Protein AF-0000000072975960 (afdb_homodimer)

Radius of gyration: 23.47 Å; Cα contacts (8 Å, |Δi|>4): 1215; chains: 2; bounding box: 53×72×57 Å

Solvent-accessible surface area (backbone atoms only — not comparable to full-atom values): 27388 Å² total; per-residue (Å²): 133,51,68,66,56,53,52,52,50,48,53,52,51,45,51,49,38,51,53,40,24,50,56,45,46,56,51,47,58,48,57,75,70,50,80,81,78,57,89,46,60,68,47,43,51,50,50,39,37,48,52,32,39,51,55,50,50,54,51,44,48,67,77,41,64,46,40,14,38,41,34,77,89,64,53,71,42,88,41,79,66,66,34,30,40,28,30,21,53,52,38,17,55,70,31,42,77,28,70,41,63,36,33,28,23,28,41,11,31,36,42,88,68,34,54,39,25,17,28,37,22,21,57,80,67,70,42,34,39,37,18,13,77,97,34,77,22,20,53,70,81,38,76,57,70,64,64,70,83,70,53,71,94,71,32,28,32,28,45,47,69,35,88,85,54,55,66,67,60,54,49,51,53,49,45,41,38,47,65,76,54,48,26,50,67,34,24,74,63,18,62,53,50,47,50,49,35,34,70,64,49,49,23,42,20,38,40,38,36,56,42,47,43,39,56,41,29,12,54,52,21,22,35,44,63,24,58,32,46,64,20,68,44,48,92,79,54,62,80,84,42,62,36,25,36,33,36,20,28,68,61,42,47,63,59,43,31,90,77,39,37,77,53,40,45,70,82,54,84,124,133,53,70,67,55,53,53,52,50,49,54,54,48,46,52,49,37,49,52,40,25,50,55,44,46,56,50,50,58,48,55,74,70,48,77,80,63,79,80,48,55,66,48,43,51,51,49,38,37,49,52,33,39,52,54,51,50,54,50,44,48,67,78,39,65,47,42,15,38,40,34,78,90,64,52,72,42,88,41,79,66,66,33,30,40,28,29,20,52,54,39,16,55,71,31,43,78,29,70,40,63,35,31,29,23,28,41,9,33,37,42,87,69,34,55,38,26,18,29,39,24,21,58,81,67,69,42,36,39,38,18,12,76,95,35,77,24,21,52,70,82,38,75,57,68,64,64,69,84,71,52,71,92,72,32,28,33,29,44,46,70,36,88,84,55,56,66,68,59,54,49,50,52,49,46,40,38,46,66,75,55,48,26,49,66,33,22,74,63,19,63,53,49,47,51,49,33,34,68,66,48,48,24,43,19,36,40,38,36,56,42,47,43,38,55,41,30,12,54,51,20,22,35,42,64,22,59,32,46,63,19,70,45,48,90,79,54,60,80,84,39,60,36,24,36,33,36,19,27,68,59,42,46,62,60,42,31,92,74,39,38,76,52,41,45,71,82,54,83,121

Nearest PDB structures (foldseek):
  2pcr-assembly1_D  TM=8.910E-01  e=4.666E-18  Aquifex aeolicus VF5
  2pcr-assembly1_B  TM=8.913E-01  e=6.316E-18  Aquifex aeolicus VF5
  5i3s-assembly1_A  TM=8.338E-01  e=5.948E-19  Staphylococcus aureus subsp. aureus MSSA476
  2pcr-assembly1_A  TM=8.685E-01  e=2.874E-18  Aquifex aeolicus VF5
  2pcr-assembly1_C  TM=8.770E-01  e=6.708E-17  Aquifex aeolicus VF5

Organism: NCBI:txid391626

pLDDT: mean 93.64, std 10.06, range [39.75, 98.94]

Foldseek 3Di:
DDLVVVVVVQVLVLVLFQVLLVLLVVLLVVLVVDPPPDVPLVVSLLVSQVVSLVSSVVSCCVVPVQEWEAEPNDGTGHGNPQKYKYWRSWFLSVCSSVSHQQIWTKIFIQHPLATFWIWIARPVVRWIWTAGDSGAIDIVNHGAAADDDDDLVAAEEEEEEDPPDDPVVVVVLVCCVCPQLVHHYDYDRGLLSRLVCQSVVVHQKYWYFFDACSSCRHRQRNNVNRQKHKLADSVPDDRGFGATMMIGHPNVCVSCCVPHNRNDGNPDDD/DDLVVVVVVQVLVQVLFQVLLVLLVVLLVVLVVDDPDDPPLVVSLLVSQVVSLVSSVVSCCVVPVQEWEAEPNDGTGHGNPQKYKYWRSWFLSVCSSVSHQQIWTKIFIQHPLATFWIWIARPVVRWIWTAGDSGAIDIVNHGAAADDDDDLVAAEEEEEEDPPDDPVVVVVLVCCVCPQLVHHYDYDRGLLSRLVCQSVVVHQKYWYFFDACSSCRHRQRNNVNRQKHKLDDSVPDDRGFGATMMIGHPNVCVSCCVPHNRNDGNPDDD

Sequence (540 aa):
MTLKAIQDQAVIIETLAREAGALALSHFETLATVSVESKGHLDLVTAADQEVERFVTKRLARDFPDDGIFGEEGAAHQGNSGRTWVIDPIDGTFNFVRGGDQWAVSIGLYEGERPTFGVIHAPVRAQTLVGGRGLPSTLNGKPMAPRAGLDVNRAACGVGFHPDIPVERRLQTLRFVLEDARMSFRCCGSATISLIEVALGQVDGYLGMGESTWDLMAALPILEQIGIVSTVNWDTIDLTAKLRFACGTPEFLTAVEPIVPFGATLDDVLMTLKAIQDQAVIIETLAREAGALALSHFETLATVSVESKGHLDLVTAADQEVERFVTKRLARDFPDDGIFGEEGAAHQGNSGRTWVIDPIDGTFNFVRGGDQWAVSIGLYEGERPTFGVIHAPVRAQTLVGGRGLPSTLNGKPMAPRAGLDVNRAACGVGFHPDIPVERRLQTLRFVLEDARMSFRCCGSATISLIEVALGQVDGYLGMGESTWDLMAALPILEQIGIVSTVNWDTIDLTAKLRFACGTPEFLTAVEPIVPFGATLDDVL

Structure (mmCIF, N/CA/C/O backbone):
data_AF-0000000072975960-model_v1
#
loop_
_entity.id
_entity.type
_entity.pdbx_description
1 polymer Inositol-1-monophosphatase
#
loop_
_atom_site.group_PDB
_atom_site.id
_atom_site.type_symbol
_atom_site.label_atom_id
_atom_site.label_alt_id
_atom_site.label_comp_id
_atom_site.label_asym_id
_atom_site.label_entity_id
_atom_site.label_seq_id
_atom_site.pdbx_PDB_ins_code
_atom_site.Cartn_x
_atom_site.Cartn_y
_atom_site.Cartn_z
_atom_site.occupancy
_atom_site.B_iso_or_equiv
_atom_site.auth_seq_id
_atom_site.auth_comp_id
_atom_site.auth_asym_id
_atom_site.auth_atom_id
_atom_site.pdbx_PDB_model_num
ATOM 1 N N . MET A 1 1 ? -13.016 35.312 4.348 1 76.5 1 MET A N 1
ATOM 2 C CA . MET A 1 1 ? -12.461 35.344 2.996 1 76.5 1 MET A CA 1
ATOM 3 C C . MET A 1 1 ? -13.555 35.094 1.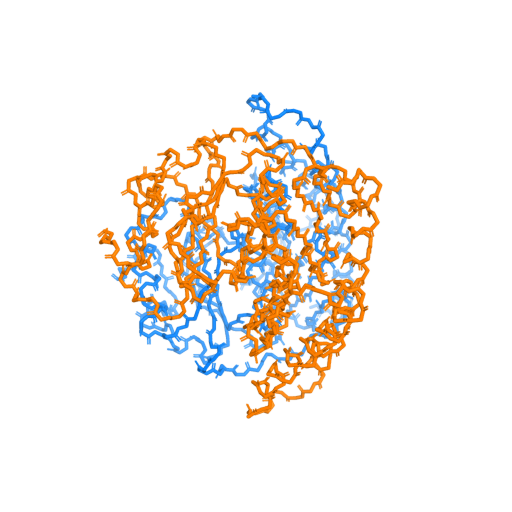959 1 76.5 1 MET A C 1
ATOM 5 O O . MET A 1 1 ? -14.5 34.344 2.217 1 76.5 1 MET A O 1
ATOM 9 N N . THR A 1 2 ? -13.398 35.719 0.783 1 85.31 2 THR A N 1
ATOM 10 C CA . THR A 1 2 ? -14.336 35.5 -0.308 1 85.31 2 THR A CA 1
ATOM 11 C C . THR A 1 2 ? -14.078 34.156 -0.987 1 85.31 2 THR A C 1
ATOM 13 O O . THR A 1 2 ? -12.992 33.594 -0.84 1 85.31 2 THR A O 1
ATOM 16 N N . LEU A 1 3 ? -15.133 33.75 -1.621 1 87 3 LEU A N 1
ATOM 17 C CA . LEU A 1 3 ? -14.992 32.5 -2.369 1 87 3 LEU A CA 1
ATOM 18 C C . LEU A 1 3 ? -13.859 32.594 -3.383 1 87 3 LEU A C 1
ATOM 20 O O . LEU A 1 3 ? -13.062 31.672 -3.529 1 87 3 LEU A O 1
ATOM 24 N N . LYS A 1 4 ? -13.781 33.688 -4.047 1 89.5 4 LYS A N 1
ATOM 25 C CA . LYS A 1 4 ? -12.734 33.875 -5.043 1 89.5 4 LYS A CA 1
ATOM 26 C C . LYS A 1 4 ? -11.352 33.844 -4.402 1 89.5 4 LYS A C 1
ATOM 28 O O . LYS A 1 4 ? -10.422 33.25 -4.957 1 89.5 4 LYS A O 1
ATOM 33 N N . ALA A 1 5 ? -11.211 34.406 -3.266 1 90.81 5 ALA A N 1
ATOM 34 C CA . ALA A 1 5 ? -9.938 34.438 -2.555 1 90.81 5 ALA A CA 1
ATOM 35 C C . ALA A 1 5 ? -9.516 33.031 -2.137 1 90.81 5 ALA A C 1
ATOM 37 O O . ALA A 1 5 ? -8.336 32.688 -2.213 1 90.81 5 ALA A O 1
ATOM 38 N N . ILE A 1 6 ? -10.508 32.25 -1.738 1 93.44 6 ILE A N 1
ATOM 39 C CA . ILE A 1 6 ? -10.266 30.891 -1.316 1 93.44 6 ILE A CA 1
ATOM 40 C C . ILE A 1 6 ? -9.805 30.062 -2.512 1 93.44 6 ILE A C 1
ATOM 42 O O . ILE A 1 6 ? -8.844 29.297 -2.412 1 93.44 6 ILE A O 1
ATOM 46 N N . GLN A 1 7 ? -10.414 30.266 -3.633 1 95.44 7 GLN A N 1
ATOM 47 C CA . GLN A 1 7 ? -10.086 29.547 -4.855 1 95.44 7 GLN A CA 1
ATOM 48 C C . GLN A 1 7 ? -8.703 29.938 -5.367 1 95.44 7 GLN A C 1
ATOM 50 O O . GLN A 1 7 ? -7.926 29.078 -5.801 1 95.44 7 GLN A O 1
ATOM 55 N N . ASP A 1 8 ? -8.414 31.234 -5.305 1 96.75 8 ASP A N 1
ATOM 56 C CA . ASP A 1 8 ? -7.105 31.719 -5.734 1 96.75 8 ASP A CA 1
ATOM 57 C C . ASP A 1 8 ? -5.992 31.141 -4.867 1 96.75 8 ASP A C 1
ATOM 59 O O . ASP A 1 8 ? -4.953 30.719 -5.379 1 96.75 8 ASP A O 1
ATOM 63 N N . GLN A 1 9 ? -6.215 31.125 -3.572 1 97.31 9 GLN A N 1
ATOM 64 C CA . GLN A 1 9 ? -5.262 30.547 -2.639 1 97.31 9 GLN A CA 1
ATOM 65 C C . GLN A 1 9 ? -5.039 29.062 -2.938 1 97.31 9 GLN A C 1
ATOM 67 O O . GLN A 1 9 ? -3.904 28.578 -2.906 1 97.31 9 GLN A O 1
ATOM 72 N N . ALA A 1 10 ? -6.145 28.391 -3.283 1 98.5 10 ALA A N 1
ATOM 73 C CA . ALA A 1 10 ? -6.062 26.969 -3.574 1 98.5 10 ALA A CA 1
ATOM 74 C C . ALA A 1 10 ? -5.18 26.703 -4.793 1 98.5 10 ALA A C 1
ATOM 76 O O . ALA A 1 10 ? -4.363 25.781 -4.789 1 98.5 10 ALA A O 1
ATOM 77 N N . VAL A 1 11 ? -5.309 27.516 -5.805 1 98.19 11 VAL A N 1
ATOM 78 C CA . VAL A 1 11 ? -4.527 27.359 -7.027 1 98.19 11 VAL A CA 1
ATOM 79 C C . VAL A 1 11 ? -3.049 27.609 -6.73 1 98.19 11 VAL A C 1
ATOM 81 O O . VAL A 1 11 ? -2.186 26.859 -7.207 1 98.19 11 VAL A O 1
ATOM 84 N N . ILE A 1 12 ? -2.777 28.594 -5.914 1 98.62 12 ILE A N 1
ATOM 85 C CA . ILE A 1 12 ? -1.407 28.938 -5.555 1 98.62 12 ILE A CA 1
ATOM 86 C C . ILE A 1 12 ? -0.759 27.781 -4.801 1 98.62 12 ILE A C 1
ATOM 88 O O . ILE A 1 12 ? 0.353 27.359 -5.133 1 98.62 12 ILE A O 1
ATOM 92 N N . ILE A 1 13 ? -1.473 27.25 -3.854 1 98.88 13 ILE A N 1
ATOM 93 C CA . ILE A 1 13 ? -0.897 26.234 -2.988 1 98.88 13 ILE A CA 1
ATOM 94 C C . ILE A 1 13 ? -0.796 24.906 -3.75 1 98.88 13 ILE A C 1
ATOM 96 O O . ILE A 1 13 ? 0.164 24.156 -3.572 1 98.88 13 ILE A O 1
ATOM 100 N N . GLU A 1 14 ? -1.787 24.609 -4.559 1 98.88 14 GLU A N 1
ATOM 101 C CA . GLU A 1 14 ? -1.696 23.406 -5.379 1 98.88 14 GLU A CA 1
ATOM 102 C C . GLU A 1 14 ? -0.48 23.453 -6.301 1 98.88 14 GLU A C 1
ATOM 104 O O . GLU A 1 14 ? 0.25 22.469 -6.43 1 98.88 14 GLU A O 1
ATOM 109 N N . THR A 1 15 ? -0.279 24.594 -6.965 1 98.81 15 THR A N 1
ATOM 110 C CA . THR A 1 15 ? 0.889 24.781 -7.82 1 98.81 15 THR A CA 1
ATOM 111 C C . THR A 1 15 ? 2.178 24.578 -7.027 1 98.81 15 THR A C 1
ATOM 113 O O . THR A 1 15 ? 3.088 23.875 -7.477 1 98.81 15 THR A O 1
ATOM 116 N N . LEU A 1 16 ? 2.195 25.156 -5.852 1 98.88 16 LEU A N 1
ATOM 117 C CA . LEU A 1 16 ? 3.354 25.047 -4.973 1 98.88 16 LEU A CA 1
ATOM 118 C C . LEU A 1 16 ? 3.607 23.578 -4.602 1 98.88 16 LEU A C 1
ATOM 120 O O . LEU A 1 16 ? 4.746 23.109 -4.664 1 98.88 16 LEU A O 1
ATOM 124 N N . ALA A 1 17 ? 2.561 22.859 -4.238 1 98.94 17 ALA A N 1
ATOM 125 C CA . ALA A 1 17 ? 2.688 21.453 -3.854 1 98.94 17 ALA A CA 1
ATOM 126 C C . ALA A 1 17 ? 3.203 20.609 -5.016 1 98.94 17 ALA A C 1
ATOM 128 O O . ALA A 1 17 ? 4.055 19.734 -4.828 1 98.94 17 ALA A O 1
ATOM 129 N N . ARG A 1 18 ? 2.715 20.891 -6.199 1 98.88 18 ARG A N 1
ATOM 130 C CA . ARG A 1 18 ? 3.141 20.156 -7.383 1 98.88 18 ARG A CA 1
ATOM 131 C C . ARG A 1 18 ? 4.602 20.438 -7.711 1 98.88 18 ARG A C 1
ATOM 133 O O . ARG A 1 18 ? 5.352 19.531 -8.07 1 98.88 18 ARG A O 1
ATOM 140 N N . GLU A 1 19 ? 4.98 21.688 -7.625 1 98.88 19 GLU A N 1
ATOM 141 C CA . GLU A 1 19 ? 6.379 22.047 -7.852 1 98.88 19 GLU A CA 1
ATOM 142 C C . GLU A 1 19 ? 7.289 21.422 -6.805 1 98.88 19 GLU A C 1
ATOM 144 O O . GLU A 1 19 ? 8.375 20.938 -7.133 1 98.88 19 GLU A O 1
ATOM 149 N N . ALA A 1 20 ? 6.871 21.453 -5.551 1 98.81 20 ALA A N 1
ATOM 150 C CA . ALA A 1 20 ? 7.605 20.766 -4.484 1 98.81 20 ALA A CA 1
ATOM 151 C C . ALA A 1 20 ? 7.715 19.266 -4.754 1 98.81 20 ALA A C 1
ATOM 153 O O . ALA A 1 20 ? 8.773 18.672 -4.547 1 98.81 20 ALA A O 1
ATOM 154 N N . GLY A 1 21 ? 6.586 18.672 -5.199 1 98.75 21 GLY A N 1
ATOM 155 C CA . GLY A 1 21 ? 6.586 17.281 -5.582 1 98.75 21 GLY A CA 1
ATOM 156 C C . GLY A 1 21 ? 7.566 16.953 -6.699 1 98.75 21 GLY A C 1
ATOM 157 O O . GLY A 1 21 ? 8.227 15.922 -6.676 1 98.75 21 GLY A O 1
ATOM 158 N N . ALA A 1 22 ? 7.664 17.859 -7.668 1 98.56 22 ALA A N 1
ATOM 159 C CA . ALA A 1 22 ? 8.609 17.672 -8.766 1 98.56 22 ALA A CA 1
ATOM 160 C C . ALA A 1 22 ? 10.055 17.719 -8.258 1 98.56 22 ALA A C 1
ATOM 162 O O . ALA A 1 22 ? 10.898 16.938 -8.711 1 98.56 22 ALA A O 1
ATOM 163 N N . LEU A 1 23 ? 10.297 18.656 -7.355 1 97.88 23 LEU A N 1
ATOM 164 C CA . LEU A 1 23 ? 11.617 18.719 -6.734 1 97.88 23 LEU A CA 1
ATOM 165 C C . LEU A 1 23 ? 11.938 17.438 -5.988 1 97.88 23 LEU A C 1
ATOM 167 O O . LEU A 1 23 ? 13.023 16.875 -6.152 1 97.88 23 LEU A O 1
ATOM 171 N N . ALA A 1 24 ? 11.039 16.922 -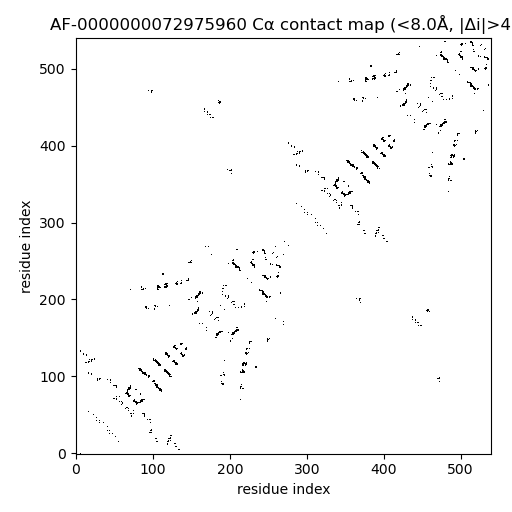5.184 1 97.44 24 ALA A N 1
ATOM 172 C CA . ALA A 1 24 ? 11.227 15.664 -4.461 1 97.44 24 ALA A CA 1
ATOM 173 C C . ALA A 1 24 ? 11.422 14.5 -5.426 1 97.44 24 ALA A C 1
ATOM 175 O O . ALA A 1 24 ? 12.25 13.617 -5.184 1 97.44 24 ALA A O 1
ATOM 176 N N . LEU A 1 25 ? 10.609 14.5 -6.484 1 96.5 25 LEU A N 1
ATOM 177 C CA . LEU A 1 25 ? 10.68 13.438 -7.488 1 96.5 25 LEU A CA 1
ATOM 178 C C . LEU A 1 25 ? 12.062 13.391 -8.133 1 96.5 25 LEU A C 1
ATOM 180 O O . LEU A 1 25 ? 12.578 12.312 -8.422 1 96.5 25 LEU A O 1
ATOM 184 N N . SER A 1 26 ? 12.688 14.57 -8.375 1 94.88 26 SER A N 1
ATOM 185 C CA . SER A 1 26 ? 14.031 14.602 -8.945 1 94.88 26 SER A CA 1
ATOM 186 C C . SER A 1 26 ? 15.031 13.891 -8.047 1 94.88 26 SER A C 1
ATOM 188 O O . SER A 1 26 ? 15.922 13.188 -8.523 1 94.88 26 SER A O 1
ATOM 190 N N . HIS A 1 27 ? 14.891 14.047 -6.742 1 93.31 27 HIS A N 1
ATOM 191 C CA . HIS A 1 27 ? 15.719 13.336 -5.777 1 93.31 27 HIS A CA 1
ATOM 192 C C . HIS A 1 27 ? 15.398 11.844 -5.766 1 93.31 27 HIS A C 1
ATOM 194 O O . HIS A 1 27 ? 16.297 11.016 -5.684 1 93.31 27 HIS A O 1
ATOM 200 N N . PHE A 1 28 ? 14.172 11.484 -5.867 1 93.19 28 PHE A N 1
ATOM 201 C CA . PHE A 1 28 ? 13.68 10.117 -5.898 1 93.19 28 PHE A CA 1
ATOM 202 C C . PHE A 1 28 ? 14.305 9.344 -7.055 1 93.19 28 PHE A C 1
ATOM 204 O O . PHE A 1 28 ? 14.766 8.211 -6.879 1 93.19 28 PHE A O 1
ATOM 211 N N . GLU A 1 29 ? 14.297 9.953 -8.195 1 89.44 29 GLU A N 1
ATOM 212 C CA . GLU A 1 29 ? 14.828 9.328 -9.406 1 89.44 29 GLU A CA 1
ATOM 213 C C . GLU A 1 29 ? 16.344 9.148 -9.32 1 89.44 29 GLU A C 1
ATOM 215 O O . GLU A 1 29 ? 16.891 8.188 -9.859 1 89.44 29 GLU A O 1
ATOM 220 N N . THR A 1 30 ? 16.969 10.031 -8.648 1 82.88 30 THR A N 1
ATOM 221 C CA . THR A 1 30 ? 18.422 9.945 -8.477 1 82.88 30 THR A CA 1
ATOM 222 C C . THR A 1 30 ? 18.781 8.789 -7.547 1 82.88 30 THR A C 1
ATOM 224 O O . THR A 1 30 ? 19.797 8.117 -7.746 1 82.88 30 THR A O 1
ATOM 227 N N . LEU A 1 31 ? 18 8.594 -6.531 1 78.44 31 LEU A N 1
ATOM 228 C CA . LEU A 1 31 ? 18.234 7.488 -5.605 1 78.44 31 LEU A CA 1
ATOM 229 C C . LEU A 1 31 ? 18.188 6.148 -6.332 1 78.44 31 LEU A C 1
ATOM 231 O O . LEU A 1 31 ? 18.891 5.215 -5.965 1 78.44 31 LEU A O 1
ATOM 235 N N . ALA A 1 32 ? 17.469 6.031 -7.32 1 68.25 32 ALA A N 1
ATOM 236 C CA . ALA A 1 32 ? 17.297 4.785 -8.062 1 68.25 32 ALA A CA 1
ATOM 237 C C . ALA A 1 32 ? 18.547 4.469 -8.883 1 68.25 32 ALA A C 1
ATOM 239 O O . ALA A 1 32 ? 18.781 3.316 -9.258 1 68.25 32 ALA A O 1
ATOM 240 N N . THR A 1 33 ? 19.312 5.43 -9.125 1 65.44 33 THR A N 1
ATOM 241 C CA . THR A 1 33 ? 20.453 5.238 -10 1 65.44 33 THR A CA 1
ATOM 242 C C . THR A 1 33 ? 21.75 5.133 -9.188 1 65.44 33 THR A C 1
ATOM 244 O O . THR A 1 33 ? 22.766 4.668 -9.695 1 65.44 33 THR A O 1
ATOM 247 N N . VAL A 1 34 ? 21.703 5.648 -7.922 1 58.47 34 VAL A N 1
ATOM 248 C CA . VAL A 1 34 ? 22.922 5.672 -7.133 1 58.47 34 VAL A CA 1
ATOM 249 C C . VAL A 1 34 ? 23.078 4.359 -6.371 1 58.47 34 VAL A C 1
ATOM 251 O O . VAL A 1 34 ? 22.109 3.84 -5.812 1 58.47 34 VAL A O 1
ATOM 254 N N . SER A 1 35 ? 24.094 3.541 -6.531 1 51.34 35 SER A N 1
ATOM 255 C CA . SER A 1 35 ? 24.422 2.297 -5.836 1 51.34 35 SER A CA 1
ATOM 256 C C . SER A 1 35 ? 24.266 2.455 -4.328 1 51.34 35 SER A C 1
ATOM 258 O O . SER A 1 35 ? 24.594 3.508 -3.771 1 51.34 35 SER A O 1
ATOM 260 N N . VAL A 1 36 ? 23.422 1.622 -3.537 1 51.34 36 VAL A N 1
ATOM 261 C CA . VAL A 1 36 ? 23.047 1.52 -2.131 1 51.34 36 VAL A CA 1
ATOM 262 C C . VAL A 1 36 ? 24.281 1.667 -1.248 1 51.34 36 VAL A C 1
ATOM 264 O O . VAL A 1 36 ? 24.172 1.637 -0.019 1 51.34 36 VAL A O 1
ATOM 267 N N . GLU A 1 37 ? 25.406 1.401 -1.579 1 42.44 37 GLU A N 1
ATOM 268 C CA . GLU A 1 37 ? 26.453 1.283 -0.579 1 42.44 37 GLU A CA 1
ATOM 269 C C . GLU A 1 37 ? 26.344 2.383 0.473 1 42.44 37 GLU A C 1
ATOM 271 O O . GLU A 1 37 ? 26.703 2.18 1.634 1 42.44 37 GLU A O 1
ATOM 276 N N . SER A 1 38 ? 26.562 3.564 0.434 1 39.75 38 SER A N 1
ATOM 277 C CA . SER A 1 38 ? 27.109 4.5 1.411 1 39.75 38 SER A CA 1
ATOM 278 C C . SER A 1 38 ? 26 5.105 2.273 1 39.75 38 SER A C 1
ATOM 280 O O . SER A 1 38 ? 24.844 5.109 1.884 1 39.75 38 SER A O 1
ATOM 282 N N . LYS A 1 39 ? 26.266 5.559 3.723 1 45.06 39 LYS A N 1
ATOM 283 C CA . LYS A 1 39 ? 25.766 6.559 4.664 1 45.06 39 LYS A CA 1
ATOM 284 C C . LYS A 1 39 ? 24.859 7.57 3.961 1 45.06 39 LYS A C 1
ATOM 286 O O . LYS A 1 39 ? 24.156 8.344 4.617 1 45.06 39 LYS A O 1
ATOM 291 N N . GLY A 1 40 ? 24.688 7.301 2.594 1 50.78 40 GLY A N 1
ATOM 292 C CA . GLY A 1 40 ? 24.25 8.305 1.637 1 50.78 40 GLY A CA 1
ATOM 293 C C . GLY A 1 40 ? 22.75 8.375 1.486 1 50.78 40 GLY A C 1
ATOM 294 O O . GLY A 1 40 ? 22.172 9.453 1.328 1 50.78 40 GLY A O 1
ATOM 295 N N . HIS A 1 41 ? 22.094 7.145 1.613 1 54.44 41 HIS A N 1
ATOM 296 C CA . HIS A 1 41 ? 20.672 7.242 1.336 1 54.44 41 HIS A CA 1
ATOM 297 C C . HIS A 1 41 ? 19.953 8.062 2.404 1 54.44 41 HIS A C 1
ATOM 299 O O . HIS A 1 41 ? 19.125 8.914 2.086 1 54.44 41 HIS A O 1
ATOM 305 N N . LEU A 1 42 ? 20.203 7.758 3.641 1 58.16 42 LEU A N 1
ATOM 306 C CA . LEU A 1 42 ? 19.609 8.547 4.711 1 58.16 42 LEU A CA 1
ATOM 307 C C . LEU A 1 42 ? 20 10.023 4.578 1 58.16 42 LEU A C 1
ATOM 309 O O . LEU A 1 42 ? 19.156 10.906 4.793 1 58.16 42 LEU A O 1
ATOM 313 N N . ASP A 1 43 ? 21.156 10.07 4.148 1 64.69 43 ASP A N 1
ATOM 314 C CA . ASP A 1 43 ? 21.641 11.438 3.928 1 64.69 43 ASP A CA 1
ATOM 315 C C . ASP A 1 43 ? 20.891 12.094 2.771 1 64.69 43 ASP A C 1
ATOM 317 O O . ASP A 1 43 ? 20.562 13.281 2.834 1 64.69 43 ASP A O 1
ATOM 321 N N . LEU A 1 44 ? 20.516 11.281 1.91 1 66.06 44 LEU A N 1
ATOM 322 C CA . LEU A 1 44 ? 19.859 11.828 0.723 1 66.06 44 LEU A CA 1
ATOM 323 C C . LEU A 1 44 ? 18.422 12.195 1.019 1 66.06 44 LEU A C 1
ATOM 325 O O . LEU A 1 44 ? 17.922 13.219 0.546 1 66.06 44 LEU A O 1
ATOM 329 N N . VAL A 1 45 ? 17.812 11.398 1.797 1 71.88 45 VAL A N 1
ATOM 330 C CA . VAL A 1 45 ? 16.422 11.734 2.131 1 71.88 45 VAL A CA 1
ATOM 331 C C . VAL A 1 45 ? 16.391 12.977 3.021 1 71.88 45 VAL A C 1
ATOM 333 O O . VAL A 1 45 ? 15.523 13.836 2.873 1 71.88 45 VAL A O 1
ATOM 336 N N . THR A 1 46 ? 17.375 12.992 3.797 1 77.75 46 THR A N 1
ATOM 337 C CA . THR A 1 46 ? 17.484 14.18 4.629 1 77.75 46 THR A CA 1
ATOM 338 C C . THR A 1 46 ? 17.688 15.43 3.77 1 77.75 46 THR A C 1
ATOM 340 O O . THR A 1 46 ? 17.016 16.438 3.971 1 77.75 46 THR A O 1
ATOM 343 N N . ALA A 1 47 ? 18.484 15.273 2.75 1 87.31 47 ALA A N 1
ATOM 344 C CA . ALA A 1 47 ? 18.734 16.391 1.854 1 87.31 47 ALA A CA 1
ATOM 345 C C . ALA A 1 47 ? 17.484 16.75 1.061 1 87.31 47 ALA A C 1
ATOM 347 O O . ALA A 1 47 ? 17.172 17.938 0.892 1 87.31 47 ALA A O 1
ATOM 348 N N . ALA A 1 48 ? 16.797 15.758 0.605 1 92.5 48 ALA A N 1
ATOM 349 C CA . ALA A 1 48 ? 15.57 15.992 -0.158 1 92.5 48 ALA A CA 1
ATOM 350 C C . ALA A 1 48 ? 14.516 16.688 0.695 1 92.5 48 ALA A C 1
ATOM 352 O O . ALA A 1 48 ? 13.93 17.688 0.272 1 92.5 48 ALA A O 1
ATOM 353 N N . ASP A 1 49 ? 14.344 16.219 1.887 1 94.94 49 ASP A N 1
ATOM 354 C CA . ASP A 1 49 ? 13.375 16.797 2.814 1 94.94 49 ASP A CA 1
ATOM 355 C C . ASP A 1 49 ? 13.688 18.266 3.08 1 94.94 49 ASP A C 1
ATOM 357 O O . ASP A 1 49 ? 12.789 19.125 3.023 1 94.94 49 ASP A O 1
ATOM 361 N N . GLN A 1 50 ? 14.883 18.547 3.344 1 95.38 50 GLN A N 1
ATOM 362 C CA . GLN A 1 50 ? 15.305 19.891 3.678 1 95.38 50 GLN A CA 1
ATOM 363 C C . GLN A 1 50 ? 15.164 20.828 2.475 1 95.38 50 GLN A C 1
ATOM 365 O O . GLN A 1 50 ? 14.711 21.969 2.615 1 95.38 50 GLN A O 1
ATOM 370 N N . GLU A 1 51 ? 15.555 20.391 1.342 1 96.88 51 GLU A N 1
ATOM 371 C CA . GLU A 1 51 ? 15.469 21.203 0.138 1 96.88 51 GLU A CA 1
ATOM 372 C C . GLU A 1 51 ? 14.016 21.5 -0.224 1 96.88 51 GLU A C 1
ATOM 374 O O . GLU A 1 51 ? 13.68 22.641 -0.583 1 96.88 51 GLU A O 1
ATOM 379 N N . VAL A 1 52 ? 13.188 20.5 -0.096 1 98.12 52 VAL A N 1
ATOM 380 C CA . VAL A 1 52 ? 11.773 20.688 -0.411 1 98.12 52 VAL A CA 1
ATOM 381 C C . VAL A 1 52 ? 11.141 21.656 0.582 1 98.12 52 VAL A C 1
ATOM 383 O O . VAL A 1 52 ? 10.391 22.547 0.191 1 98.12 52 VAL A O 1
ATOM 386 N N . GLU A 1 53 ? 11.43 21.484 1.855 1 97.88 53 GLU A N 1
ATOM 387 C CA . GLU A 1 53 ? 10.875 22.391 2.846 1 97.88 53 GLU A CA 1
ATOM 388 C C . GLU A 1 53 ? 11.336 23.828 2.6 1 97.88 53 GLU A C 1
ATOM 390 O O . GLU A 1 53 ? 10.539 24.766 2.66 1 97.88 53 GLU A O 1
ATOM 395 N N . ARG A 1 54 ? 12.602 24.016 2.305 1 97.5 54 ARG A N 1
ATOM 396 C CA . ARG A 1 54 ? 13.133 25.344 2.027 1 97.5 54 ARG A CA 1
ATOM 397 C C . ARG A 1 54 ? 12.438 25.969 0.828 1 97.5 54 ARG A C 1
ATOM 399 O O . ARG A 1 54 ? 12.086 27.156 0.855 1 97.5 54 ARG A O 1
ATOM 406 N N . PHE A 1 55 ? 12.219 25.172 -0.188 1 98.56 55 PHE A N 1
ATOM 407 C CA . PHE A 1 55 ? 11.539 25.625 -1.396 1 98.56 55 PHE A CA 1
ATOM 408 C C . PHE A 1 55 ? 10.133 26.109 -1.074 1 98.56 55 PHE A C 1
ATOM 410 O O . PHE A 1 55 ? 9.742 27.203 -1.465 1 98.56 55 PHE A O 1
ATOM 417 N N . VAL A 1 56 ? 9.406 25.328 -0.304 1 98.75 56 VAL A N 1
ATOM 418 C CA . VAL A 1 56 ? 8.016 25.609 0.023 1 98.75 56 VAL A CA 1
ATOM 419 C C . VAL A 1 56 ? 7.938 26.828 0.945 1 98.75 56 VAL A C 1
ATOM 421 O O . VAL A 1 56 ? 7.125 27.734 0.725 1 98.75 56 VAL A O 1
ATOM 424 N N . THR A 1 57 ? 8.82 26.891 1.934 1 98.12 57 THR A N 1
ATOM 425 C CA . THR A 1 57 ? 8.773 27.953 2.922 1 98.12 57 THR A CA 1
ATOM 426 C C . THR A 1 57 ? 9.109 29.297 2.277 1 98.12 57 THR A C 1
ATOM 428 O O . THR A 1 57 ? 8.5 30.328 2.605 1 98.12 57 THR A O 1
ATOM 431 N N . LYS A 1 58 ? 10.07 29.297 1.386 1 98 58 LYS A N 1
ATOM 432 C CA . LYS A 1 58 ? 10.43 30.516 0.68 1 98 58 LYS A CA 1
ATOM 433 C C . LYS A 1 58 ? 9.258 31.047 -0.136 1 98 58 LYS A C 1
ATOM 435 O O . LYS A 1 58 ? 8.977 32.25 -0.128 1 98 58 LYS A O 1
ATOM 440 N N . ARG A 1 59 ? 8.602 30.141 -0.801 1 98.56 59 ARG A N 1
ATOM 441 C CA . ARG A 1 59 ? 7.465 30.531 -1.631 1 98.56 59 ARG A CA 1
ATOM 442 C C . ARG A 1 59 ? 6.301 31.016 -0.775 1 98.56 59 ARG A C 1
ATOM 444 O O . ARG A 1 59 ? 5.645 32 -1.118 1 98.56 59 ARG A O 1
ATOM 451 N N . LEU A 1 60 ? 6.004 30.344 0.326 1 98.44 60 LEU A N 1
ATOM 452 C CA . LEU A 1 60 ? 4.918 30.734 1.222 1 98.44 60 LEU A CA 1
ATOM 453 C C . LEU A 1 60 ? 5.191 32.125 1.835 1 98.44 60 LEU A C 1
ATOM 455 O O . LEU A 1 60 ? 4.281 32.938 1.944 1 98.44 60 LEU A O 1
ATOM 459 N N . ALA A 1 61 ? 6.445 32.344 2.252 1 97.19 61 ALA A N 1
ATOM 460 C CA . ALA A 1 61 ? 6.82 33.625 2.838 1 97.19 61 ALA A CA 1
ATOM 461 C C . ALA A 1 61 ? 6.621 34.75 1.842 1 97.19 61 ALA A C 1
ATOM 463 O O . ALA A 1 61 ? 6.27 35.875 2.229 1 97.19 61 ALA A O 1
ATOM 464 N N . ARG A 1 62 ? 6.836 34.469 0.593 1 97.56 62 ARG A N 1
ATOM 465 C CA . ARG A 1 62 ? 6.672 35.469 -0.461 1 97.56 62 ARG A CA 1
ATOM 466 C C . ARG A 1 62 ? 5.199 35.719 -0.741 1 97.56 62 ARG A C 1
ATOM 468 O O . ARG A 1 62 ? 4.77 36.875 -0.796 1 97.56 62 ARG A O 1
ATOM 475 N N . ASP A 1 63 ? 4.41 34.719 -0.867 1 97.75 63 ASP A N 1
ATOM 476 C CA . ASP A 1 63 ? 3.027 34.812 -1.328 1 97.75 63 ASP A CA 1
ATOM 477 C C . ASP A 1 63 ? 2.092 35.188 -0.179 1 97.75 63 ASP A C 1
ATOM 479 O O . ASP A 1 63 ? 1.034 35.781 -0.397 1 97.75 63 ASP A O 1
ATOM 483 N N . PHE A 1 64 ? 2.455 34.781 1.071 1 97.81 64 PHE A N 1
ATOM 484 C CA . PHE A 1 64 ? 1.662 35.062 2.268 1 97.81 64 PHE A CA 1
ATOM 485 C C . PHE A 1 64 ? 2.541 35.594 3.395 1 97.81 64 PHE A C 1
ATOM 487 O O . PHE A 1 64 ? 2.662 34.938 4.445 1 97.81 64 PHE A O 1
ATOM 494 N N . PRO A 1 65 ? 3.025 36.75 3.275 1 97.44 65 PRO A N 1
ATOM 495 C CA . PRO A 1 65 ? 4.059 37.281 4.176 1 97.44 65 PRO A CA 1
ATOM 496 C C . PRO A 1 65 ? 3.561 37.438 5.609 1 97.44 65 PRO A C 1
ATOM 498 O O . PRO A 1 65 ? 4.363 37.469 6.547 1 97.44 65 PRO A O 1
ATOM 501 N N . ASP A 1 66 ? 2.254 37.562 5.824 1 97.88 66 ASP A N 1
ATOM 502 C CA . ASP A 1 66 ? 1.738 37.781 7.168 1 97.88 66 ASP A CA 1
ATOM 503 C C . ASP A 1 66 ? 1.431 36.469 7.879 1 97.88 66 ASP A C 1
ATOM 505 O O . ASP A 1 66 ? 1.146 36.469 9.078 1 97.88 66 ASP A O 1
ATOM 509 N N . ASP A 1 67 ? 1.456 35.344 7.16 1 98.12 67 ASP A N 1
ATOM 510 C CA . ASP A 1 67 ? 1.133 34.031 7.723 1 98.12 67 ASP A CA 1
ATOM 511 C C . ASP A 1 67 ? 2.352 33.406 8.398 1 98.12 67 ASP A C 1
ATOM 513 O O . ASP A 1 67 ? 3.49 33.75 8.062 1 98.12 67 ASP A O 1
ATOM 517 N N . GLY A 1 68 ? 2.107 32.562 9.422 1 98 68 GLY A N 1
ATOM 518 C CA . GLY A 1 68 ? 3.16 31.766 10.023 1 98 68 GLY A CA 1
ATOM 519 C C . GLY A 1 68 ? 3.488 30.516 9.219 1 98 68 GLY A C 1
ATOM 520 O O . GLY A 1 68 ? 2.75 30.156 8.305 1 98 68 GLY A O 1
ATOM 521 N N . ILE A 1 69 ? 4.609 29.922 9.523 1 98.12 69 ILE A N 1
ATOM 522 C CA . ILE A 1 69 ? 5.059 28.672 8.906 1 98.12 69 ILE A CA 1
ATOM 523 C C . ILE A 1 69 ? 5.559 27.719 9.992 1 98.12 69 ILE A C 1
ATOM 525 O O . ILE A 1 69 ? 6.246 28.125 10.93 1 98.12 69 ILE A O 1
ATOM 529 N N . PHE A 1 70 ? 5.152 26.484 9.93 1 97.25 70 PHE A N 1
ATOM 530 C CA . PHE A 1 70 ? 5.574 25.391 10.797 1 97.25 70 PHE A CA 1
ATOM 531 C C . PHE A 1 70 ? 5.836 24.125 9.992 1 97.25 70 PHE A C 1
ATOM 533 O O . PHE A 1 70 ? 4.918 23.578 9.375 1 97.25 70 PHE A O 1
ATOM 540 N N . GLY A 1 71 ? 7.098 23.688 10.008 1 94.56 71 GLY A N 1
ATOM 541 C CA . GLY A 1 71 ? 7.453 22.547 9.172 1 94.56 71 GLY A CA 1
ATOM 542 C C . GLY A 1 71 ? 8.141 21.438 9.945 1 94.56 71 GLY A C 1
ATOM 543 O O . GLY A 1 71 ? 8.734 21.672 10.992 1 94.56 71 GLY A O 1
ATOM 544 N N . GLU A 1 72 ? 8.125 20.203 9.422 1 90.62 72 GLU A N 1
ATOM 545 C CA . GLU A 1 72 ? 8.703 19 10.008 1 90.62 72 GLU A CA 1
ATOM 546 C C . GLU A 1 72 ? 10.211 19.156 10.227 1 90.62 72 GLU A C 1
ATOM 548 O O . GLU A 1 72 ? 10.742 18.719 11.25 1 90.62 72 GLU A O 1
ATOM 553 N N . GLU A 1 73 ? 10.875 19.812 9.219 1 88.81 73 GLU A N 1
ATOM 554 C CA . GLU A 1 73 ? 12.336 19.844 9.219 1 88.81 73 GLU A CA 1
ATOM 555 C C . GLU A 1 73 ? 12.859 21.047 10 1 88.81 73 GLU A C 1
ATOM 557 O O . GLU A 1 73 ? 14.047 21.375 9.914 1 88.81 73 GLU A O 1
ATOM 562 N N . GLY A 1 74 ? 11.992 21.766 10.633 1 88.38 74 GLY A N 1
ATOM 563 C CA . GLY A 1 74 ? 12.461 22.797 11.547 1 88.38 74 GLY A CA 1
ATOM 564 C C . GLY A 1 74 ? 12.008 24.203 11.148 1 88.38 74 GLY A C 1
ATOM 565 O O . GLY A 1 74 ? 12.211 25.156 11.898 1 88.38 74 GLY A O 1
ATOM 566 N N . ALA A 1 75 ? 11.391 24.359 10.031 1 88.81 75 ALA A N 1
ATOM 567 C CA . ALA A 1 75 ? 10.852 25.688 9.688 1 88.81 75 ALA A CA 1
ATOM 568 C C . ALA A 1 75 ? 9.867 26.172 10.742 1 88.81 75 ALA A C 1
ATOM 570 O O . ALA A 1 75 ? 8.961 25.438 11.133 1 88.81 75 ALA A O 1
ATOM 571 N N . ALA A 1 76 ? 10.141 27.312 11.234 1 91.56 76 ALA A N 1
ATOM 572 C CA . ALA A 1 76 ? 9.258 27.953 12.211 1 91.56 76 ALA A CA 1
ATOM 573 C C . ALA A 1 76 ? 9.312 29.484 12.086 1 91.56 76 ALA A C 1
ATOM 575 O O . ALA A 1 76 ? 10.398 30.062 12.133 1 91.56 76 ALA A O 1
ATOM 576 N N . HIS A 1 77 ? 8.219 29.953 11.703 1 91.81 77 HIS A N 1
ATOM 577 C CA . HIS A 1 77 ? 8.039 31.406 11.586 1 91.81 77 HIS A CA 1
ATOM 578 C C . HIS A 1 77 ? 6.688 31.844 12.141 1 91.81 77 HIS A C 1
ATOM 580 O O . HIS A 1 77 ? 5.652 31.281 11.766 1 91.81 77 HIS A O 1
ATOM 586 N N . GLN A 1 78 ? 6.789 32.781 13.086 1 92.94 78 GLN A N 1
ATOM 587 C CA . GLN A 1 78 ? 5.535 33.312 13.609 1 92.94 78 GLN A CA 1
ATOM 588 C C . GLN A 1 78 ? 4.992 34.406 12.719 1 92.94 78 GLN A C 1
ATOM 590 O O . GLN A 1 78 ? 5.723 35.344 12.336 1 92.94 78 GLN A O 1
ATOM 595 N N . GLY A 1 79 ? 3.801 34.219 12.336 1 94.12 79 GLY A N 1
ATOM 596 C CA . GLY A 1 79 ? 3.141 35.281 11.562 1 94.12 79 GLY A CA 1
ATOM 597 C C . GLY A 1 79 ? 2.256 36.156 12.406 1 94.12 79 GLY A C 1
ATOM 598 O O . GLY A 1 79 ? 2.213 36.031 13.633 1 94.12 79 GLY A O 1
ATOM 599 N N . ASN A 1 80 ? 1.619 37.188 11.695 1 95.81 80 ASN A N 1
ATOM 600 C CA . ASN A 1 80 ? 0.759 38.156 12.391 1 95.81 80 ASN A CA 1
ATOM 601 C C . ASN A 1 80 ? -0.696 38.031 11.953 1 95.81 80 ASN A C 1
ATOM 603 O O . ASN A 1 80 ? -1.565 38.75 12.438 1 95.81 80 ASN A O 1
ATOM 607 N N . SER A 1 81 ? -0.986 37.094 11.086 1 96.25 81 SER A N 1
ATOM 608 C CA . SER A 1 81 ? -2.33 36.969 10.531 1 96.25 81 SER A CA 1
ATOM 609 C C . SER A 1 81 ? -3.195 36.062 11.391 1 96.25 81 SER A C 1
ATOM 611 O O . SER A 1 81 ? -4.418 36.031 11.242 1 96.25 81 SER A O 1
ATOM 613 N N . GLY A 1 82 ? -2.562 35.25 12.242 1 96 82 GLY A N 1
ATOM 614 C CA . GLY A 1 82 ? -3.281 34.188 12.953 1 96 82 GLY A CA 1
ATOM 615 C C . GLY A 1 82 ? -3.377 32.906 12.164 1 96 82 GLY A C 1
ATOM 616 O O . GLY A 1 82 ? -3.904 31.906 12.664 1 96 82 GLY A O 1
ATOM 617 N N . ARG A 1 83 ? -2.805 32.906 10.945 1 97.44 83 ARG A N 1
ATOM 618 C CA . ARG A 1 83 ? -2.742 31.734 10.078 1 97.44 83 ARG A CA 1
ATOM 619 C C . ARG A 1 83 ? -1.342 31.125 10.07 1 97.44 83 ARG A C 1
ATOM 621 O O . ARG A 1 83 ? -0.348 31.859 10.086 1 97.44 83 ARG A O 1
ATOM 628 N N . THR A 1 84 ? -1.28 29.828 10.086 1 98.25 84 THR A N 1
ATOM 629 C CA . THR A 1 84 ? 0.005 29.141 10.016 1 98.25 84 THR A CA 1
ATOM 630 C C . THR A 1 84 ? -0.033 28.031 8.969 1 98.25 84 THR A C 1
ATOM 632 O O . THR A 1 84 ? -0.899 27.156 9.016 1 98.25 84 THR A O 1
ATOM 635 N N . TRP A 1 85 ? 0.867 28.094 7.996 1 98.75 85 TRP A N 1
ATOM 636 C CA . TRP A 1 85 ? 1.066 26.984 7.062 1 98.75 85 TRP A CA 1
ATOM 637 C C . TRP A 1 85 ? 1.893 25.875 7.699 1 98.75 85 TRP A C 1
ATOM 639 O O . TRP A 1 85 ? 2.959 26.125 8.266 1 98.75 85 TRP A O 1
ATOM 649 N N . VAL A 1 86 ? 1.353 24.703 7.688 1 98.75 86 VAL A N 1
ATOM 650 C CA . VAL A 1 86 ? 1.999 23.516 8.258 1 98.75 86 VAL A CA 1
ATOM 651 C C . VAL A 1 86 ? 2.418 22.578 7.133 1 98.75 86 VAL A C 1
ATOM 653 O O . VAL A 1 86 ? 1.599 22.188 6.293 1 98.75 86 VAL A O 1
ATOM 656 N N . ILE A 1 87 ? 3.732 22.156 7.172 1 98.44 87 ILE A N 1
ATOM 657 C CA . ILE A 1 87 ? 4.301 21.5 5.992 1 98.44 87 ILE A CA 1
ATOM 658 C C . ILE A 1 87 ? 4.941 20.172 6.391 1 98.44 87 ILE A C 1
ATOM 660 O O . ILE A 1 87 ? 5.695 20.109 7.367 1 98.44 87 ILE A O 1
ATOM 664 N N . ASP A 1 88 ? 4.633 19.141 5.703 1 98.44 88 ASP A N 1
ATOM 665 C CA . ASP A 1 88 ? 5.418 17.922 5.602 1 98.44 88 ASP A CA 1
ATOM 666 C C . ASP A 1 88 ? 6 17.75 4.199 1 98.44 88 ASP A C 1
ATOM 668 O O . ASP A 1 88 ? 5.277 17.422 3.256 1 98.44 88 ASP A O 1
ATOM 672 N N . PRO A 1 89 ? 7.273 18.016 4.051 1 98.12 89 PRO A N 1
ATOM 673 C CA . PRO A 1 89 ? 7.852 17.984 2.705 1 98.12 89 PRO A CA 1
ATOM 674 C C . PRO A 1 89 ? 7.73 16.625 2.035 1 98.12 89 PRO A C 1
ATOM 676 O O . PRO A 1 89 ? 7.406 16.547 0.848 1 98.12 89 PRO A O 1
ATOM 679 N N . ILE A 1 90 ? 8.047 15.586 2.773 1 97.62 90 ILE A N 1
ATOM 680 C CA . ILE A 1 90 ? 7.938 14.219 2.281 1 97.62 90 ILE A CA 1
ATOM 681 C C . ILE A 1 90 ? 7.406 13.312 3.389 1 97.62 90 ILE A C 1
ATOM 683 O O . ILE A 1 90 ? 8.18 12.766 4.176 1 97.62 90 ILE A O 1
ATOM 687 N N . ASP A 1 91 ? 6.113 13.172 3.422 1 97.38 91 ASP A N 1
ATOM 688 C CA . ASP A 1 91 ? 5.562 12.133 4.289 1 97.38 91 ASP A CA 1
ATOM 689 C C . ASP A 1 91 ? 5.746 10.75 3.676 1 97.38 91 ASP A C 1
ATOM 691 O O . ASP A 1 91 ? 5.336 10.508 2.539 1 97.38 91 ASP A O 1
ATOM 695 N N . GLY A 1 92 ? 6.266 9.812 4.453 1 96.12 92 GLY A N 1
ATOM 696 C CA . GLY A 1 92 ? 6.617 8.5 3.926 1 96.12 92 GLY A CA 1
ATOM 697 C C . GLY A 1 92 ? 8.055 8.414 3.451 1 96.12 92 GLY A C 1
ATOM 698 O O . GLY A 1 92 ? 8.336 7.812 2.412 1 96.12 92 GLY A O 1
ATOM 699 N N . THR A 1 93 ? 8.953 9 4.223 1 93.62 93 THR A N 1
ATOM 700 C CA . THR A 1 93 ? 10.359 9.094 3.852 1 93.62 93 THR A CA 1
ATOM 701 C C . THR A 1 93 ? 10.984 7.703 3.74 1 93.62 93 THR A C 1
ATOM 703 O O . THR A 1 93 ? 11.836 7.465 2.883 1 93.62 93 THR A O 1
ATOM 706 N N . PHE A 1 94 ? 10.539 6.777 4.562 1 92.06 94 PHE A N 1
ATOM 707 C CA . PHE A 1 94 ? 11.016 5.398 4.473 1 92.06 94 PHE A CA 1
ATOM 708 C C . PHE A 1 94 ? 10.695 4.805 3.109 1 92.06 94 PHE A C 1
ATOM 710 O O . PHE A 1 94 ? 11.57 4.23 2.455 1 92.06 94 PHE A O 1
ATOM 717 N N . ASN A 1 95 ? 9.477 4.949 2.703 1 95.12 95 ASN A N 1
ATOM 718 C CA . ASN A 1 95 ? 9.055 4.465 1.395 1 95.12 95 ASN A CA 1
ATOM 719 C C . ASN A 1 95 ? 9.805 5.164 0.265 1 95.12 95 ASN A C 1
ATOM 721 O O . ASN A 1 95 ? 10.172 4.531 -0.726 1 95.12 95 ASN A O 1
ATOM 725 N N . PHE A 1 96 ? 10.023 6.465 0.456 1 94.88 96 PHE A N 1
ATOM 726 C CA . PHE A 1 96 ? 10.75 7.289 -0.504 1 94.88 96 PHE A CA 1
ATOM 727 C C . PHE A 1 96 ? 12.133 6.711 -0.776 1 94.88 96 PHE A C 1
ATOM 729 O O . PHE A 1 96 ? 12.516 6.516 -1.933 1 94.88 96 PHE A O 1
ATOM 736 N N . VAL A 1 97 ? 12.82 6.348 0.215 1 90.44 97 VAL A N 1
ATOM 737 C CA . VAL A 1 97 ? 14.195 5.879 0.085 1 90.44 97 VAL A CA 1
ATOM 738 C C . VAL A 1 97 ? 14.203 4.453 -0.468 1 90.44 97 VAL A C 1
ATOM 740 O O . VAL A 1 97 ? 15.188 4.02 -1.065 1 90.44 97 VAL A O 1
ATOM 743 N N . ARG A 1 98 ? 13.078 3.791 -0.319 1 91.31 98 ARG A N 1
ATOM 744 C CA . ARG A 1 98 ? 12.969 2.408 -0.773 1 91.31 98 ARG A CA 1
ATOM 745 C C . ARG A 1 98 ? 12.422 2.338 -2.193 1 91.31 98 ARG A C 1
ATOM 747 O O . ARG A 1 98 ? 12.188 1.248 -2.721 1 91.31 98 ARG A O 1
ATOM 754 N N . GLY A 1 99 ? 12.148 3.48 -2.758 1 91.88 99 GLY A N 1
ATOM 755 C CA . GLY A 1 99 ? 11.703 3.527 -4.141 1 91.88 99 GLY A CA 1
ATOM 756 C C . GLY A 1 99 ? 10.219 3.266 -4.301 1 91.88 99 GLY A C 1
ATOM 757 O O . GLY A 1 99 ? 9.758 2.914 -5.391 1 91.88 99 GLY A O 1
ATOM 758 N N . GLY A 1 100 ? 9.508 3.379 -3.234 1 94.12 100 GLY A N 1
ATOM 759 C CA . GLY A 1 100 ? 8.07 3.166 -3.271 1 94.12 100 GLY A CA 1
ATOM 760 C C . GLY A 1 100 ? 7.293 4.391 -3.717 1 94.12 100 GLY A C 1
ATOM 761 O O . GLY A 1 100 ? 7.859 5.48 -3.828 1 94.12 100 GLY A O 1
ATOM 762 N N . ASP A 1 101 ? 6.012 4.199 -3.973 1 96.5 101 ASP A N 1
ATOM 763 C CA . ASP A 1 101 ? 5.168 5.309 -4.414 1 96.5 10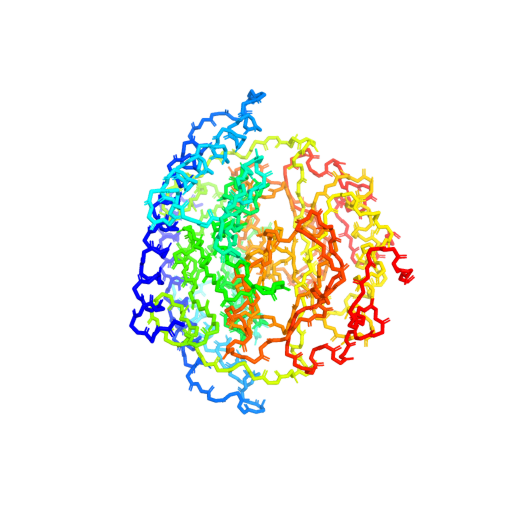1 ASP A CA 1
ATOM 764 C C . ASP A 1 101 ? 4.312 5.836 -3.266 1 96.5 101 ASP A C 1
ATOM 766 O O . ASP A 1 101 ? 3.414 6.652 -3.479 1 96.5 101 ASP A O 1
ATOM 770 N N . GLN A 1 102 ? 4.586 5.332 -2.029 1 97.56 102 GLN A N 1
ATOM 771 C CA . GLN A 1 102 ? 3.779 5.695 -0.868 1 97.56 102 GLN A CA 1
ATOM 772 C C . GLN A 1 102 ? 4.402 6.863 -0.11 1 97.56 102 GLN A C 1
ATOM 774 O O . GLN A 1 102 ? 4.758 6.73 1.062 1 97.56 102 GLN A O 1
ATOM 779 N N . TRP A 1 103 ? 4.461 8.031 -0.771 1 97.5 103 TRP A N 1
ATOM 780 C CA . TRP A 1 103 ? 4.914 9.273 -0.159 1 97.5 103 TRP A CA 1
ATOM 781 C C . TRP A 1 103 ? 4.27 10.477 -0.833 1 97.5 103 TRP A C 1
ATOM 783 O O . TRP A 1 103 ? 3.764 10.375 -1.954 1 97.5 103 TRP A O 1
ATOM 793 N N . ALA A 1 104 ? 4.207 11.578 -0.086 1 98.75 104 ALA A N 1
ATOM 794 C CA . ALA A 1 104 ? 3.516 12.75 -0.611 1 98.75 104 ALA A CA 1
ATOM 795 C C . ALA A 1 104 ? 4.031 14.031 0.042 1 98.75 104 ALA A C 1
ATOM 797 O O . ALA A 1 104 ? 4.641 13.984 1.115 1 98.75 104 ALA A O 1
ATOM 798 N N . VAL A 1 105 ? 3.803 15.148 -0.654 1 98.81 105 VAL A N 1
ATOM 799 C CA . VAL A 1 105 ? 3.943 16.484 -0.102 1 98.81 105 VAL A CA 1
ATOM 800 C C . VAL A 1 105 ? 2.625 16.922 0.531 1 98.81 105 VAL A C 1
ATOM 802 O O . VAL A 1 105 ? 1.556 16.75 -0.059 1 98.81 105 VAL A O 1
ATOM 805 N N . SER A 1 106 ? 2.725 17.453 1.729 1 98.94 106 SER A N 1
ATOM 806 C CA . SER A 1 106 ? 1.537 17.875 2.459 1 98.94 106 SER A CA 1
ATOM 807 C C . SER A 1 106 ? 1.665 19.328 2.916 1 98.94 106 SER A C 1
ATOM 809 O O . SER A 1 106 ? 2.623 19.688 3.605 1 98.94 106 SER A O 1
ATOM 811 N N . ILE A 1 107 ? 0.741 20.188 2.506 1 98.94 107 ILE A N 1
ATOM 812 C CA . ILE A 1 107 ? 0.68 21.594 2.906 1 98.94 107 ILE A CA 1
ATOM 813 C C . ILE A 1 107 ? -0.714 21.922 3.438 1 98.94 107 ILE A C 1
ATOM 815 O O . ILE A 1 107 ? -1.694 21.875 2.689 1 98.94 107 ILE A O 1
ATOM 819 N N . GLY A 1 108 ? -0.76 22.219 4.719 1 98.81 108 GLY A N 1
ATOM 820 C CA . GLY A 1 108 ? -2.031 22.531 5.355 1 98.81 108 GLY A CA 1
ATOM 821 C C . GLY A 1 108 ? -2.059 23.906 5.992 1 98.81 108 GLY A C 1
ATOM 822 O O . GLY A 1 108 ? -1.008 24.5 6.227 1 98.81 108 GLY A O 1
ATOM 823 N N . LEU A 1 109 ? -3.252 24.422 6.184 1 98.75 109 LEU A N 1
ATOM 824 C CA . LEU A 1 109 ? -3.457 25.703 6.836 1 98.75 109 LEU A CA 1
ATOM 825 C C . LEU A 1 109 ? -4.133 25.531 8.188 1 98.75 109 LEU A C 1
ATOM 827 O O . LEU A 1 109 ? -5.164 24.859 8.289 1 98.75 109 LEU A O 1
ATOM 831 N N . TYR A 1 110 ? -3.445 26 9.148 1 98 110 TYR A N 1
ATOM 832 C CA . TYR A 1 110 ? -3.951 26.047 10.516 1 98 110 TYR A CA 1
ATOM 833 C C . TYR A 1 110 ? -4.445 27.438 10.867 1 98 110 TYR A C 1
ATOM 835 O O . TYR A 1 110 ? -3.67 28.406 10.859 1 98 110 TYR A O 1
ATOM 843 N N . GLU A 1 111 ? -5.715 27.578 11.102 1 96.06 111 GLU A N 1
ATOM 844 C CA . GLU A 1 111 ? -6.371 28.844 11.375 1 96.06 111 GLU A CA 1
ATOM 845 C C . GLU A 1 111 ? -7.508 28.688 12.375 1 96.06 111 GLU A C 1
ATOM 847 O O . GLU A 1 111 ? -8.375 27.828 12.195 1 96.06 111 GLU A O 1
ATOM 852 N N . GLY A 1 112 ? -7.551 29.547 13.406 1 93.44 112 GLY A N 1
ATOM 853 C CA . GLY A 1 112 ? -8.586 29.406 14.422 1 93.44 112 GLY A CA 1
ATOM 854 C C . GLY A 1 112 ? -8.484 28.109 15.203 1 93.44 112 GLY A C 1
ATOM 855 O O . GLY A 1 112 ? -9.492 27.438 15.438 1 93.44 112 GLY A O 1
ATOM 856 N N . GLU A 1 113 ? -7.289 27.625 15.383 1 94.12 113 GLU A N 1
ATOM 857 C CA . GLU A 1 113 ? -6.961 26.469 16.203 1 94.12 113 GLU A CA 1
ATOM 858 C C . GLU A 1 113 ? -7.496 25.188 15.57 1 94.12 113 GLU A C 1
ATOM 860 O O . GLU A 1 113 ? -7.934 24.281 16.281 1 94.12 113 GLU A O 1
ATOM 865 N N . ARG A 1 114 ? -7.582 25.172 14.344 1 96.19 114 ARG A N 1
ATOM 866 C CA . ARG A 1 114 ? -7.961 23.938 13.648 1 96.19 114 ARG A CA 1
ATOM 867 C C . ARG A 1 114 ? -7.469 23.953 12.203 1 96.19 114 ARG A C 1
ATOM 869 O O . ARG A 1 114 ? -7.188 25.016 11.648 1 96.19 114 ARG A O 1
ATOM 876 N N . PRO A 1 115 ? -7.367 22.812 11.562 1 98.31 115 PRO A N 1
ATOM 877 C CA . PRO A 1 115 ? -7.082 22.766 10.125 1 98.31 115 PRO A CA 1
ATOM 878 C C . PRO A 1 115 ? -8.242 23.281 9.281 1 98.31 115 PRO A C 1
ATOM 880 O O . PRO A 1 115 ? -9.398 22.906 9.516 1 98.31 115 PRO A O 1
ATOM 883 N N . THR A 1 116 ? -7.914 24.109 8.234 1 98.25 116 THR A N 1
ATOM 884 C CA . THR A 1 116 ? -9.023 24.719 7.496 1 98.25 116 THR A CA 1
ATOM 885 C C . THR A 1 116 ? -8.867 24.469 5.996 1 98.25 116 THR A C 1
ATOM 887 O O . THR A 1 116 ? -9.828 24.609 5.238 1 98.25 116 THR A O 1
ATOM 890 N N . PHE A 1 117 ? -7.652 24.172 5.578 1 98.62 117 PHE A N 1
ATOM 891 C CA . PHE A 1 117 ? -7.355 23.984 4.164 1 98.62 117 PHE A CA 1
ATOM 892 C C . PHE A 1 117 ? -6.109 23.125 3.979 1 98.62 117 PHE A C 1
ATOM 894 O O . PHE A 1 117 ? -5.219 23.125 4.832 1 98.62 117 PHE A O 1
ATOM 901 N N . GLY A 1 118 ? -6.109 22.359 2.82 1 98.88 118 GLY A N 1
ATOM 902 C CA . GLY A 1 118 ? -4.891 21.594 2.572 1 98.88 118 GLY A CA 1
ATOM 903 C C . GLY A 1 118 ? -4.766 21.125 1.138 1 98.88 118 GLY A C 1
ATOM 904 O O . GLY A 1 118 ? -5.746 21.125 0.389 1 98.88 118 GLY A O 1
ATOM 905 N N . VAL A 1 119 ? -3.518 20.812 0.771 1 98.94 119 VAL A N 1
ATOM 906 C CA . VAL A 1 119 ? -3.146 20.125 -0.469 1 98.94 119 VAL A CA 1
ATOM 907 C C . VAL A 1 119 ? -2.203 18.969 -0.163 1 98.94 119 VAL A C 1
ATOM 909 O O . VAL A 1 119 ? -1.22 19.141 0.562 1 98.94 119 VAL A O 1
ATOM 912 N N . ILE A 1 120 ? -2.559 17.812 -0.64 1 98.94 120 ILE A N 1
ATOM 913 C CA . ILE A 1 120 ? -1.669 16.656 -0.657 1 98.94 120 ILE A CA 1
ATOM 914 C C . ILE A 1 120 ? -1.327 16.281 -2.1 1 98.94 120 ILE A C 1
ATOM 916 O O . ILE A 1 120 ? -2.221 16.141 -2.938 1 98.94 120 ILE A O 1
ATOM 920 N N . HIS A 1 121 ? -0.034 16.188 -2.346 1 98.94 121 HIS A N 1
ATOM 921 C CA . HIS A 1 121 ? 0.409 15.781 -3.678 1 98.94 121 HIS A CA 1
ATOM 922 C C . HIS A 1 121 ? 1.324 14.562 -3.613 1 98.94 121 HIS A C 1
ATOM 924 O O . HIS A 1 121 ? 2.402 14.625 -3.02 1 98.94 121 HIS A O 1
ATOM 930 N N . ALA A 1 122 ? 0.825 13.461 -4.141 1 98.81 122 ALA A N 1
ATOM 931 C CA . ALA A 1 122 ? 1.602 12.234 -4.289 1 98.81 122 ALA A CA 1
ATOM 932 C C . ALA A 1 122 ? 2.166 12.109 -5.703 1 98.81 122 ALA A C 1
ATOM 934 O O . ALA A 1 122 ? 1.503 11.578 -6.598 1 98.81 122 ALA A O 1
ATOM 935 N N . PRO A 1 123 ? 3.406 12.5 -5.875 1 98.06 123 PRO A N 1
ATOM 936 C CA . PRO A 1 123 ? 3.93 12.688 -7.23 1 98.06 123 PRO A CA 1
ATOM 937 C C . PRO A 1 123 ? 3.971 11.391 -8.031 1 98.06 123 PRO A C 1
ATOM 939 O O . PRO A 1 123 ? 3.566 11.367 -9.195 1 98.06 123 PRO A O 1
ATOM 942 N N . VAL A 1 124 ? 4.406 10.32 -7.426 1 96.38 124 VAL A N 1
ATOM 943 C CA . VAL A 1 124 ? 4.57 9.07 -8.164 1 96.38 124 VAL A CA 1
ATOM 944 C C . VAL A 1 124 ? 3.201 8.516 -8.562 1 96.38 124 VAL A C 1
ATOM 946 O O . VAL A 1 124 ? 3.045 7.945 -9.641 1 96.38 124 VAL A O 1
ATOM 949 N N . ARG A 1 125 ? 2.205 8.773 -7.758 1 96.75 125 ARG A N 1
ATOM 950 C CA . ARG A 1 125 ? 0.85 8.289 -8.008 1 96.75 125 ARG A CA 1
ATOM 951 C C . ARG A 1 125 ? 0.066 9.289 -8.859 1 96.75 125 ARG A C 1
ATOM 953 O O . ARG A 1 125 ? -1.059 9.008 -9.273 1 96.75 125 ARG A O 1
ATOM 960 N N . ALA A 1 126 ? 0.594 10.43 -9.039 1 97.19 126 ALA A N 1
ATOM 961 C CA . ALA A 1 126 ? -0.059 11.516 -9.773 1 97.19 126 ALA A CA 1
ATOM 962 C C . ALA A 1 126 ? -1.424 11.836 -9.172 1 97.19 126 ALA A C 1
ATOM 964 O O . ALA A 1 126 ? -2.416 11.945 -9.898 1 97.19 126 ALA A O 1
ATOM 965 N N . GLN A 1 127 ? -1.456 11.93 -7.918 1 98.38 127 GLN A N 1
ATOM 966 C CA . GLN A 1 127 ? -2.682 12.258 -7.195 1 98.38 127 GLN A CA 1
ATOM 967 C C . GLN A 1 127 ? -2.521 13.555 -6.406 1 98.38 127 GLN A C 1
ATOM 969 O O . GLN A 1 127 ? -1.545 13.727 -5.672 1 98.38 127 GLN A O 1
ATOM 974 N N . THR A 1 128 ? -3.385 14.453 -6.625 1 98.88 128 THR A N 1
ATOM 975 C CA . THR A 1 128 ? -3.424 15.695 -5.859 1 98.88 128 THR A CA 1
ATOM 976 C C . THR A 1 128 ? -4.809 15.914 -5.262 1 98.88 128 THR A C 1
ATOM 978 O O . THR A 1 128 ? -5.809 15.945 -5.988 1 98.88 128 THR A O 1
ATOM 981 N N . LEU A 1 129 ? -4.863 16.016 -3.994 1 98.94 129 LEU A N 1
ATOM 982 C CA . LEU A 1 129 ? -6.094 16.375 -3.295 1 98.94 129 LEU A CA 1
ATOM 983 C C . LEU A 1 129 ? -6.051 17.812 -2.818 1 98.94 129 LEU A C 1
ATOM 985 O O . LEU A 1 129 ? -5.023 18.281 -2.318 1 98.94 129 LEU A O 1
ATOM 989 N N . VAL A 1 130 ? -7.113 18.516 -2.996 1 98.88 130 VAL A N 1
ATOM 990 C CA . VAL A 1 130 ? -7.273 19.906 -2.564 1 98.88 130 VAL A CA 1
ATOM 991 C C . VAL A 1 130 ? -8.641 20.078 -1.901 1 98.88 130 VAL A C 1
ATOM 993 O O . VAL A 1 130 ? -9.641 19.531 -2.367 1 98.88 130 VAL A O 1
ATOM 996 N N . GLY A 1 131 ? -8.633 20.797 -0.802 1 98.62 131 GLY A N 1
ATOM 997 C CA . GLY A 1 131 ? -9.93 21.109 -0.214 1 98.62 131 GLY A CA 1
ATOM 998 C C . GLY A 1 131 ? -9.82 21.766 1.149 1 98.62 131 GLY A C 1
ATOM 999 O O . GLY A 1 131 ? -8.719 22.016 1.642 1 98.62 131 GLY A O 1
ATOM 1000 N N . GLY A 1 132 ? -11 22.094 1.738 1 97.94 132 GLY A N 1
ATOM 1001 C CA . GLY A 1 132 ? -11.117 22.719 3.041 1 97.94 132 GLY A CA 1
ATOM 1002 C C . GLY A 1 132 ? -12.406 23.5 3.215 1 97.94 132 GLY A C 1
ATOM 1003 O O . GLY A 1 132 ? -13.328 23.375 2.406 1 97.94 132 GLY A O 1
ATOM 1004 N N . ARG A 1 133 ? -12.422 24.234 4.273 1 95.38 133 ARG A N 1
ATOM 1005 C CA . ARG A 1 133 ? -13.617 25 4.602 1 95.38 133 ARG A CA 1
ATOM 1006 C C . ARG A 1 133 ? -14.008 25.922 3.447 1 95.38 133 ARG A C 1
ATOM 1008 O O . ARG A 1 133 ? -13.211 26.75 3.01 1 95.38 133 ARG A O 1
ATOM 1015 N N . GLY A 1 134 ? -15.211 25.703 2.898 1 94.25 134 GLY A N 1
ATOM 1016 C CA . GLY A 1 134 ? -15.727 26.547 1.832 1 94.25 134 GLY A CA 1
ATOM 1017 C C . GLY A 1 134 ? -15.25 26.125 0.455 1 94.25 134 GLY A C 1
ATOM 1018 O O . GLY A 1 134 ? -15.555 26.781 -0.542 1 94.25 134 GLY A O 1
ATOM 1019 N N . LEU A 1 135 ? -14.492 25.094 0.367 1 96.44 135 LEU A N 1
ATOM 1020 C CA . LEU A 1 135 ? -13.938 24.594 -0.884 1 96.44 135 LEU A CA 1
ATOM 1021 C C . LEU A 1 135 ? -14.195 23.094 -1.028 1 96.44 135 LEU A C 1
ATOM 1023 O O . LEU A 1 135 ? -13.727 22.297 -0.215 1 96.44 135 LEU A O 1
ATOM 1027 N N . PRO A 1 136 ? -14.953 22.734 -2.102 1 96.31 136 PRO A N 1
ATOM 1028 C CA . PRO A 1 136 ? -15.156 21.297 -2.307 1 96.31 136 PRO A CA 1
ATOM 1029 C C . PRO A 1 136 ? -13.852 20.547 -2.516 1 96.31 136 PRO A C 1
ATOM 1031 O O . PRO A 1 136 ? -12.93 21.062 -3.162 1 96.31 136 PRO A O 1
ATOM 1034 N N . SER A 1 137 ? -13.797 19.375 -1.948 1 98.31 137 SER A N 1
ATOM 1035 C CA . SER A 1 137 ? -12.617 18.531 -2.131 1 98.31 137 SER A CA 1
ATOM 1036 C C . SER A 1 137 ? -12.523 18.016 -3.561 1 98.31 137 SER A C 1
ATOM 1038 O O . SER A 1 137 ? -13.531 17.594 -4.145 1 98.31 137 SER A O 1
ATOM 1040 N N . THR A 1 138 ? -11.32 18.047 -4.121 1 98.69 138 THR A N 1
ATOM 1041 C CA . THR A 1 138 ? -11.094 17.547 -5.473 1 98.69 138 THR A CA 1
ATOM 1042 C C . THR A 1 138 ? -9.922 16.562 -5.496 1 98.69 138 THR A C 1
ATOM 1044 O O . THR A 1 138 ? -9.023 16.656 -4.66 1 98.69 138 THR A O 1
ATOM 1047 N N . LEU A 1 139 ? -10 15.609 -6.363 1 98.31 139 LEU A N 1
ATOM 1048 C CA . LEU A 1 139 ? -8.883 14.773 -6.789 1 98.31 139 LEU A CA 1
ATOM 1049 C C . LEU A 1 139 ? -8.484 15.086 -8.227 1 98.31 139 LEU A C 1
ATOM 1051 O O . LEU A 1 139 ? -9.273 14.883 -9.148 1 98.31 139 LEU A O 1
ATOM 1055 N N . ASN A 1 140 ? -7.309 15.586 -8.32 1 98.25 140 ASN A N 1
ATOM 1056 C CA . ASN A 1 140 ? -6.824 15.984 -9.633 1 98.25 140 ASN A CA 1
ATOM 1057 C C . ASN A 1 140 ? -7.816 16.906 -10.336 1 98.25 140 ASN A C 1
ATOM 1059 O O . ASN A 1 140 ? -8.117 16.734 -11.516 1 98.25 140 ASN A O 1
ATOM 1063 N N . GLY A 1 141 ? -8.375 17.766 -9.562 1 97.81 141 GLY A N 1
ATOM 1064 C CA . GLY A 1 141 ? -9.234 18.797 -10.109 1 97.81 141 GLY A CA 1
ATOM 1065 C C . GLY A 1 141 ? -10.688 18.375 -10.219 1 97.81 141 GLY A C 1
ATOM 1066 O O . GLY A 1 141 ? -11.562 19.203 -10.469 1 97.81 141 GLY A O 1
ATOM 1067 N N . LYS A 1 142 ? -11.016 17.141 -10.023 1 97.12 142 LYS A N 1
ATOM 1068 C CA . LYS A 1 142 ? -12.391 16.641 -10.094 1 97.12 142 LYS A CA 1
ATOM 1069 C C . LYS A 1 142 ? -13.016 16.562 -8.711 1 97.12 142 LYS A C 1
ATOM 1071 O O . LYS A 1 142 ? -12.406 16.031 -7.777 1 97.12 142 LYS A O 1
ATOM 1076 N N . PRO A 1 143 ? -14.203 17.062 -8.57 1 96.81 143 PRO A N 1
ATOM 1077 C CA . PRO A 1 143 ? -14.859 17.016 -7.262 1 96.81 143 PRO A CA 1
ATOM 1078 C C . PRO A 1 143 ? -15.008 15.578 -6.742 1 96.81 143 PRO A C 1
ATOM 1080 O O . PRO A 1 143 ? -15.305 14.664 -7.52 1 96.81 143 PRO A O 1
ATOM 1083 N N . MET A 1 144 ? -14.797 15.438 -5.523 1 96.31 144 MET A N 1
ATOM 1084 C CA . MET A 1 144 ? -14.953 14.133 -4.883 1 96.31 144 MET A CA 1
ATOM 1085 C C . MET A 1 144 ? -16.359 13.984 -4.297 1 96.31 144 MET A C 1
ATOM 1087 O O . MET A 1 144 ? -16.906 14.938 -3.74 1 96.31 144 MET A O 1
ATOM 1091 N N . ALA A 1 145 ? -16.922 12.836 -4.398 1 91.75 145 ALA A N 1
ATOM 1092 C CA . ALA A 1 145 ? -18.234 12.547 -3.838 1 91.75 145 ALA A CA 1
ATOM 1093 C C . ALA A 1 145 ? -18.141 12.25 -2.344 1 91.75 145 ALA A C 1
ATOM 1095 O O . ALA A 1 145 ? -17.109 11.773 -1.863 1 91.75 145 ALA A O 1
ATOM 1096 N N . PRO A 1 146 ? -19.203 12.523 -1.648 1 93.31 146 PRO A N 1
ATOM 1097 C CA . PRO A 1 146 ? -19.219 12.117 -0.24 1 93.31 146 PRO A CA 1
ATOM 1098 C C . PRO A 1 146 ? -19.016 10.617 -0.054 1 93.31 146 PRO A C 1
ATOM 1100 O O . PRO A 1 146 ? -19.438 9.82 -0.895 1 93.31 146 PRO A O 1
ATOM 1103 N N . ARG A 1 147 ? -18.312 10.289 0.928 1 90.81 147 ARG A N 1
ATOM 1104 C CA . ARG A 1 147 ? -18.062 8.891 1.238 1 90.81 147 ARG A CA 1
ATOM 1105 C C . ARG A 1 147 ? -19.328 8.211 1.761 1 90.81 147 ARG A C 1
ATOM 1107 O O . ARG A 1 147 ? -20.094 8.812 2.512 1 90.81 147 ARG A O 1
ATOM 1114 N N . ALA A 1 148 ? -19.422 7.004 1.253 1 77.19 148 ALA A N 1
ATOM 1115 C CA . ALA A 1 148 ? -20.578 6.207 1.646 1 77.19 148 ALA A CA 1
ATOM 1116 C C . ALA A 1 148 ? -20.359 5.562 3.012 1 77.19 148 ALA A C 1
ATOM 1118 O O . ALA A 1 148 ? -19.281 5.676 3.596 1 77.19 148 ALA A O 1
ATOM 1119 N N . GLY A 1 149 ? -21.266 4.84 3.584 1 80.69 149 GLY A N 1
ATOM 1120 C CA . GLY A 1 149 ? -21.266 4.109 4.84 1 80.69 149 GLY A CA 1
ATOM 1121 C C . GLY A 1 149 ? -20.312 2.932 4.848 1 80.69 149 GLY 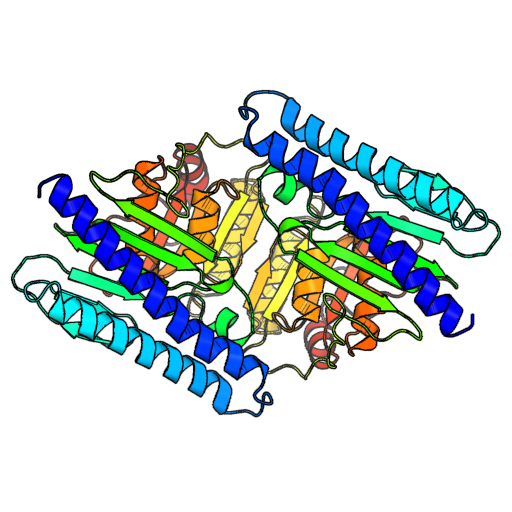A C 1
ATOM 1122 O O . GLY A 1 149 ? -19.391 2.865 4.023 1 80.69 149 GLY A O 1
ATOM 1123 N N . LEU A 1 150 ? -20.203 2.225 5.832 1 86.69 150 LEU A N 1
ATOM 1124 C CA . LEU A 1 150 ? -19.375 1.048 6.078 1 86.69 150 LEU A CA 1
ATOM 1125 C C . LEU A 1 150 ? -20.172 -0.233 5.852 1 86.69 150 LEU A C 1
ATOM 1127 O O . LEU A 1 150 ? -21.25 -0.402 6.406 1 86.69 150 LEU A O 1
ATOM 1131 N N . ASP A 1 151 ? -19.688 -1.029 4.805 1 86.88 151 ASP A N 1
ATOM 1132 C CA . ASP A 1 151 ? -20.188 -2.395 4.645 1 86.88 151 ASP A CA 1
ATOM 1133 C C . ASP A 1 151 ? -19.391 -3.371 5.504 1 86.88 151 ASP A C 1
ATOM 1135 O O . ASP A 1 151 ? -18.219 -3.643 5.219 1 86.88 151 ASP A O 1
ATOM 1139 N N . VAL A 1 152 ? -19.984 -3.967 6.418 1 87.62 152 VAL A N 1
ATOM 1140 C CA . VAL A 1 152 ? -19.328 -4.785 7.434 1 87.62 152 VAL A CA 1
ATOM 1141 C C . VAL A 1 152 ? -18.641 -5.973 6.766 1 87.62 152 VAL A C 1
ATOM 1143 O O . VAL A 1 152 ? -17.609 -6.445 7.242 1 87.62 152 VAL A O 1
ATOM 1146 N N . ASN A 1 153 ? -19.141 -6.434 5.629 1 85.56 153 ASN A N 1
ATOM 1147 C CA . ASN A 1 153 ? -18.594 -7.605 4.957 1 85.56 153 ASN A CA 1
ATOM 1148 C C . ASN A 1 153 ? -17.344 -7.254 4.16 1 85.56 153 ASN A C 1
ATOM 1150 O O . ASN A 1 153 ? -16.609 -8.141 3.729 1 85.56 153 ASN A O 1
ATOM 1154 N N . ARG A 1 154 ? -17.062 -5.973 4.07 1 89.12 154 ARG A N 1
ATOM 1155 C CA . ARG A 1 154 ? -15.906 -5.512 3.314 1 89.12 154 ARG A CA 1
ATOM 1156 C C . ARG A 1 154 ? -15.203 -4.371 4.035 1 89.12 154 ARG A C 1
ATOM 1158 O O . ARG A 1 154 ? -14.68 -3.451 3.398 1 89.12 154 ARG A O 1
ATOM 1165 N N . ALA A 1 155 ? -15.328 -4.363 5.305 1 95.56 155 ALA A N 1
ATOM 1166 C CA . ALA A 1 155 ? -14.75 -3.277 6.094 1 95.56 155 ALA A CA 1
ATOM 1167 C C . ALA A 1 155 ? -13.227 -3.395 6.156 1 95.56 155 ALA A C 1
ATOM 1169 O O . ALA A 1 155 ? -12.688 -4.496 6.27 1 95.56 155 ALA A O 1
ATOM 1170 N N . ALA A 1 156 ? -12.586 -2.279 5.988 1 97.12 156 ALA A N 1
ATOM 1171 C CA . ALA A 1 156 ? -11.133 -2.238 6.039 1 97.12 156 ALA A CA 1
ATOM 1172 C C . ALA A 1 156 ? -10.641 -0.991 6.77 1 97.12 156 ALA A C 1
ATOM 1174 O O . ALA A 1 156 ? -11.305 0.047 6.754 1 97.12 156 ALA A O 1
ATOM 1175 N N . CYS A 1 157 ? -9.508 -1.155 7.395 1 98.62 157 CYS A N 1
ATOM 1176 C CA . CYS A 1 157 ? -8.914 -0.109 8.211 1 98.62 157 CYS A CA 1
ATOM 1177 C C . CYS A 1 157 ? -7.438 0.075 7.871 1 98.62 157 CYS A C 1
ATOM 1179 O O . CYS A 1 157 ? -6.664 -0.884 7.898 1 98.62 157 CYS A O 1
ATOM 1181 N N . GLY A 1 158 ? -7.07 1.285 7.41 1 98.75 158 GLY A N 1
ATOM 1182 C CA . GLY A 1 158 ? -5.648 1.591 7.402 1 98.75 158 GLY A CA 1
ATOM 1183 C C . GLY A 1 158 ? -5.078 1.796 8.797 1 98.75 158 GLY A C 1
ATOM 1184 O O . GLY A 1 158 ? -5.758 2.316 9.68 1 98.75 158 GLY A O 1
ATOM 1185 N N . VAL A 1 159 ? -3.805 1.417 8.969 1 98.81 159 VAL A N 1
ATOM 1186 C CA . VAL A 1 159 ? -3.139 1.652 10.25 1 98.81 159 VAL A CA 1
ATOM 1187 C C . VAL A 1 159 ? -1.759 2.26 10.008 1 98.81 159 VAL A C 1
ATOM 1189 O O . VAL A 1 159 ? -1.124 1.986 8.984 1 98.81 159 VAL A O 1
ATOM 1192 N N . GLY A 1 160 ? -1.337 3.059 10.859 1 98.31 160 GLY A N 1
ATOM 1193 C CA . GLY A 1 160 ? -0.009 3.65 10.891 1 98.31 160 GLY A CA 1
ATOM 1194 C C . GLY A 1 160 ? 0.546 3.791 12.297 1 98.31 160 GLY A C 1
ATOM 1195 O O . GLY A 1 160 ? -0.173 4.184 13.219 1 98.31 160 GLY A O 1
ATOM 1196 N N . PHE A 1 161 ? 1.824 3.473 12.477 1 97.44 161 PHE A N 1
ATOM 1197 C CA . PHE A 1 161 ? 2.49 3.523 13.773 1 97.44 161 PHE A CA 1
ATOM 1198 C C . PHE A 1 161 ? 3.852 4.199 13.656 1 97.44 161 PHE A C 1
ATOM 1200 O O . PHE A 1 161 ? 4.707 3.752 12.891 1 97.44 161 PHE A O 1
ATOM 1207 N N . HIS A 1 162 ? 3.98 5.238 14.414 1 95.5 162 HIS A N 1
ATOM 1208 C CA . HIS A 1 162 ? 5.328 5.773 14.555 1 95.5 162 HIS A CA 1
ATOM 1209 C C . HIS A 1 162 ? 6.277 4.734 15.141 1 95.5 162 HIS A C 1
ATOM 1211 O O . HIS A 1 162 ? 5.887 3.941 16 1 95.5 162 HIS A O 1
ATOM 1217 N N . PRO A 1 163 ? 7.559 4.77 14.766 1 91.38 163 PRO A N 1
ATOM 1218 C CA . PRO A 1 163 ? 8.508 3.752 15.219 1 91.38 163 PRO A CA 1
ATOM 1219 C C . PRO A 1 163 ? 8.664 3.725 16.734 1 91.38 163 PRO A C 1
ATOM 1221 O O . PRO A 1 163 ? 9 2.684 17.312 1 91.38 163 PRO A O 1
ATOM 1224 N N . ASP A 1 164 ? 8.359 4.824 17.406 1 92.38 164 ASP A N 1
ATOM 1225 C CA . ASP A 1 164 ? 8.555 4.926 18.859 1 92.38 164 ASP A CA 1
ATOM 1226 C C . ASP A 1 164 ? 7.41 4.262 19.609 1 92.38 164 ASP A C 1
ATOM 1228 O O . ASP A 1 164 ? 7.496 4.062 20.828 1 92.38 164 ASP A O 1
ATOM 1232 N N . ILE A 1 165 ? 6.336 3.906 18.953 1 96 165 ILE A N 1
ATOM 1233 C CA . ILE A 1 165 ? 5.211 3.252 19.625 1 96 165 ILE A CA 1
ATOM 1234 C C . ILE A 1 165 ? 5.59 1.815 19.969 1 96 165 ILE A C 1
ATOM 1236 O O . ILE A 1 165 ? 6.016 1.046 19.109 1 96 165 ILE A O 1
ATOM 1240 N N . PRO A 1 166 ? 5.441 1.45 21.234 1 96.25 166 PRO A N 1
ATOM 1241 C CA . PRO A 1 166 ? 5.766 0.074 21.609 1 96.25 166 PRO A CA 1
ATOM 1242 C C . PRO A 1 166 ? 5.035 -0.963 20.766 1 96.25 166 PRO A C 1
ATOM 1244 O O . PRO A 1 166 ? 3.867 -0.768 20.422 1 96.25 166 PRO A O 1
ATOM 1247 N N . VAL A 1 167 ? 5.703 -2.039 20.484 1 97.69 167 VAL A N 1
ATOM 1248 C CA . VAL A 1 167 ? 5.168 -3.096 19.641 1 97.69 167 VAL A CA 1
ATOM 1249 C C . VAL A 1 167 ? 3.877 -3.641 20.25 1 97.69 167 VAL A C 1
ATOM 1251 O O . VAL A 1 167 ? 2.904 -3.889 19.531 1 97.69 167 VAL A O 1
ATOM 1254 N N . GLU A 1 168 ? 3.852 -3.779 21.531 1 96.94 168 GLU A N 1
ATOM 1255 C CA . GLU A 1 168 ? 2.67 -4.332 22.188 1 96.94 168 GLU A CA 1
ATOM 1256 C C . GLU A 1 168 ? 1.436 -3.479 21.906 1 96.94 168 GLU A C 1
ATOM 1258 O O . GLU A 1 168 ? 0.344 -4.008 21.688 1 96.94 168 GLU A O 1
ATOM 1263 N N . ARG A 1 169 ? 1.55 -2.176 21.891 1 96.5 169 ARG A N 1
ATOM 1264 C CA . ARG A 1 169 ? 0.429 -1.286 21.609 1 96.5 169 ARG A CA 1
ATOM 1265 C C . ARG A 1 169 ? -0.024 -1.419 20.156 1 96.5 169 ARG A C 1
ATOM 1267 O O . ARG A 1 169 ? -1.222 -1.369 19.875 1 96.5 169 ARG A O 1
ATOM 1274 N N . ARG A 1 170 ? 0.927 -1.533 19.312 1 97.94 170 ARG A N 1
ATOM 1275 C CA . ARG A 1 170 ? 0.604 -1.76 17.906 1 97.94 170 ARG A CA 1
ATOM 1276 C C . ARG A 1 170 ? -0.224 -3.029 17.734 1 97.94 170 ARG A C 1
ATOM 1278 O O . ARG A 1 170 ? -1.256 -3.016 17.062 1 97.94 170 ARG A O 1
ATOM 1285 N N . LEU A 1 171 ? 0.248 -4.109 18.406 1 98.31 171 LEU A N 1
ATOM 1286 C CA . LEU A 1 171 ? -0.403 -5.406 18.281 1 98.31 171 LEU A CA 1
ATOM 1287 C C . LEU A 1 171 ? -1.793 -5.383 18.906 1 98.31 171 LEU A C 1
ATOM 1289 O O . LEU A 1 171 ? -2.721 -6.016 18.391 1 98.31 171 LEU A O 1
ATOM 1293 N N . GLN A 1 172 ? -1.952 -4.66 19.953 1 97.5 172 GLN A N 1
ATOM 1294 C CA . GLN A 1 172 ? -3.264 -4.523 20.562 1 97.5 172 GLN A CA 1
ATOM 1295 C C . GLN A 1 172 ? -4.238 -3.797 19.641 1 97.5 172 GLN A C 1
ATOM 1297 O O . GLN A 1 172 ? -5.41 -4.168 19.547 1 97.5 172 GLN A O 1
ATOM 1302 N N . THR A 1 173 ? -3.775 -2.773 19.016 1 97.94 173 THR A N 1
ATOM 1303 C CA . THR A 1 173 ? -4.598 -2.051 18.047 1 97.94 173 THR A CA 1
ATOM 1304 C C . THR A 1 173 ? -5.031 -2.971 16.906 1 97.94 173 THR A C 1
ATOM 1306 O O . THR A 1 173 ? -6.211 -3.008 16.547 1 97.94 173 THR A O 1
ATOM 1309 N N . LEU A 1 174 ? -4.078 -3.736 16.422 1 98.62 174 LEU A N 1
ATOM 1310 C CA . LEU A 1 174 ? -4.375 -4.656 15.328 1 98.62 174 LEU A CA 1
ATOM 1311 C C . LEU A 1 174 ? -5.336 -5.75 15.781 1 98.62 174 LEU A C 1
ATOM 1313 O O . LEU A 1 174 ? -6.234 -6.145 15.031 1 98.62 174 LEU A O 1
ATOM 1317 N N . ARG A 1 175 ? -5.152 -6.25 16.969 1 98.56 175 ARG A N 1
ATOM 1318 C CA . ARG A 1 175 ? -6.086 -7.23 17.516 1 98.56 175 ARG A CA 1
ATOM 1319 C C . ARG A 1 175 ? -7.512 -6.688 17.516 1 98.56 175 ARG A C 1
ATOM 1321 O O . ARG A 1 175 ? -8.445 -7.367 17.094 1 98.56 175 ARG A O 1
ATOM 1328 N N . PHE A 1 176 ? -7.664 -5.5 18 1 98.31 176 PHE A N 1
ATOM 1329 C CA . PHE A 1 176 ? -8.992 -4.898 18.062 1 98.31 176 PHE A CA 1
ATOM 1330 C C . PHE A 1 176 ? -9.586 -4.777 16.656 1 98.31 176 PHE A C 1
ATOM 1332 O O . PHE A 1 176 ? -10.742 -5.129 16.438 1 98.31 176 PHE A O 1
ATOM 1339 N N . VAL A 1 177 ? -8.789 -4.27 15.703 1 98.31 177 VAL A N 1
ATOM 1340 C CA . VAL A 1 177 ? -9.242 -4.078 14.336 1 98.31 177 VAL A CA 1
ATOM 1341 C C . VAL A 1 177 ? -9.727 -5.41 13.758 1 98.31 177 VAL A C 1
ATOM 1343 O O . VAL A 1 177 ? -10.789 -5.477 13.141 1 98.31 177 VAL A O 1
ATOM 1346 N N . LEU A 1 178 ? -8.961 -6.449 14.031 1 98 178 LEU A N 1
ATOM 1347 C CA . LEU A 1 178 ? -9.195 -7.746 13.406 1 98 178 LEU A CA 1
ATOM 1348 C C . LEU A 1 178 ? -10.312 -8.5 14.125 1 98 178 LEU A C 1
ATOM 1350 O O . LEU A 1 178 ? -11.148 -9.133 13.477 1 98 178 LEU A O 1
ATOM 1354 N N . GLU A 1 179 ? -10.383 -8.453 15.406 1 97.5 179 GLU A N 1
ATOM 1355 C CA . GLU A 1 179 ? -11.281 -9.305 16.172 1 97.5 179 GLU A CA 1
ATOM 1356 C C . GLU A 1 179 ? -12.547 -8.555 16.578 1 97.5 179 GLU A C 1
ATOM 1358 O O . GLU A 1 179 ? -13.664 -9.062 16.391 1 97.5 179 GLU A O 1
ATOM 1363 N N . ASP A 1 180 ? -12.367 -7.414 17.156 1 97.12 180 ASP A N 1
ATOM 1364 C CA . ASP A 1 180 ? -13.508 -6.676 17.688 1 97.12 180 ASP A CA 1
ATOM 1365 C C . ASP A 1 180 ? -14.258 -5.945 16.578 1 97.12 180 ASP A C 1
ATOM 1367 O O . ASP A 1 180 ? -15.477 -6.074 16.453 1 97.12 180 ASP A O 1
ATOM 1371 N N . ALA A 1 181 ? -13.477 -5.223 15.758 1 97.06 181 ALA A N 1
ATOM 1372 C CA . ALA A 1 181 ? -14.109 -4.469 14.68 1 97.06 181 ALA A CA 1
ATOM 1373 C C . ALA A 1 181 ? -14.32 -5.344 13.453 1 97.06 181 ALA A C 1
ATOM 1375 O O . ALA A 1 181 ? -15.086 -4.98 12.547 1 97.06 181 ALA A O 1
ATOM 1376 N N . ARG A 1 182 ? -13.617 -6.5 13.367 1 95.88 182 ARG A N 1
ATOM 1377 C CA . ARG A 1 182 ? -13.734 -7.48 12.289 1 95.88 182 ARG A CA 1
ATOM 1378 C C . ARG A 1 182 ? -13.484 -6.84 10.93 1 95.88 182 ARG A C 1
ATOM 1380 O O . ARG A 1 182 ? -14.273 -7.008 10 1 95.88 182 ARG A O 1
ATOM 1387 N N . MET A 1 183 ? -12.406 -6.09 10.828 1 97.5 183 MET A N 1
ATOM 1388 C CA . MET A 1 183 ? -11.992 -5.422 9.594 1 97.5 183 MET A CA 1
ATOM 1389 C C . MET A 1 183 ? -10.664 -5.973 9.094 1 97.5 183 MET A C 1
ATOM 1391 O O . MET A 1 183 ? -9.805 -6.359 9.891 1 97.5 183 MET A O 1
ATOM 1395 N N . SER A 1 184 ? -10.531 -5.984 7.75 1 96.81 184 SER A N 1
ATOM 1396 C CA . SER A 1 184 ? -9.188 -6.141 7.199 1 96.81 184 SER A CA 1
ATOM 1397 C C . SER A 1 184 ? -8.336 -4.898 7.453 1 96.81 184 SER A C 1
ATOM 1399 O O . SER A 1 184 ? -8.875 -3.816 7.707 1 96.81 184 SER A O 1
ATOM 1401 N N . PHE A 1 185 ? -7.055 -5.062 7.457 1 98.19 185 PHE A N 1
ATOM 1402 C CA . PHE A 1 185 ? -6.234 -3.877 7.684 1 98.19 185 PHE A CA 1
ATOM 1403 C C . PHE A 1 185 ? -5.246 -3.68 6.539 1 98.19 185 PHE A C 1
ATOM 1405 O O . PHE A 1 185 ? -4.938 -4.625 5.805 1 98.19 185 PHE A O 1
ATOM 1412 N N . ARG A 1 186 ? -4.859 -2.484 6.309 1 98.69 186 ARG A N 1
ATOM 1413 C CA . ARG A 1 186 ? -3.818 -2.055 5.379 1 98.69 186 ARG A CA 1
ATOM 1414 C C . ARG A 1 186 ? -2.764 -1.213 6.09 1 98.69 186 ARG A C 1
ATOM 1416 O O . ARG A 1 186 ? -3.082 -0.449 7.004 1 98.69 186 ARG A O 1
ATOM 1423 N N . CYS A 1 187 ? -1.555 -1.356 5.73 1 98.75 187 CYS A N 1
ATOM 1424 C CA . CYS A 1 187 ? -0.431 -0.567 6.223 1 98.75 187 CYS A CA 1
ATOM 1425 C C . CYS A 1 187 ? 0.533 -0.227 5.094 1 98.75 187 CYS A C 1
ATOM 1427 O O . CYS A 1 187 ? 1.263 -1.096 4.613 1 98.75 187 CYS A O 1
ATOM 1429 N N . CYS A 1 188 ? 0.504 1.034 4.73 1 98.12 188 CYS A N 1
ATOM 1430 C CA . CYS A 1 188 ? 1.333 1.407 3.592 1 98.12 188 CYS A CA 1
ATOM 1431 C C . CYS A 1 188 ? 2.545 2.217 4.039 1 98.12 188 CYS A C 1
ATOM 1433 O O . CYS A 1 188 ? 3.426 2.521 3.232 1 98.12 188 CYS A O 1
ATOM 1435 N N . GLY A 1 189 ? 2.637 2.682 5.277 1 97.44 189 GLY A N 1
ATOM 1436 C CA . GLY A 1 189 ? 3.83 3.32 5.809 1 97.44 189 GLY A CA 1
ATOM 1437 C C . GLY A 1 189 ? 3.863 4.816 5.57 1 97.44 189 GLY A C 1
ATOM 1438 O O . GLY A 1 189 ? 4.93 5.438 5.621 1 97.44 189 GLY A O 1
ATOM 1439 N N . SER A 1 190 ? 2.723 5.398 5.273 1 98.12 190 SER A N 1
ATOM 1440 C CA . SER A 1 190 ? 2.578 6.836 5.066 1 98.12 190 SER A CA 1
ATOM 1441 C C . SER A 1 190 ? 1.19 7.316 5.48 1 98.12 190 SER A C 1
ATOM 1443 O O . SER A 1 190 ? 0.18 6.789 5.016 1 98.12 190 SER A O 1
ATOM 1445 N N . ALA A 1 191 ? 1.161 8.297 6.367 1 98.31 191 ALA A N 1
ATOM 1446 C CA . ALA A 1 191 ? -0.117 8.828 6.832 1 98.31 191 ALA A CA 1
ATOM 1447 C C . ALA A 1 191 ? -0.888 9.484 5.688 1 98.31 191 ALA A C 1
ATOM 1449 O O . ALA A 1 191 ? -2.086 9.242 5.52 1 98.31 191 ALA A O 1
ATOM 1450 N N . THR A 1 192 ? -0.198 10.297 4.891 1 98.69 192 THR A N 1
ATOM 1451 C CA . THR A 1 192 ? -0.852 11.016 3.799 1 98.69 192 THR A CA 1
ATOM 1452 C C . THR A 1 192 ? -1.45 10.031 2.793 1 98.69 192 THR A C 1
ATOM 1454 O O . THR A 1 192 ? -2.598 10.188 2.371 1 98.69 192 THR A O 1
ATOM 1457 N N . ILE A 1 193 ? -0.684 8.977 2.484 1 98.75 193 ILE A N 1
ATOM 1458 C CA . ILE A 1 193 ? -1.175 8.008 1.514 1 98.75 193 ILE A CA 1
ATOM 1459 C C . ILE A 1 193 ? -2.352 7.234 2.105 1 98.75 193 ILE A C 1
ATOM 1461 O O . ILE A 1 193 ? -3.346 6.984 1.419 1 98.75 193 ILE A O 1
ATOM 1465 N N . SER A 1 194 ? -2.256 6.879 3.344 1 98.75 194 SER A N 1
ATOM 1466 C CA . SER A 1 194 ? -3.373 6.215 4.008 1 98.75 194 SER A CA 1
ATOM 1467 C C . SER A 1 194 ? -4.625 7.082 3.984 1 98.75 194 SER A C 1
ATOM 1469 O O . SER A 1 194 ? -5.73 6.582 3.775 1 98.75 194 SER A O 1
ATOM 1471 N N . LEU A 1 195 ? -4.441 8.328 4.199 1 98.75 195 LEU A N 1
ATOM 1472 C CA . LEU A 1 195 ? -5.59 9.234 4.23 1 98.75 195 LEU A CA 1
ATOM 1473 C C . LEU A 1 195 ? -6.141 9.461 2.826 1 98.75 195 LEU A C 1
ATOM 1475 O O . LEU A 1 195 ? -7.348 9.656 2.652 1 98.75 195 LEU A O 1
ATOM 1479 N N . ILE A 1 196 ? -5.273 9.406 1.78 1 98.56 196 ILE A N 1
ATOM 1480 C CA . ILE A 1 196 ? -5.762 9.398 0.406 1 98.56 196 ILE A CA 1
ATOM 1481 C C . ILE A 1 196 ? -6.617 8.148 0.171 1 98.56 196 ILE A C 1
ATOM 1483 O O . ILE A 1 196 ? -7.676 8.227 -0.455 1 98.56 196 ILE A O 1
ATOM 1487 N N . GLU A 1 197 ? -6.188 6.996 0.696 1 98 197 GLU A N 1
ATOM 1488 C CA . GLU A 1 197 ? -6.949 5.762 0.56 1 98 197 GLU A CA 1
ATOM 1489 C C . GLU A 1 197 ? -8.32 5.883 1.216 1 98 197 GLU A C 1
ATOM 1491 O O . GLU A 1 197 ? -9.305 5.34 0.712 1 98 197 GLU A O 1
ATOM 1496 N N . VAL A 1 198 ? -8.391 6.594 2.348 1 98.06 198 VAL A N 1
ATOM 1497 C CA . VAL A 1 198 ? -9.672 6.871 2.986 1 98.06 198 VAL A CA 1
ATOM 1498 C C . VAL A 1 198 ? -10.531 7.73 2.066 1 98.06 198 VAL A C 1
ATOM 1500 O O . VAL A 1 198 ? -11.703 7.43 1.845 1 98.06 198 VAL A O 1
ATOM 1503 N N . ALA A 1 199 ? -9.914 8.75 1.521 1 97.75 199 ALA A N 1
ATOM 1504 C CA . ALA A 1 199 ? -10.633 9.68 0.648 1 97.75 199 ALA A CA 1
ATOM 1505 C C . ALA A 1 199 ? -11.234 8.953 -0.552 1 97.75 199 ALA A C 1
ATOM 1507 O O . ALA A 1 199 ? -12.336 9.281 -0.996 1 97.75 199 ALA A O 1
ATOM 1508 N N . LEU A 1 200 ? -10.531 7.969 -0.999 1 95.31 200 LEU A N 1
ATOM 1509 C CA . LEU A 1 200 ? -10.914 7.285 -2.227 1 95.31 200 LEU A CA 1
ATOM 1510 C C . LEU A 1 200 ? -11.82 6.094 -1.925 1 95.31 200 LEU A C 1
ATOM 1512 O O . LEU A 1 200 ? -12.25 5.387 -2.84 1 95.31 200 LEU A O 1
ATOM 1516 N N . GLY A 1 201 ? -12.055 5.836 -0.687 1 94.62 201 GLY A N 1
ATOM 1517 C CA . GLY A 1 201 ? -12.961 4.766 -0.292 1 94.62 201 GLY A CA 1
ATOM 1518 C C . GLY A 1 201 ? -12.312 3.393 -0.362 1 94.62 201 GLY A C 1
ATOM 1519 O O . GLY A 1 201 ? -13.016 2.375 -0.344 1 94.62 201 GLY A O 1
ATOM 1520 N N . GLN A 1 202 ? -11.039 3.332 -0.481 1 95.19 202 GLN A N 1
ATOM 1521 C CA . GLN A 1 202 ? -10.32 2.062 -0.533 1 95.19 202 GLN A CA 1
ATOM 1522 C C . GLN A 1 202 ? -10.312 1.38 0.833 1 95.19 202 GLN A C 1
ATOM 1524 O O . GLN A 1 202 ? -10.18 0.157 0.92 1 95.19 202 GLN A O 1
ATOM 1529 N N . VAL A 1 203 ? -10.344 2.156 1.898 1 96.88 203 VAL A N 1
ATOM 1530 C CA . VAL A 1 203 ? -10.578 1.727 3.273 1 96.88 203 VAL A CA 1
ATOM 1531 C C . VAL A 1 203 ? -11.648 2.604 3.916 1 96.88 203 VAL A C 1
ATOM 1533 O O . VAL A 1 203 ? -12.008 3.654 3.377 1 96.88 203 VAL A O 1
ATOM 1536 N N . ASP A 1 204 ? -12.156 2.156 5.074 1 97.75 204 ASP A N 1
ATOM 1537 C CA . ASP A 1 204 ? -13.258 2.867 5.727 1 97.75 204 ASP A CA 1
ATOM 1538 C C . ASP A 1 204 ? -12.727 3.914 6.707 1 97.75 204 ASP A C 1
ATOM 1540 O O . ASP A 1 204 ? -13.453 4.824 7.102 1 97.75 204 ASP A O 1
ATOM 1544 N N . GLY A 1 205 ? -11.516 3.744 7.055 1 98.44 205 GLY A N 1
ATOM 1545 C CA . GLY A 1 205 ? -10.883 4.672 7.977 1 98.44 205 GLY A CA 1
ATOM 1546 C C . GLY A 1 205 ? -9.422 4.352 8.234 1 98.44 205 GLY A C 1
ATOM 1547 O O . GLY A 1 205 ? -8.859 3.447 7.613 1 98.44 205 GLY A O 1
ATOM 1548 N N . TYR A 1 206 ? -8.836 5.176 9.07 1 98.75 206 TYR A N 1
ATOM 1549 C CA . TYR A 1 206 ? -7.422 5.102 9.414 1 98.75 206 TYR A CA 1
ATOM 1550 C C . TYR A 1 206 ? -7.219 5.281 10.914 1 98.75 206 TYR A C 1
ATOM 1552 O O . TYR A 1 206 ? -7.824 6.164 11.531 1 98.75 206 TYR A O 1
ATOM 1560 N N . LEU A 1 207 ? -6.457 4.367 11.492 1 98.75 207 LEU A N 1
ATOM 1561 C CA . LEU A 1 207 ? -5.973 4.516 12.859 1 98.75 207 LEU A CA 1
ATOM 1562 C C . LEU A 1 207 ? -4.492 4.875 12.875 1 98.75 207 LEU A C 1
ATOM 1564 O O . LEU A 1 207 ? -3.662 4.137 12.336 1 98.75 207 LEU A O 1
ATOM 1568 N N . GLY A 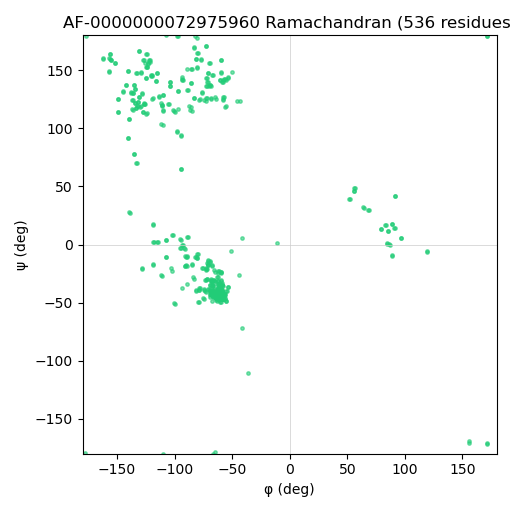1 208 ? -4.219 5.984 13.453 1 98.31 208 GLY A N 1
ATOM 1569 C CA . GLY A 1 208 ? -2.844 6.43 13.594 1 98.31 208 GLY A CA 1
ATOM 1570 C C . GLY A 1 208 ? -2.391 6.527 15.031 1 98.31 208 GLY A C 1
ATOM 1571 O O . GLY A 1 208 ? -3.158 6.941 15.906 1 98.31 208 GLY A O 1
ATOM 1572 N N . MET A 1 209 ? -1.141 6.133 15.281 1 97.62 209 MET A N 1
ATOM 1573 C CA . MET A 1 209 ? -0.525 6.293 16.594 1 97.62 209 MET A CA 1
ATOM 1574 C C . MET A 1 209 ? 0.88 6.867 16.469 1 97.62 209 MET A C 1
ATOM 1576 O O . MET A 1 209 ? 1.761 6.25 15.875 1 97.62 209 MET A O 1
ATOM 1580 N N . GLY A 1 210 ? 1.053 8.07 17.062 1 96.75 210 GLY A N 1
ATOM 1581 C CA . GLY A 1 210 ? 2.346 8.734 17.047 1 96.75 210 GLY A CA 1
ATOM 1582 C C . GLY A 1 210 ? 2.521 9.656 15.852 1 96.75 210 GLY A C 1
ATOM 1583 O O . GLY A 1 210 ? 3.637 10.094 15.562 1 96.75 210 GLY A O 1
ATOM 1584 N N . GLU A 1 211 ? 1.466 10.008 15.133 1 95.94 211 GLU A N 1
ATOM 1585 C CA . GLU A 1 211 ? 1.524 10.922 14 1 95.94 211 GLU A CA 1
ATOM 1586 C C . GLU A 1 211 ? 1.746 12.359 14.453 1 95.94 211 GLU A C 1
ATOM 1588 O O . GLU A 1 211 ? 1.278 12.758 15.523 1 95.94 211 GLU A O 1
ATOM 1593 N N . SER A 1 212 ? 2.494 13.062 13.688 1 97.25 212 SER A N 1
ATOM 1594 C CA . SER A 1 212 ? 2.631 14.5 13.914 1 97.25 212 SER A CA 1
ATOM 1595 C C . SER A 1 212 ? 1.462 15.266 13.305 1 97.25 212 SER A C 1
ATOM 1597 O O . SER A 1 212 ? 0.777 14.758 12.414 1 97.25 212 SER A O 1
ATOM 1599 N N . THR A 1 213 ? 1.242 16.469 13.781 1 97.38 213 THR A N 1
ATOM 1600 C CA . THR A 1 213 ? 0.146 17.281 13.266 1 97.38 213 THR A CA 1
ATOM 1601 C C . THR A 1 213 ? 0.34 17.578 11.781 1 97.38 213 THR A C 1
ATOM 1603 O O . THR A 1 213 ? -0.632 17.656 11.031 1 97.38 213 THR A O 1
ATOM 1606 N N . TRP A 1 214 ? 1.623 17.688 11.328 1 98.06 214 TRP A N 1
ATOM 1607 C CA . TRP A 1 214 ? 1.879 18.016 9.938 1 98.06 214 TRP A CA 1
ATOM 1608 C C . TRP A 1 214 ? 1.524 16.844 9.023 1 98.06 214 TRP A C 1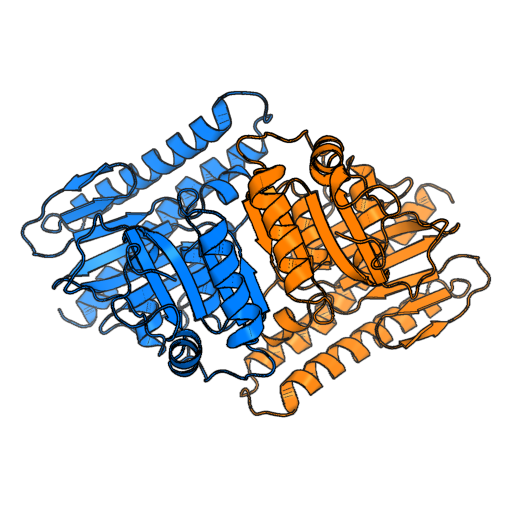
ATOM 1610 O O . TRP A 1 214 ? 1.338 17.031 7.816 1 98.06 214 TRP A O 1
ATOM 1620 N N . ASP A 1 215 ? 1.391 15.648 9.562 1 97.62 215 ASP A N 1
ATOM 1621 C CA . ASP A 1 215 ? 0.985 14.484 8.781 1 97.62 215 ASP A CA 1
ATOM 1622 C C . ASP A 1 215 ? -0.498 14.555 8.422 1 97.62 215 ASP A C 1
ATOM 1624 O O . ASP A 1 215 ? -0.939 13.922 7.461 1 97.62 215 ASP A O 1
ATOM 1628 N N . LEU A 1 216 ? -1.277 15.336 9.18 1 97.94 216 LEU A N 1
ATOM 1629 C CA . LEU A 1 216 ? -2.732 15.297 9.07 1 97.94 216 LEU A CA 1
ATOM 1630 C C . LEU A 1 216 ? -3.283 16.656 8.641 1 97.94 216 LEU A C 1
ATOM 1632 O O . LEU A 1 216 ? -4.43 16.75 8.195 1 97.94 216 LEU A O 1
ATOM 1636 N N . MET A 1 217 ? -2.484 17.688 8.766 1 98.56 217 MET A N 1
ATOM 1637 C CA . MET A 1 217 ? -2.947 19.078 8.68 1 98.56 217 MET A CA 1
ATOM 1638 C C . MET A 1 217 ? -3.658 19.328 7.355 1 98.56 217 MET A C 1
ATOM 1640 O O . MET A 1 217 ? -4.719 19.953 7.328 1 98.56 217 MET A O 1
ATOM 1644 N N . ALA A 1 218 ? -3.082 18.812 6.281 1 98.88 218 ALA A N 1
ATOM 1645 C CA . ALA A 1 218 ? -3.658 19.031 4.957 1 98.88 218 ALA A CA 1
ATOM 1646 C C . ALA A 1 218 ? -4.855 18.109 4.719 1 98.88 218 ALA A C 1
ATOM 1648 O O . ALA A 1 218 ? -5.863 18.531 4.148 1 98.88 218 ALA A O 1
ATOM 1649 N N . ALA A 1 219 ? -4.781 16.906 5.164 1 98.88 219 ALA A N 1
ATOM 1650 C CA . ALA A 1 219 ? -5.727 15.867 4.785 1 98.88 219 ALA A CA 1
ATOM 1651 C C . ALA A 1 219 ? -7.082 16.078 5.457 1 98.88 219 ALA A C 1
ATOM 1653 O O . ALA A 1 219 ? -8.125 15.883 4.832 1 98.88 219 ALA A O 1
ATOM 1654 N N . LEU A 1 220 ? -7.082 16.484 6.73 1 98.62 220 LEU A N 1
ATOM 1655 C CA . LEU A 1 220 ? -8.305 16.422 7.523 1 98.62 220 LEU A CA 1
ATOM 1656 C C . LEU A 1 220 ? -9.352 17.391 6.992 1 98.62 220 LEU A C 1
ATOM 1658 O O . LEU A 1 220 ? -10.516 17.031 6.828 1 98.62 220 LEU A O 1
ATOM 1662 N N . PRO A 1 221 ? -8.992 18.656 6.66 1 98.62 221 PRO A N 1
ATOM 1663 C CA . PRO A 1 221 ? -10.016 19.547 6.113 1 98.62 221 PRO A CA 1
ATOM 1664 C C . PRO A 1 221 ? -10.523 19.094 4.746 1 98.62 221 PRO A C 1
ATOM 1666 O O . PRO A 1 221 ? -11.68 19.344 4.402 1 98.62 221 PRO A O 1
ATOM 1669 N N . ILE A 1 222 ? -9.672 18.438 3.938 1 98.81 222 ILE A N 1
ATOM 1670 C CA . ILE A 1 222 ? -10.109 17.875 2.668 1 98.81 222 ILE A CA 1
ATOM 1671 C C . ILE A 1 222 ? -11.148 16.781 2.918 1 98.81 222 ILE A C 1
ATOM 1673 O O . ILE A 1 222 ? -12.219 16.781 2.303 1 98.81 222 ILE A O 1
ATOM 1677 N N . LEU A 1 223 ? -10.859 15.891 3.822 1 98.69 223 LEU A N 1
ATOM 1678 C CA . LEU A 1 223 ? -11.688 14.727 4.121 1 98.69 223 LEU A CA 1
ATOM 1679 C C . LEU A 1 223 ? -13.023 15.141 4.727 1 98.69 223 LEU A C 1
ATOM 1681 O O . LEU A 1 223 ? -14.047 14.516 4.461 1 98.69 223 LEU A O 1
ATOM 1685 N N . GLU A 1 224 ? -12.992 16.172 5.508 1 97.75 224 GLU A N 1
ATOM 1686 C CA . GLU A 1 224 ? -14.211 16.672 6.141 1 97.75 224 GLU A CA 1
ATOM 1687 C C . GLU A 1 224 ? -15.258 17.047 5.094 1 97.75 224 GLU A C 1
ATOM 1689 O O . GLU A 1 224 ? -16.453 16.844 5.305 1 97.75 224 GLU A O 1
ATOM 1694 N N . GLN A 1 225 ? -14.844 17.547 3.959 1 97.81 225 GLN A N 1
ATOM 1695 C CA . GLN A 1 225 ? -15.758 18 2.918 1 97.81 225 GLN A CA 1
ATOM 1696 C C . GLN A 1 225 ? -16.5 16.828 2.283 1 97.81 225 GLN A C 1
ATOM 1698 O O . GLN A 1 225 ? -17.5 17.016 1.585 1 97.81 225 GLN A O 1
ATOM 1703 N N . ILE A 1 226 ? -16.016 15.648 2.535 1 97.5 226 ILE A N 1
ATOM 1704 C CA . ILE A 1 226 ? -16.656 14.5 1.91 1 97.5 226 ILE A CA 1
ATOM 1705 C C . ILE A 1 226 ? -17.203 13.57 2.986 1 97.5 226 ILE A C 1
ATOM 1707 O O . ILE A 1 226 ? -17.375 12.367 2.754 1 97.5 226 ILE A O 1
ATOM 1711 N N . GLY A 1 227 ? -17.328 14.031 4.148 1 96.75 227 GLY A N 1
ATOM 1712 C CA . GLY A 1 227 ? -18.078 13.336 5.176 1 96.75 227 GLY A CA 1
ATOM 1713 C C . GLY A 1 227 ? -17.203 12.5 6.098 1 96.75 227 GLY A C 1
ATOM 1714 O O . GLY A 1 227 ? -17.719 11.742 6.922 1 96.75 227 GLY A O 1
ATOM 1715 N N . ILE A 1 228 ? -15.938 12.609 5.922 1 97.94 228 ILE A N 1
ATOM 1716 C CA . ILE A 1 228 ? -15.016 11.906 6.805 1 97.94 228 ILE A CA 1
ATOM 1717 C C . ILE A 1 228 ? -14.75 12.75 8.047 1 97.94 228 ILE A C 1
ATOM 1719 O O . ILE A 1 228 ? -14.57 13.969 7.957 1 97.94 228 ILE A O 1
ATOM 1723 N N . VAL A 1 229 ? -14.711 12.047 9.219 1 96 229 VAL A N 1
ATOM 1724 C CA . VAL A 1 229 ? -14.539 12.734 10.5 1 96 229 VAL A CA 1
ATOM 1725 C C . VAL A 1 229 ? -13.312 12.18 11.227 1 96 229 VAL A C 1
ATOM 1727 O O . VAL A 1 229 ? -12.844 11.086 10.914 1 96 229 VAL A O 1
ATOM 1730 N N . SER A 1 230 ? -12.75 12.961 12.094 1 97.94 230 SER A N 1
ATOM 1731 C CA . SER A 1 230 ? -11.594 12.562 12.891 1 97.94 230 SER A CA 1
ATOM 1732 C C . SER A 1 230 ? -11.883 12.68 14.383 1 97.94 230 SER A C 1
ATOM 1734 O O . SER A 1 230 ? -12.773 13.43 14.789 1 97.94 230 SER A O 1
ATOM 1736 N N . THR A 1 231 ? -11.125 11.961 15.164 1 98.31 231 THR A N 1
ATOM 1737 C CA . THR A 1 231 ? -11.297 12 16.609 1 98.31 231 THR A CA 1
ATOM 1738 C C . THR A 1 231 ? -10.344 13.008 17.25 1 98.31 231 THR A C 1
ATOM 1740 O O . THR A 1 231 ? -10.281 13.133 18.469 1 98.31 231 THR A O 1
ATOM 1743 N N . VAL A 1 232 ? -9.602 13.727 16.469 1 97.88 232 VAL A N 1
ATOM 1744 C CA . VAL A 1 232 ? -8.656 14.688 17.016 1 97.88 232 VAL A CA 1
ATOM 1745 C C . VAL A 1 232 ? -9.414 15.844 17.672 1 97.88 232 VAL A C 1
ATOM 1747 O O . VAL A 1 232 ? -10.305 16.438 17.062 1 97.88 232 VAL A O 1
ATOM 1750 N N . ASN A 1 233 ? -9.141 16.109 18.844 1 97.38 233 ASN A N 1
ATOM 1751 C CA . ASN A 1 233 ? -9.641 17.297 19.531 1 97.38 233 ASN A CA 1
ATOM 1752 C C . ASN A 1 233 ? -8.641 18.453 19.453 1 97.38 233 ASN A C 1
ATOM 1754 O O . ASN A 1 233 ? -7.805 18.609 20.359 1 97.38 233 ASN A O 1
ATOM 1758 N N . TRP A 1 234 ? -8.797 19.281 18.5 1 96.69 234 TRP A N 1
ATOM 1759 C CA . TRP A 1 234 ? -7.836 20.328 18.203 1 96.69 234 TRP A CA 1
ATOM 1760 C C . TRP A 1 234 ? -7.801 21.375 19.312 1 96.69 234 TRP A C 1
ATOM 1762 O O . TRP A 1 234 ? -6.832 22.125 19.453 1 96.69 234 TRP A O 1
ATOM 1772 N N . ASP A 1 235 ? -8.828 21.422 20.172 1 95.75 235 ASP A N 1
ATOM 1773 C CA . ASP A 1 235 ? -8.875 22.375 21.281 1 95.75 235 ASP A CA 1
ATOM 1774 C C . ASP A 1 235 ? -7.875 22.016 22.359 1 95.75 235 ASP A C 1
ATOM 1776 O O . ASP A 1 235 ? -7.578 22.828 23.25 1 95.75 235 ASP A O 1
ATOM 1780 N N . THR A 1 236 ? -7.34 20.797 22.297 1 94.12 236 THR A N 1
ATOM 1781 C CA . THR A 1 236 ? -6.52 20.328 23.406 1 94.12 236 THR A CA 1
ATOM 1782 C C . THR A 1 236 ? -5.094 20.047 22.938 1 94.12 236 THR A C 1
ATOM 1784 O O . THR A 1 236 ? -4.273 19.547 23.719 1 94.12 236 THR A O 1
ATOM 1787 N N . ILE A 1 237 ? -4.801 20.312 21.641 1 92.81 237 ILE A N 1
ATOM 1788 C CA . ILE A 1 237 ? -3.461 19.969 21.172 1 92.81 237 ILE A CA 1
ATOM 1789 C C . ILE A 1 237 ? -2.803 21.203 20.562 1 92.81 237 ILE A C 1
ATOM 1791 O O . ILE A 1 237 ? -3.49 22.141 20.141 1 92.81 237 ILE A O 1
ATOM 1795 N N . ASP A 1 238 ? -1.483 21.172 20.641 1 92.62 238 ASP A N 1
ATOM 1796 C CA . ASP A 1 238 ? -0.723 22.172 19.891 1 92.62 238 ASP A CA 1
ATOM 1797 C C . ASP A 1 238 ? -0.023 21.547 18.688 1 92.62 238 ASP A C 1
ATOM 1799 O O . ASP A 1 238 ? -0.097 20.344 18.484 1 92.62 238 ASP A O 1
ATOM 1803 N N . LEU A 1 239 ? 0.694 22.328 17.922 1 95.25 239 LEU A N 1
ATOM 1804 C CA . LEU A 1 239 ? 1.229 21.906 16.641 1 95.25 239 LEU A CA 1
ATOM 1805 C C . LEU A 1 239 ? 2.375 20.922 16.812 1 95.25 239 LEU A C 1
ATOM 1807 O O . LEU A 1 239 ? 2.742 20.203 15.883 1 95.25 239 LEU A O 1
ATOM 1811 N N . THR A 1 240 ? 2.963 20.797 18 1 94.31 240 THR A N 1
ATOM 1812 C CA . THR A 1 240 ? 4.102 19.922 18.219 1 94.31 240 THR A CA 1
ATOM 1813 C C . THR A 1 240 ? 3.641 18.562 18.75 1 94.31 240 THR A C 1
ATOM 1815 O O . THR A 1 240 ? 4.449 17.656 18.938 1 94.31 240 THR A O 1
ATOM 1818 N N . ALA A 1 241 ? 2.346 18.422 18.984 1 94 241 ALA A N 1
ATOM 1819 C CA . ALA A 1 241 ? 1.808 17.219 19.609 1 94 241 ALA A CA 1
ATOM 1820 C C . ALA A 1 241 ? 1.97 16 18.703 1 94 241 ALA A C 1
ATOM 1822 O O . ALA A 1 241 ? 1.909 16.125 17.484 1 94 241 ALA A O 1
ATOM 1823 N N . LYS A 1 242 ? 2.199 14.82 19.328 1 95.31 242 LYS A N 1
ATOM 1824 C CA . LYS A 1 242 ? 2.012 13.523 18.703 1 95.31 242 LYS A CA 1
ATOM 1825 C C . LYS A 1 242 ? 0.622 12.961 18.984 1 95.31 242 LYS A C 1
ATOM 1827 O O . LYS A 1 242 ? 0.103 13.117 20.094 1 95.31 242 LYS A O 1
ATOM 1832 N N . LEU A 1 243 ? 0.081 12.328 18.031 1 96.38 243 LEU A N 1
ATOM 1833 C CA . LEU A 1 243 ? -1.354 12.078 18.125 1 96.38 243 LEU A CA 1
ATOM 1834 C C . LEU A 1 243 ? -1.648 10.578 18.125 1 96.38 243 LEU A C 1
ATOM 1836 O O . LEU A 1 243 ? -0.914 9.797 17.516 1 96.38 243 LEU A O 1
ATOM 1840 N N . ARG A 1 244 ? -2.627 10.18 18.828 1 97.25 244 ARG A N 1
ATOM 1841 C CA . ARG A 1 244 ? -3.416 8.961 18.641 1 97.25 244 ARG A CA 1
ATOM 1842 C C . ARG A 1 244 ? -4.832 9.297 18.188 1 97.25 244 ARG A C 1
ATOM 1844 O O . ARG A 1 244 ? -5.559 10.016 18.875 1 97.25 244 ARG A O 1
ATOM 1851 N N . PHE A 1 245 ? -5.234 8.797 17 1 97.81 245 PHE A N 1
ATOM 1852 C CA . PHE A 1 245 ? -6.512 9.25 16.469 1 97.81 245 PHE A CA 1
ATOM 1853 C C . PHE A 1 245 ? -7.094 8.227 15.508 1 97.81 245 PHE A C 1
ATOM 1855 O O . PHE A 1 245 ? -6.406 7.277 15.117 1 97.81 245 PHE A O 1
ATOM 1862 N N . ALA A 1 246 ? -8.344 8.375 15.242 1 98.44 246 ALA A N 1
ATOM 1863 C CA . ALA A 1 246 ? -9.062 7.715 14.148 1 98.44 246 ALA A CA 1
ATOM 1864 C C . ALA A 1 246 ? -9.664 8.742 13.188 1 98.44 246 ALA A C 1
ATOM 1866 O O . ALA A 1 246 ? -10.023 9.844 13.602 1 98.44 246 ALA A O 1
ATOM 1867 N N . CYS A 1 247 ? -9.672 8.406 11.992 1 98.06 247 CYS A N 1
ATOM 1868 C CA . CYS A 1 247 ? -10.336 9.164 10.938 1 98.06 247 CYS A CA 1
ATOM 1869 C C . CYS A 1 247 ? -11.07 8.234 9.977 1 98.06 247 CYS A C 1
ATOM 1871 O O . CYS A 1 247 ? -10.523 7.215 9.555 1 98.06 247 CYS A O 1
ATOM 1873 N N . GLY A 1 248 ? -12.312 8.5 9.664 1 98.12 248 GLY A N 1
ATOM 1874 C CA . GLY A 1 248 ? -13.102 7.652 8.781 1 98.12 248 GLY A CA 1
ATOM 1875 C C . GLY A 1 248 ? -14.562 8.039 8.734 1 98.12 248 GLY A C 1
ATOM 1876 O O . GLY A 1 248 ? -14.938 9.133 9.172 1 98.12 248 GLY A O 1
ATOM 1877 N N . THR A 1 249 ? -15.406 7.254 8.125 1 97.12 249 THR A N 1
ATOM 1878 C CA . THR A 1 249 ? -16.844 7.457 8.125 1 97.12 249 THR A CA 1
ATOM 1879 C C . THR A 1 249 ? -17.391 7.426 9.555 1 97.12 249 THR A C 1
ATOM 1881 O O . THR A 1 249 ? -16.75 6.902 10.461 1 97.12 249 THR A O 1
ATOM 1884 N N . PRO A 1 250 ? -18.531 8.016 9.695 1 96.38 250 PRO A N 1
ATOM 1885 C CA . PRO A 1 250 ? -19.141 7.961 11.023 1 96.38 250 PRO A CA 1
ATOM 1886 C C . PRO A 1 250 ? -19.297 6.531 11.539 1 96.38 250 PRO A C 1
ATOM 1888 O O . PRO A 1 250 ? -19.062 6.262 12.719 1 96.38 250 PRO A O 1
ATOM 1891 N N . GLU A 1 251 ? -19.688 5.582 10.656 1 96.81 251 GLU A N 1
ATOM 1892 C CA . GLU A 1 251 ? -19.844 4.184 11.039 1 96.81 251 GLU A CA 1
ATOM 1893 C C . GLU A 1 251 ? -18.516 3.582 11.469 1 96.81 251 GLU A C 1
ATOM 1895 O O . GLU A 1 251 ? -18.453 2.807 12.43 1 96.81 251 GLU A O 1
ATOM 1900 N N . PHE A 1 252 ? -17.469 3.975 10.789 1 98 252 PHE A N 1
ATOM 1901 C CA . PHE A 1 252 ? -16.141 3.514 11.156 1 98 252 PHE A CA 1
ATOM 1902 C C . PHE A 1 252 ? -15.758 4.012 12.547 1 98 252 PHE A C 1
ATOM 1904 O O . PHE A 1 252 ? -15.242 3.246 13.367 1 98 252 PHE A O 1
ATOM 1911 N N . LEU A 1 253 ? -15.984 5.289 12.828 1 97.56 253 LEU A N 1
ATOM 1912 C CA . LEU A 1 253 ? -15.625 5.855 14.117 1 97.56 253 LEU A CA 1
ATOM 1913 C C . LEU A 1 253 ? -16.391 5.172 15.25 1 97.56 253 LEU A C 1
ATOM 1915 O O . LEU A 1 253 ? -15.852 4.945 16.328 1 97.56 253 LEU A O 1
ATOM 1919 N N . THR A 1 254 ? -17.625 4.848 14.969 1 97.31 254 THR A N 1
ATOM 1920 C CA . THR A 1 254 ? -18.406 4.113 15.961 1 97.31 254 THR A CA 1
ATOM 1921 C C . THR A 1 254 ? -17.781 2.752 16.25 1 97.31 254 THR A C 1
ATOM 1923 O O . THR A 1 254 ? -17.672 2.346 17.406 1 97.31 254 THR A O 1
ATOM 1926 N N . ALA A 1 255 ? -17.344 2.119 15.211 1 97.31 255 ALA A N 1
ATOM 1927 C CA . ALA A 1 255 ? -16.781 0.777 15.336 1 97.31 255 ALA A CA 1
ATOM 1928 C C . ALA A 1 255 ? -15.492 0.795 16.156 1 97.31 255 ALA A C 1
ATOM 1930 O O . ALA A 1 255 ? -15.18 -0.165 16.859 1 97.31 255 ALA A O 1
ATOM 1931 N N . VAL A 1 256 ? -14.719 1.904 16.094 1 97.62 256 VAL A N 1
ATOM 1932 C CA . VAL A 1 256 ? -13.398 1.886 16.719 1 97.62 256 VAL A CA 1
ATOM 1933 C C . VAL A 1 256 ? -13.422 2.742 17.984 1 97.62 256 VAL A C 1
ATOM 1935 O O . VAL A 1 256 ? -12.383 2.926 18.625 1 97.62 256 VAL A O 1
ATOM 1938 N N . GLU A 1 257 ? -14.477 3.277 18.391 1 97.38 257 GLU A N 1
ATOM 1939 C CA . GLU A 1 257 ? -14.633 4.184 19.516 1 97.38 257 GLU A CA 1
ATOM 1940 C C . GLU A 1 257 ? -14.055 3.574 20.797 1 97.38 257 GLU A C 1
ATOM 1942 O O . GLU A 1 257 ? -13.453 4.277 21.609 1 97.38 257 GLU A O 1
ATOM 1947 N N . PRO A 1 258 ? -14.172 2.266 21.031 1 96.44 258 PRO A N 1
ATOM 1948 C CA . PRO A 1 258 ? -13.664 1.692 22.281 1 96.44 258 PRO A CA 1
ATOM 1949 C C . PRO A 1 258 ? -12.156 1.854 22.422 1 96.44 258 PRO A C 1
ATOM 1951 O O . PRO A 1 258 ? -11.641 1.89 23.547 1 96.44 258 PRO A O 1
ATOM 1954 N N . ILE A 1 259 ? -11.453 2.02 21.281 1 95.31 259 ILE A N 1
ATOM 1955 C CA . ILE A 1 259 ? -10 2.051 21.438 1 95.31 259 ILE A CA 1
ATOM 1956 C C . ILE A 1 259 ? -9.484 3.453 21.125 1 95.31 259 ILE A C 1
ATOM 1958 O O . ILE A 1 259 ? -8.406 3.84 21.594 1 95.31 259 ILE A O 1
ATOM 1962 N N . VAL A 1 260 ? -10.234 4.188 20.281 1 96.38 260 VAL A N 1
ATOM 1963 C CA . VAL A 1 260 ? -9.828 5.551 19.938 1 96.38 260 VAL A CA 1
ATOM 1964 C C . VAL A 1 260 ? -11.039 6.477 20 1 96.38 260 VAL A C 1
ATOM 1966 O O . VAL A 1 260 ? -11.531 6.93 18.969 1 96.38 260 VAL A O 1
ATOM 1969 N N . PRO A 1 261 ? -11.453 6.883 21.172 1 94.75 261 PRO A N 1
ATOM 1970 C CA . PRO A 1 261 ? -12.547 7.852 21.312 1 94.75 261 PRO A CA 1
ATOM 1971 C C . PRO A 1 261 ? -12.125 9.266 20.922 1 94.75 261 PRO A C 1
ATOM 1973 O O . PRO A 1 261 ? -10.938 9.539 20.734 1 94.75 261 PRO A O 1
ATOM 1976 N N . PHE A 1 262 ? -13.117 10.117 20.844 1 95.25 262 PHE A N 1
ATOM 1977 C CA . PHE A 1 262 ? -12.844 11.523 20.578 1 95.25 262 PHE A CA 1
ATOM 1978 C C . PHE A 1 262 ? -11.898 12.102 21.625 1 95.25 262 PHE A C 1
ATOM 1980 O O . PHE A 1 262 ? -12.102 11.898 22.828 1 95.25 262 PHE A O 1
ATOM 1987 N N . GLY A 1 263 ? -10.82 12.703 21.172 1 94.62 263 GLY A N 1
ATOM 1988 C CA . GLY A 1 263 ? -9.875 13.352 22.062 1 94.62 263 GLY A CA 1
ATOM 1989 C C . GLY A 1 263 ? -8.836 12.398 22.625 1 94.62 263 GLY A C 1
ATOM 1990 O O . GLY A 1 263 ? -8.117 12.734 23.562 1 94.62 263 GLY A O 1
ATOM 1991 N N . ALA A 1 264 ? -8.773 11.203 22.062 1 93.19 264 ALA A N 1
ATOM 1992 C CA . ALA A 1 264 ? -7.777 10.227 22.516 1 93.19 264 ALA A CA 1
ATOM 1993 C C . ALA A 1 264 ? -6.367 10.805 22.438 1 93.19 264 ALA A C 1
ATOM 1995 O O . ALA A 1 264 ? -6.039 11.531 21.484 1 93.19 264 ALA A O 1
ATOM 1996 N N . THR A 1 265 ? -5.535 10.477 23.422 1 90.81 265 THR A N 1
ATOM 1997 C CA . THR A 1 265 ? -4.133 10.875 23.438 1 90.81 265 THR A CA 1
ATOM 1998 C C . THR A 1 265 ? -3.223 9.664 23.578 1 90.81 265 THR A C 1
ATOM 2000 O O . THR A 1 265 ? -3.686 8.57 23.922 1 90.81 265 THR A O 1
ATOM 2003 N N . LEU A 1 266 ? -1.989 9.844 23.281 1 89.31 266 LEU A N 1
ATOM 2004 C CA . LEU A 1 266 ? -1.031 8.75 23.359 1 89.31 266 LEU A CA 1
ATOM 2005 C C . LEU A 1 266 ? -0.949 8.188 24.766 1 89.31 266 LEU A C 1
ATOM 2007 O O . LEU A 1 266 ? -0.614 7.02 24.969 1 89.31 266 LEU A O 1
ATOM 2011 N N . ASP A 1 267 ? -1.287 8.984 25.641 1 84.38 267 ASP A N 1
ATOM 2012 C CA . ASP A 1 267 ? -1.169 8.594 27.031 1 84.38 267 ASP A CA 1
ATOM 2013 C C . ASP A 1 267 ? -2.359 7.742 27.469 1 84.38 267 ASP A C 1
ATOM 2015 O O . ASP A 1 267 ? -2.311 7.086 28.516 1 84.38 267 ASP A O 1
ATOM 2019 N N . ASP A 1 268 ? -3.363 7.688 26.641 1 82.31 268 ASP A N 1
ATOM 2020 C CA . ASP A 1 268 ? -4.535 6.891 26.969 1 82.31 268 ASP A CA 1
ATOM 2021 C C . ASP A 1 268 ? -4.238 5.398 26.844 1 82.31 268 ASP A C 1
ATOM 2023 O O . ASP A 1 268 ? -3.512 4.98 25.938 1 82.31 268 ASP A O 1
ATOM 2027 N N . VAL A 1 269 ? -4.438 4.637 27.891 1 69.19 269 VAL A N 1
ATOM 2028 C CA . VAL A 1 269 ? -4.16 3.203 27.922 1 69.19 269 VAL A CA 1
ATOM 2029 C C . VAL A 1 269 ? -5.066 2.482 26.922 1 69.19 269 VAL A C 1
ATOM 2031 O O . VAL A 1 269 ? -6.23 2.855 26.75 1 69.19 269 VAL A O 1
ATOM 2034 N N . LEU A 1 270 ? -4.449 1.7 25.984 1 68.62 270 LEU A N 1
ATOM 2035 C CA . LEU A 1 270 ? -5.238 0.765 25.203 1 68.62 270 LEU A CA 1
ATOM 2036 C C . LEU A 1 270 ? -5.605 -0.469 26.016 1 68.62 270 LEU A C 1
ATOM 2038 O O . LEU A 1 270 ? -4.828 -0.908 26.859 1 68.62 270 LEU A O 1
ATOM 2042 N N . MET B 1 1 ? 13.5 -26.531 -24.312 1 76.38 1 MET B N 1
ATOM 2043 C CA . MET B 1 1 ? 13.023 -25.484 -25.203 1 76.38 1 MET B CA 1
ATOM 2044 C C . MET B 1 1 ? 14.156 -24.547 -25.594 1 76.38 1 MET B C 1
ATOM 2046 O O . MET B 1 1 ? 15.078 -24.312 -24.812 1 76.38 1 MET B O 1
ATOM 2050 N N . THR B 1 2 ? 14.078 -24.016 -26.859 1 84.5 2 THR B N 1
ATOM 2051 C CA . THR B 1 2 ? 15.078 -23.062 -27.312 1 84.5 2 THR B CA 1
ATOM 2052 C C . THR B 1 2 ? 14.82 -21.688 -26.719 1 84.5 2 THR B C 1
ATOM 2054 O O . THR B 1 2 ? 13.719 -21.406 -26.234 1 84.5 2 THR B O 1
ATOM 2057 N N . LEU B 1 3 ? 15.891 -20.938 -26.75 1 87 3 LEU B N 1
ATOM 2058 C CA . LEU B 1 3 ? 15.758 -19.562 -26.266 1 87 3 LEU B CA 1
ATOM 2059 C C . LEU B 1 3 ? 14.672 -18.812 -27.031 1 87 3 LEU B C 1
ATOM 2061 O O . LEU B 1 3 ? 13.875 -18.094 -26.438 1 87 3 LEU B O 1
ATOM 2065 N N . LYS B 1 4 ? 14.648 -19 -28.312 1 89.81 4 LYS B N 1
ATOM 2066 C CA . LYS B 1 4 ? 13.648 -18.328 -29.156 1 89.81 4 LYS B CA 1
ATOM 2067 C C . LYS B 1 4 ? 12.234 -18.766 -28.781 1 89.81 4 LYS B C 1
ATOM 2069 O O . LYS B 1 4 ? 11.32 -17.953 -28.703 1 89.81 4 LYS B O 1
ATOM 2074 N N . ALA B 1 5 ? 12.055 -20.016 -28.484 1 90.88 5 ALA B N 1
ATOM 2075 C CA . ALA B 1 5 ? 10.75 -20.547 -28.109 1 90.88 5 ALA B CA 1
ATOM 2076 C C . ALA B 1 5 ? 10.289 -19.984 -26.766 1 90.88 5 ALA B C 1
ATOM 2078 O O . ALA B 1 5 ? 9.109 -19.672 -26.594 1 90.88 5 ALA B O 1
ATOM 2079 N N . ILE B 1 6 ? 11.25 -19.812 -25.891 1 93.44 6 ILE B N 1
ATOM 2080 C CA . ILE B 1 6 ? 10.961 -19.266 -24.562 1 93.44 6 ILE B CA 1
ATOM 2081 C C . ILE B 1 6 ? 10.539 -17.797 -24.688 1 93.44 6 ILE B C 1
ATOM 2083 O O . ILE B 1 6 ? 9.562 -17.375 -24.078 1 93.44 6 ILE B O 1
ATOM 2087 N N . GLN B 1 7 ? 11.211 -17.078 -25.531 1 95.38 7 GLN B N 1
ATOM 2088 C CA . GLN B 1 7 ? 10.914 -15.672 -25.75 1 95.38 7 GLN B CA 1
ATOM 2089 C C . GLN B 1 7 ? 9.562 -15.492 -26.438 1 95.38 7 GLN B C 1
ATOM 2091 O O . GLN B 1 7 ? 8.797 -14.594 -26.078 1 95.38 7 GLN B O 1
ATOM 2096 N N . ASP B 1 8 ? 9.305 -16.344 -27.422 1 96.81 8 ASP B N 1
ATOM 2097 C CA . ASP B 1 8 ? 8.023 -16.297 -28.125 1 96.81 8 ASP B CA 1
ATOM 2098 C C . ASP B 1 8 ? 6.863 -16.578 -27.172 1 96.81 8 ASP B C 1
ATOM 2100 O O . ASP B 1 8 ? 5.84 -15.891 -27.203 1 96.81 8 ASP B O 1
ATOM 2104 N N . GLN B 1 9 ? 7.035 -17.578 -26.344 1 97.38 9 GLN B N 1
ATOM 2105 C CA . GLN B 1 9 ? 6.027 -17.906 -25.344 1 97.38 9 GLN B CA 1
ATOM 2106 C C . GLN B 1 9 ? 5.789 -16.734 -24.391 1 97.38 9 GLN B C 1
ATOM 2108 O O . GLN B 1 9 ? 4.645 -16.438 -24.062 1 97.38 9 GLN B O 1
ATOM 2113 N N . ALA B 1 10 ? 6.895 -16.078 -24.047 1 98.5 10 ALA B N 1
ATOM 2114 C CA . ALA B 1 10 ? 6.797 -14.953 -23.125 1 98.5 10 ALA B CA 1
ATOM 2115 C C . ALA B 1 10 ? 5.965 -13.828 -23.734 1 98.5 10 ALA B C 1
ATOM 2117 O O . ALA B 1 10 ? 5.129 -13.227 -23.047 1 98.5 10 ALA B O 1
ATOM 2118 N N . VAL B 1 11 ? 6.148 -13.547 -24.984 1 98.12 11 VAL B N 1
ATOM 2119 C CA . VAL B 1 11 ? 5.418 -12.492 -25.672 1 98.12 11 VAL B CA 1
ATOM 2120 C C . VAL B 1 11 ? 3.934 -12.844 -25.734 1 98.12 11 VAL B C 1
ATOM 2122 O O . VAL B 1 11 ? 3.076 -11.992 -25.5 1 98.12 11 VAL B O 1
ATOM 2125 N N . ILE B 1 12 ? 3.643 -14.102 -26 1 98.62 12 ILE B N 1
ATOM 2126 C CA . ILE B 1 12 ? 2.266 -14.57 -26.094 1 98.62 12 ILE B CA 1
ATOM 2127 C C . ILE B 1 12 ? 1.563 -14.406 -24.75 1 98.62 12 ILE B C 1
ATOM 2129 O O . ILE B 1 12 ? 0.458 -13.867 -24.688 1 98.62 12 ILE B O 1
ATOM 2133 N N . ILE B 1 13 ? 2.225 -14.82 -23.719 1 98.88 13 ILE B N 1
ATOM 2134 C CA . ILE B 1 13 ? 1.594 -14.828 -22.406 1 98.88 13 ILE B CA 1
ATOM 2135 C C . ILE B 1 13 ? 1.499 -13.398 -21.859 1 98.88 13 ILE B C 1
ATOM 2137 O O . ILE B 1 13 ? 0.519 -13.039 -21.203 1 98.88 13 ILE B O 1
ATOM 2141 N N . GLU B 1 14 ? 2.527 -12.609 -22.094 1 98.88 14 GLU B N 1
ATOM 2142 C CA . GLU B 1 14 ? 2.447 -11.211 -21.688 1 98.88 14 GLU B CA 1
ATOM 2143 C C . GLU B 1 14 ? 1.273 -10.508 -22.359 1 98.88 14 GLU B C 1
ATOM 2145 O O . GLU B 1 14 ? 0.531 -9.766 -21.703 1 98.88 14 GLU B O 1
ATOM 2150 N N . THR B 1 15 ? 1.125 -10.711 -23.672 1 98.81 15 THR B N 1
ATOM 2151 C CA . THR B 1 15 ? -0.001 -10.133 -24.406 1 98.81 15 THR B CA 1
ATOM 2152 C C . THR B 1 15 ? -1.326 -10.602 -23.797 1 98.81 15 THR B C 1
ATOM 2154 O O . THR B 1 15 ? -2.23 -9.789 -23.578 1 98.81 15 THR B O 1
ATOM 2157 N N . LEU B 1 16 ? -1.387 -11.875 -23.516 1 98.88 16 LEU B N 1
ATOM 2158 C CA . LEU B 1 16 ? -2.582 -12.453 -22.922 1 98.88 16 LEU B CA 1
ATOM 2159 C C . LEU B 1 16 ? -2.881 -11.812 -21.562 1 98.88 16 LEU B C 1
ATOM 2161 O O . LEU B 1 16 ? -4.023 -11.445 -21.281 1 98.88 16 LEU B O 1
ATOM 2165 N N . ALA B 1 17 ? -1.865 -11.656 -20.719 1 98.94 17 ALA B N 1
ATOM 2166 C CA . ALA B 1 17 ? -2.033 -11.062 -19.406 1 98.94 17 ALA B CA 1
ATOM 2167 C C . ALA B 1 17 ? -2.52 -9.617 -19.516 1 98.94 17 ALA B C 1
ATOM 2169 O O . ALA B 1 17 ? -3.396 -9.195 -18.75 1 98.94 17 ALA B O 1
ATOM 2170 N N . ARG B 1 18 ? -1.973 -8.891 -20.453 1 98.88 18 ARG B N 1
ATOM 2171 C CA . ARG B 1 18 ? -2.361 -7.5 -20.656 1 98.88 18 ARG B CA 1
ATOM 2172 C C . ARG B 1 18 ? -3.803 -7.398 -21.141 1 98.88 18 ARG B C 1
ATOM 2174 O O . ARG B 1 18 ? -4.555 -6.527 -20.703 1 98.88 18 ARG B O 1
ATOM 2181 N N . GLU B 1 19 ? -4.16 -8.25 -22.062 1 98.88 19 GLU B N 1
ATOM 2182 C CA . GLU B 1 19 ? -5.539 -8.273 -22.547 1 98.88 19 GLU B CA 1
ATOM 2183 C C . GLU B 1 19 ? -6.508 -8.664 -21.438 1 98.88 19 GLU B C 1
ATOM 2185 O O . GLU B 1 19 ? -7.586 -8.086 -21.312 1 98.88 19 GLU B O 1
ATOM 2190 N N . ALA B 1 20 ? -6.148 -9.664 -20.641 1 98.81 20 ALA B N 1
ATOM 2191 C CA . ALA B 1 20 ? -6.941 -10.047 -19.484 1 98.81 20 ALA B CA 1
ATOM 2192 C C . ALA B 1 20 ? -7.066 -8.883 -18.5 1 98.81 20 ALA B C 1
ATOM 2194 O O . ALA B 1 20 ? -8.141 -8.648 -17.938 1 98.81 20 ALA B O 1
ATOM 2195 N N . GLY B 1 21 ? -5.93 -8.188 -18.266 1 98.75 21 GLY B N 1
ATOM 2196 C CA . GLY B 1 21 ? -5.938 -7.004 -17.422 1 98.75 21 GLY B CA 1
ATOM 2197 C C . GLY B 1 21 ? -6.875 -5.922 -17.922 1 98.75 21 GLY B C 1
ATOM 2198 O O . GLY B 1 21 ? -7.555 -5.266 -17.141 1 98.75 21 GLY B O 1
ATOM 2199 N N . ALA B 1 22 ? -6.918 -5.734 -19.234 1 98.56 22 ALA B N 1
ATOM 2200 C CA . ALA B 1 22 ? -7.824 -4.75 -19.828 1 98.56 22 ALA B CA 1
ATOM 2201 C C . ALA B 1 22 ? -9.281 -5.137 -19.594 1 98.56 22 ALA B C 1
ATOM 2203 O O . ALA B 1 22 ? -10.117 -4.277 -19.312 1 98.56 22 ALA B O 1
ATOM 2204 N N . LEU B 1 23 ? -9.547 -6.426 -19.75 1 97.88 23 LEU B N 1
ATOM 2205 C CA . LEU B 1 23 ? -10.883 -6.926 -19.484 1 97.88 23 LEU B CA 1
ATOM 2206 C C . LEU B 1 23 ? -11.266 -6.68 -18.016 1 97.88 23 LEU B C 1
ATOM 2208 O O . LEU B 1 23 ? -12.352 -6.172 -17.734 1 97.88 23 LEU B O 1
ATOM 2212 N N . ALA B 1 24 ? -10.414 -7 -17.078 1 97.44 24 ALA B N 1
ATOM 2213 C CA . ALA B 1 24 ? -10.656 -6.762 -15.656 1 97.44 24 ALA B CA 1
ATOM 2214 C C . ALA B 1 24 ? -10.828 -5.27 -15.375 1 97.44 24 ALA B C 1
ATOM 2216 O O . ALA B 1 24 ? -11.688 -4.883 -14.578 1 97.44 24 ALA B O 1
ATOM 2217 N N . LEU B 1 25 ? -9.969 -4.469 -16.016 1 96.5 25 LEU B N 1
ATOM 2218 C CA . LEU B 1 25 ? -10.016 -3.021 -15.828 1 96.5 25 LEU B CA 1
ATOM 2219 C C . LEU B 1 25 ? -11.367 -2.461 -16.25 1 96.5 25 LEU B C 1
ATOM 2221 O O . LEU B 1 25 ? -11.891 -1.538 -15.625 1 96.5 25 LEU B O 1
ATOM 2225 N N . SER B 1 26 ? -11.961 -2.998 -17.344 1 94.88 26 SER B N 1
ATOM 2226 C CA . SER B 1 26 ? -13.273 -2.549 -17.781 1 94.88 26 SER B CA 1
ATOM 2227 C C . SER B 1 26 ? -14.328 -2.779 -16.703 1 94.88 26 SER B C 1
ATOM 2229 O O . SER B 1 26 ? -15.203 -1.937 -16.5 1 94.88 26 SER B O 1
ATOM 2231 N N . HIS B 1 27 ? -14.242 -3.891 -16 1 93.31 27 HIS B N 1
ATOM 2232 C CA . HIS B 1 27 ? -15.125 -4.172 -14.883 1 93.31 27 HIS B CA 1
ATOM 2233 C C . HIS B 1 27 ? -14.836 -3.242 -13.703 1 93.31 27 HIS B C 1
ATOM 2235 O O . HIS B 1 27 ? -15.766 -2.764 -13.047 1 93.31 27 HIS B O 1
ATOM 2241 N N . PHE B 1 28 ? -13.609 -2.961 -13.438 1 93.19 28 PHE B N 1
ATOM 2242 C CA . PHE B 1 28 ? -13.148 -2.08 -12.375 1 93.19 28 PHE B CA 1
ATOM 2243 C C . PHE B 1 28 ? -13.734 -0.683 -12.531 1 93.19 28 PHE B C 1
ATOM 2245 O O . PHE B 1 28 ? -14.234 -0.101 -11.57 1 93.19 28 PHE B O 1
ATOM 2252 N N . GLU B 1 29 ? -13.664 -0.185 -13.727 1 89.5 29 GLU B N 1
ATOM 2253 C CA . GLU B 1 29 ? -14.156 1.157 -14.031 1 89.5 29 GLU B CA 1
ATOM 2254 C C . GLU B 1 29 ? -15.672 1.231 -13.914 1 89.5 29 GLU B C 1
ATOM 2256 O O . GLU B 1 29 ? -16.219 2.27 -13.531 1 89.5 29 GLU B O 1
ATOM 2261 N N . THR B 1 30 ? -16.312 0.174 -14.203 1 82.94 30 THR B N 1
ATOM 2262 C CA . THR B 1 30 ? -17.766 0.124 -14.094 1 82.94 30 THR B CA 1
ATOM 2263 C C . THR B 1 30 ? -18.203 0.144 -12.625 1 82.94 30 THR B C 1
ATOM 2265 O O . THR B 1 30 ? -19.219 0.747 -12.281 1 82.94 30 THR B O 1
ATOM 2268 N N . LEU B 1 31 ? -17.469 -0.524 -11.797 1 78.44 31 LEU B N 1
ATOM 2269 C CA . LEU B 1 31 ? -17.766 -0.541 -10.367 1 78.44 31 LEU B CA 1
ATOM 2270 C C . LEU B 1 31 ? -17.719 0.867 -9.789 1 78.44 31 LEU B C 1
ATOM 2272 O O . LEU B 1 31 ? -18.453 1.188 -8.859 1 78.44 31 LEU B O 1
ATOM 2276 N N . ALA B 1 32 ? -16.938 1.685 -10.297 1 67.88 32 ALA B N 1
ATOM 2277 C CA . ALA B 1 32 ? -16.766 3.045 -9.797 1 67.88 32 ALA B CA 1
ATOM 2278 C C . ALA B 1 32 ? -17.984 3.904 -10.117 1 67.88 32 ALA B C 1
ATOM 2280 O O . ALA B 1 32 ? -18.219 4.93 -9.477 1 67.88 32 ALA B O 1
ATOM 2281 N N . THR B 1 33 ? -18.703 3.498 -11.062 1 64.81 33 THR B N 1
ATOM 2282 C CA . THR B 1 33 ? -19.812 4.316 -11.516 1 64.81 33 THR B CA 1
ATOM 2283 C C . THR B 1 33 ? -21.141 3.781 -10.977 1 64.81 33 THR B C 1
ATOM 2285 O O . THR B 1 33 ? -22.156 4.488 -10.984 1 64.81 33 THR B O 1
ATOM 2288 N N . VAL B 1 34 ? -21.109 2.494 -10.633 1 58.38 34 VAL B N 1
ATOM 2289 C CA . VAL B 1 34 ? -22.375 1.888 -10.211 1 58.38 34 VAL B CA 1
ATOM 2290 C C . VAL B 1 34 ? -22.594 2.141 -8.719 1 58.38 34 VAL B C 1
ATOM 2292 O O . VAL B 1 34 ? -21.656 2.023 -7.922 1 58.38 34 VAL B O 1
ATOM 2295 N N . SER B 1 35 ? -23.625 2.83 -8.336 1 51.22 35 SER B N 1
ATOM 2296 C CA . SER B 1 35 ? -24.016 3.061 -6.949 1 51.22 35 SER B CA 1
ATOM 2297 C C . SER B 1 35 ? -23.906 1.78 -6.125 1 51.22 35 SER B C 1
ATOM 2299 O O . SER B 1 35 ? -24.172 0.687 -6.633 1 51.22 35 SER B O 1
ATOM 2301 N N . VAL B 1 36 ? -23.078 1.764 -4.949 1 50.62 36 VAL B N 1
ATOM 2302 C CA . VAL B 1 36 ? -22.766 0.717 -3.979 1 50.62 36 VAL B CA 1
ATOM 2303 C C . VAL B 1 36 ? -24.047 -0.068 -3.656 1 50.62 36 VAL B C 1
ATOM 2305 O O . VAL B 1 36 ? -24.062 -0.873 -2.721 1 50.62 36 VAL B O 1
ATOM 2308 N N . GLU B 1 37 ? -25.047 0.062 -4.145 1 43.44 37 GLU B N 1
ATOM 2309 C CA . GLU B 1 37 ? -26.078 -0.794 -3.576 1 43.44 37 GLU B CA 1
ATOM 2310 C C . GLU B 1 37 ? -25.609 -2.244 -3.49 1 43.44 37 GLU B C 1
ATOM 2312 O O . GLU B 1 37 ? -24.75 -2.674 -4.273 1 43.44 37 GLU B O 1
ATOM 2317 N N . SER B 1 38 ? -26.031 -3.127 -2.471 1 43 38 SER B N 1
ATOM 2318 C CA . SER B 1 38 ? -25.781 -4.336 -1.696 1 43 38 SER B CA 1
ATOM 2319 C C . SER B 1 38 ? -25.141 -5.422 -2.557 1 43 38 SER B C 1
ATOM 2321 O O . SER B 1 38 ? -24.062 -5.934 -2.225 1 43 38 SER B O 1
ATOM 2323 N N . LYS B 1 39 ? -25.891 -6.547 -2.877 1 46.09 39 LYS B N 1
ATOM 2324 C CA . LYS B 1 39 ? -25.625 -7.895 -3.379 1 46.09 39 LYS B CA 1
ATOM 2325 C C . LYS B 1 39 ? -24.75 -7.859 -4.625 1 46.09 39 LYS B C 1
ATOM 2327 O O . LYS B 1 39 ? -24.078 -8.836 -4.945 1 46.09 39 LYS B O 1
ATOM 2332 N N . GLY B 1 40 ? -24.453 -6.602 -5.137 1 50.06 40 GLY B N 1
ATOM 2333 C CA . GLY B 1 40 ? -24 -6.402 -6.504 1 50.06 40 GLY B CA 1
ATOM 2334 C C . GLY B 1 40 ? -22.5 -6.379 -6.637 1 50.06 40 GLY B C 1
ATOM 2335 O O . GLY B 1 40 ? -21.938 -6.93 -7.59 1 50.06 40 GLY B O 1
ATOM 2336 N N . HIS B 1 41 ? -21.875 -5.77 -5.594 1 54.44 41 HIS B N 1
ATOM 2337 C CA . HIS B 1 41 ? -20.438 -5.652 -5.801 1 54.44 41 HIS B CA 1
ATOM 2338 C C . HIS B 1 41 ? -19.766 -7.016 -5.738 1 54.44 41 HIS B C 1
ATOM 2340 O O . HIS B 1 41 ? -18.906 -7.328 -6.566 1 54.44 41 HIS B O 1
ATOM 2346 N N . LEU B 1 42 ? -20.109 -7.805 -4.785 1 58.25 42 LEU B N 1
ATOM 2347 C CA . LEU B 1 42 ? -19.531 -9.148 -4.691 1 58.25 42 LEU B CA 1
ATOM 2348 C C . LEU B 1 42 ? -19.875 -9.969 -5.93 1 58.25 42 LEU B C 1
ATOM 2350 O O . LEU B 1 42 ? -19.047 -10.711 -6.438 1 58.25 42 LEU B O 1
ATOM 2354 N N . ASP B 1 43 ? -21.031 -9.641 -6.305 1 65.38 43 ASP B N 1
ATOM 2355 C CA . ASP B 1 43 ? -21.469 -10.328 -7.52 1 65.38 43 ASP B CA 1
ATOM 2356 C C . ASP B 1 43 ? -20.656 -9.859 -8.727 1 65.38 43 ASP B C 1
ATOM 2358 O O . ASP B 1 43 ? -20.312 -10.672 -9.594 1 65.38 43 ASP B O 1
ATOM 2362 N N . LEU B 1 44 ? -20.25 -8.688 -8.625 1 66.44 44 LEU B N 1
ATOM 2363 C CA . LEU B 1 44 ? -19.531 -8.133 -9.766 1 66.44 44 LEU B CA 1
ATOM 2364 C C . LEU B 1 44 ? -18.094 -8.625 -9.805 1 66.44 44 LEU B C 1
ATOM 2366 O O . LEU B 1 44 ? -17.562 -8.922 -10.875 1 66.44 44 LEU B O 1
ATOM 2370 N N . VAL B 1 45 ? -17.547 -8.734 -8.672 1 72.12 45 VAL B N 1
ATOM 2371 C CA . VAL B 1 45 ? -16.172 -9.242 -8.664 1 72.12 45 VAL B CA 1
ATOM 2372 C C . VAL B 1 45 ? -16.156 -10.711 -9.055 1 72.12 45 VAL B C 1
ATOM 2374 O O . VAL B 1 45 ? -15.273 -11.164 -9.781 1 72.12 45 VAL B O 1
ATOM 2377 N N . THR B 1 46 ? -17.172 -11.312 -8.625 1 78.06 46 THR B N 1
ATOM 2378 C CA . THR B 1 46 ? -17.297 -12.711 -9.023 1 78.06 46 THR B CA 1
ATOM 2379 C C . THR B 1 46 ? -17.438 -12.828 -10.539 1 78.06 46 THR B C 1
ATOM 2381 O O . THR B 1 46 ? -16.766 -13.641 -11.172 1 78.06 46 THR B O 1
ATOM 2384 N N . ALA B 1 47 ? -18.203 -11.922 -11.094 1 87.31 47 ALA B N 1
ATOM 2385 C CA . ALA B 1 47 ? -18.406 -11.938 -12.539 1 87.31 47 ALA B CA 1
ATOM 2386 C C . ALA B 1 47 ? -17.109 -11.578 -13.266 1 87.31 47 ALA B C 1
ATOM 2388 O O . ALA B 1 47 ? -16.766 -12.203 -14.273 1 87.31 47 ALA B O 1
ATOM 2389 N N . ALA B 1 48 ? -16.406 -10.594 -12.766 1 92.5 48 ALA B N 1
ATOM 2390 C CA . ALA B 1 48 ? -15.156 -10.188 -13.383 1 92.5 48 ALA B CA 1
ATOM 2391 C C . ALA B 1 48 ? -14.125 -11.312 -13.344 1 92.5 48 ALA B C 1
ATOM 2393 O O . ALA B 1 48 ? -13.508 -11.633 -14.359 1 92.5 48 ALA B O 1
ATOM 2394 N N . ASP B 1 49 ? -14.016 -11.945 -12.203 1 95 49 ASP B N 1
ATOM 2395 C CA . ASP B 1 49 ? -13.078 -13.055 -12.031 1 95 49 ASP B CA 1
ATOM 2396 C C . ASP B 1 49 ? -13.375 -14.188 -13.016 1 95 49 ASP B C 1
ATOM 2398 O O . ASP B 1 49 ? -12.461 -14.695 -13.672 1 95 49 ASP B O 1
ATOM 2402 N N . GLN B 1 50 ? -14.586 -14.531 -13.102 1 95.38 50 GLN B N 1
ATOM 2403 C CA . GLN B 1 50 ? -14.992 -15.633 -13.961 1 95.38 50 GLN B CA 1
ATOM 2404 C C . GLN B 1 50 ? -14.781 -15.297 -15.43 1 95.38 50 GLN B C 1
ATOM 2406 O O . GLN B 1 50 ? -14.312 -16.141 -16.203 1 95.38 50 GLN B O 1
ATOM 2411 N N . GLU B 1 51 ? -15.125 -14.141 -15.828 1 96.81 51 GLU B N 1
ATOM 2412 C CA . GLU B 1 51 ? -14.969 -13.727 -17.219 1 96.81 51 GLU B CA 1
ATOM 2413 C C . GLU B 1 51 ? -13.492 -13.672 -17.609 1 96.81 51 GLU B C 1
ATOM 2415 O O . GLU B 1 51 ? -13.117 -14.117 -18.703 1 96.81 51 GLU B O 1
ATOM 2420 N N . VAL B 1 52 ? -12.695 -13.148 -16.719 1 98.12 52 VAL B N 1
ATOM 2421 C CA . VAL B 1 52 ? -11.266 -13.047 -17 1 98.12 52 VAL B CA 1
ATOM 2422 C C . VAL B 1 52 ? -10.656 -14.445 -17.094 1 98.12 52 VAL B C 1
ATOM 2424 O O . VAL B 1 52 ? -9.867 -14.727 -18 1 98.12 52 VAL B O 1
ATOM 2427 N N . GLU B 1 53 ? -11.016 -15.32 -16.172 1 97.88 53 GLU B N 1
ATOM 2428 C CA . GLU B 1 53 ? -10.477 -16.672 -16.234 1 97.88 53 GLU B CA 1
ATOM 2429 C C . GLU B 1 53 ? -10.898 -17.375 -17.516 1 97.88 53 GLU B C 1
ATOM 2431 O O . GLU B 1 53 ? -10.086 -18.031 -18.172 1 97.88 53 GLU B O 1
ATOM 2436 N N . ARG B 1 54 ? -12.148 -17.25 -17.891 1 97.44 54 ARG B N 1
ATOM 2437 C CA . ARG B 1 54 ? -12.641 -17.859 -19.125 1 97.44 54 ARG B CA 1
ATOM 2438 C C . ARG B 1 54 ? -11.883 -17.344 -20.344 1 97.44 54 ARG B C 1
ATOM 2440 O O . ARG B 1 54 ? -11.516 -18.125 -21.219 1 97.44 54 ARG B O 1
ATOM 2447 N N . PHE B 1 55 ? -11.648 -16.047 -20.344 1 98.56 55 PHE B N 1
ATOM 2448 C CA . PHE B 1 55 ? -10.906 -15.414 -21.438 1 98.56 55 PHE B CA 1
ATOM 2449 C C . PHE B 1 55 ? -9.5 -16 -21.547 1 98.56 55 PHE B C 1
ATOM 2451 O O . PHE B 1 55 ? -9.078 -16.406 -22.625 1 98.56 55 PHE B O 1
ATOM 2458 N N . VAL B 1 56 ? -8.828 -16.109 -20.422 1 98.75 56 VAL B N 1
ATOM 2459 C CA . VAL B 1 56 ? -7.445 -16.578 -20.375 1 98.75 56 VAL B CA 1
ATOM 2460 C C . VAL B 1 56 ? -7.387 -18.062 -20.734 1 98.75 56 VAL B C 1
ATOM 2462 O O . VAL B 1 56 ? -6.551 -18.484 -21.547 1 98.75 56 VAL B O 1
ATOM 2465 N N . THR B 1 57 ? -8.312 -18.844 -20.203 1 98.12 57 THR B N 1
ATOM 2466 C CA . THR B 1 57 ? -8.289 -20.297 -20.406 1 98.12 57 THR B CA 1
ATOM 2467 C C . THR B 1 57 ? -8.57 -20.641 -21.859 1 98.12 57 THR B C 1
ATOM 2469 O O . THR B 1 57 ? -7.957 -21.547 -22.422 1 98.12 57 THR B O 1
ATOM 2472 N N . LYS B 1 58 ? -9.492 -19.922 -22.469 1 98 58 LYS B N 1
ATOM 2473 C CA . LYS B 1 58 ? -9.797 -20.141 -23.875 1 98 58 LYS B CA 1
ATOM 2474 C C . LYS B 1 58 ? -8.578 -19.875 -24.75 1 98 58 LYS B C 1
ATOM 2476 O O . LYS B 1 58 ? -8.273 -20.641 -25.656 1 98 58 LYS B O 1
ATOM 2481 N N . ARG B 1 59 ? -7.91 -18.797 -24.438 1 98.56 59 ARG B N 1
ATOM 2482 C CA . ARG B 1 59 ? -6.73 -18.422 -25.203 1 98.56 59 ARG B CA 1
ATOM 2483 C C . ARG B 1 59 ? -5.598 -19.422 -25 1 98.56 59 ARG B C 1
ATOM 2485 O O . ARG B 1 59 ? -4.902 -19.781 -25.953 1 98.56 59 ARG B O 1
ATOM 2492 N N . LEU B 1 60 ? -5.363 -19.859 -23.781 1 98.44 60 LEU B N 1
ATOM 2493 C CA . LEU B 1 60 ? -4.312 -20.828 -23.469 1 98.44 60 LEU B CA 1
ATOM 2494 C C . LEU B 1 60 ? -4.582 -22.156 -24.156 1 98.44 60 LEU B C 1
ATOM 2496 O O . LEU B 1 60 ? -3.666 -22.781 -24.688 1 98.44 60 LEU B O 1
ATOM 2500 N N . ALA B 1 61 ? -5.855 -22.594 -24.109 1 97.19 61 ALA B N 1
ATOM 2501 C CA . ALA B 1 61 ? -6.23 -23.859 -24.75 1 97.19 61 ALA B CA 1
ATOM 2502 C C . ALA B 1 61 ? -5.969 -23.812 -26.25 1 97.19 61 ALA B C 1
ATOM 2504 O O . ALA B 1 61 ? -5.609 -24.812 -26.859 1 97.19 61 ALA B O 1
ATOM 2505 N N . ARG B 1 62 ? -6.137 -22.656 -26.812 1 97.56 62 ARG B N 1
ATOM 2506 C CA . ARG B 1 62 ? -5.906 -22.469 -28.25 1 97.56 62 ARG B CA 1
ATOM 2507 C C . ARG B 1 62 ? -4.418 -22.453 -28.562 1 97.56 62 ARG B C 1
ATOM 2509 O O . ARG B 1 62 ? -3.963 -23.141 -29.484 1 97.56 62 ARG B O 1
ATOM 2516 N N . ASP B 1 63 ? -3.635 -21.719 -27.828 1 97.69 63 ASP B N 1
ATOM 2517 C CA . ASP B 1 63 ? -2.234 -21.453 -28.156 1 97.69 63 ASP B CA 1
ATOM 2518 C C . ASP B 1 63 ? -1.339 -22.594 -27.672 1 97.69 63 ASP B C 1
ATOM 2520 O O . ASP B 1 63 ? -0.264 -22.828 -28.219 1 97.69 63 ASP B O 1
ATOM 2524 N N . PHE B 1 64 ? -1.757 -23.312 -26.594 1 97.81 64 PHE B N 1
ATOM 2525 C CA . PHE B 1 64 ? -1.012 -24.422 -26.016 1 97.81 64 PHE B CA 1
ATOM 2526 C C . PHE B 1 64 ? -1.929 -25.609 -25.75 1 97.81 64 PHE B C 1
ATOM 2528 O O . PHE B 1 64 ? -2.105 -26.016 -24.594 1 97.81 64 PHE B O 1
ATOM 2535 N N . PRO B 1 65 ? -2.385 -26.25 -26.75 1 97.38 65 PRO B N 1
ATOM 2536 C CA . PRO B 1 65 ? -3.445 -27.266 -26.625 1 97.38 65 PRO B CA 1
ATOM 2537 C C . PRO B 1 65 ? -3.008 -28.484 -25.828 1 97.38 65 PRO B C 1
ATOM 2539 O O . PRO B 1 65 ? -3.848 -29.203 -25.281 1 97.38 65 PRO B O 1
ATOM 2542 N N . ASP B 1 66 ? -1.708 -28.734 -25.734 1 97.88 66 ASP B N 1
ATOM 2543 C CA . ASP B 1 66 ? -1.246 -29.938 -25.047 1 97.88 66 ASP B CA 1
ATOM 2544 C C . ASP B 1 66 ? -0.994 -29.656 -23.562 1 97.88 66 ASP B C 1
ATOM 2546 O O . ASP B 1 66 ? -0.759 -30.578 -22.781 1 97.88 66 ASP B O 1
ATOM 2550 N N . ASP B 1 67 ? -1.019 -28.406 -23.141 1 98.06 67 ASP B N 1
ATOM 2551 C CA . ASP B 1 67 ? -0.744 -28.016 -21.766 1 98.06 67 ASP B CA 1
ATOM 2552 C C . ASP B 1 67 ? -2.004 -28.109 -20.906 1 98.06 67 ASP B C 1
ATOM 2554 O O . ASP B 1 67 ? -3.119 -28.047 -21.422 1 98.06 67 ASP B O 1
ATOM 2558 N N . GLY B 1 68 ? -1.81 -28.375 -19.594 1 98 68 GLY B N 1
ATOM 2559 C CA . GLY B 1 68 ? -2.9 -28.312 -18.625 1 98 68 GLY B CA 1
ATOM 2560 C C . GLY B 1 68 ? -3.215 -26.891 -18.188 1 98 68 GLY B C 1
ATOM 2561 O O . GLY B 1 68 ? -2.447 -25.969 -18.453 1 98 68 GLY B O 1
ATOM 2562 N N . ILE B 1 69 ? -4.359 -26.719 -17.578 1 98.12 69 ILE B N 1
ATOM 2563 C CA . ILE B 1 69 ? -4.805 -25.453 -17.031 1 98.12 69 ILE B CA 1
ATOM 2564 C C . ILE B 1 69 ? -5.367 -25.672 -15.625 1 98.12 69 ILE B C 1
ATOM 2566 O O . ILE B 1 69 ? -6.094 -26.641 -15.383 1 98.12 69 ILE B O 1
ATOM 2570 N N . PHE B 1 70 ? -4.988 -24.859 -14.688 1 97.25 70 PHE B N 1
ATOM 2571 C CA . PHE B 1 70 ? -5.469 -24.828 -13.305 1 97.25 70 PHE B CA 1
ATOM 2572 C C . PHE B 1 70 ? -5.723 -23.406 -12.844 1 97.25 70 PHE B C 1
ATOM 2574 O O . PHE B 1 70 ? -4.797 -22.594 -12.781 1 97.25 70 PHE B O 1
ATOM 2581 N N . GLY B 1 71 ? -6.988 -23.109 -12.555 1 94.56 71 GLY B N 1
ATOM 2582 C CA . GLY B 1 71 ? -7.336 -21.734 -12.219 1 94.56 71 GLY B CA 1
ATOM 2583 C C . GLY B 1 71 ? -8.078 -21.609 -10.898 1 94.56 71 GLY B C 1
ATOM 2584 O O . GLY B 1 71 ? -8.719 -22.562 -10.453 1 94.56 71 GLY B O 1
ATOM 2585 N N . GLU B 1 72 ? -8.062 -20.422 -10.273 1 90.06 72 GLU B N 1
ATOM 2586 C CA . GLU B 1 72 ? -8.688 -20.094 -8.992 1 90.06 72 GLU B CA 1
ATOM 2587 C C . GLU B 1 72 ? -10.195 -20.344 -9.039 1 90.06 72 GLU B C 1
ATOM 2589 O O . GLU B 1 72 ? -10.781 -20.844 -8.078 1 90.06 72 GLU B O 1
ATOM 2594 N N . GLU B 1 73 ? -10.805 -19.953 -10.203 1 88.19 73 GLU B N 1
ATOM 2595 C CA . GLU B 1 73 ? -12.258 -19.953 -10.289 1 88.19 73 GLU B CA 1
ATOM 2596 C C . GLU B 1 73 ? -12.789 -21.312 -10.758 1 88.19 73 GLU B C 1
ATOM 2598 O O . GLU B 1 73 ? -13.969 -21.438 -11.102 1 88.19 73 GLU B O 1
ATOM 2603 N N . GLY B 1 74 ? -11.938 -22.281 -10.883 1 88 74 GLY B N 1
ATOM 2604 C CA . GLY B 1 74 ? -12.422 -23.625 -11.125 1 88 74 GLY B CA 1
ATOM 2605 C C . GLY B 1 74 ? -11.93 -24.203 -12.438 1 88 74 GLY B C 1
ATOM 2606 O O . GLY B 1 74 ? -12.148 -25.391 -12.727 1 88 74 GLY B O 1
ATOM 2607 N N . ALA B 1 75 ? -11.266 -23.469 -13.242 1 88.88 75 ALA B N 1
ATOM 2608 C CA . ALA B 1 75 ? -10.688 -24.031 -14.461 1 88.88 75 ALA B CA 1
ATOM 2609 C C . ALA B 1 75 ? -9.734 -25.188 -14.133 1 88.88 75 ALA B C 1
ATOM 2611 O O . ALA B 1 75 ? -8.859 -25.047 -13.281 1 88.88 75 ALA B O 1
ATOM 2612 N N . ALA B 1 76 ? -10.008 -26.297 -14.719 1 91.38 76 ALA B N 1
ATOM 2613 C CA . ALA B 1 76 ? -9.156 -27.469 -14.562 1 91.38 76 ALA B CA 1
ATOM 2614 C C . ALA B 1 76 ? -9.18 -28.328 -15.82 1 91.38 76 ALA B C 1
ATOM 2616 O O . ALA B 1 76 ? -10.25 -28.719 -16.281 1 91.38 76 ALA B O 1
ATOM 2617 N N . HIS B 1 77 ? -8.062 -28.344 -16.391 1 91.69 77 HIS B N 1
ATOM 2618 C CA . HIS B 1 77 ? -7.855 -29.172 -17.562 1 91.69 77 HIS B CA 1
ATOM 2619 C C . HIS B 1 77 ? -6.52 -29.906 -17.5 1 91.69 77 HIS B C 1
ATOM 2621 O O . HIS B 1 77 ? -5.477 -29.297 -17.266 1 91.69 77 HIS B O 1
ATOM 2627 N N . GLN B 1 78 ? -6.641 -31.234 -17.625 1 92.75 78 GLN B N 1
ATOM 2628 C CA . GLN B 1 78 ? -5.402 -32 -17.656 1 92.75 78 GLN B CA 1
ATOM 2629 C C . GLN B 1 78 ? -4.801 -32.031 -19.047 1 92.75 78 GLN B C 1
ATOM 2631 O O . GLN B 1 78 ? -5.5 -32.312 -20.031 1 92.75 78 GLN B O 1
ATOM 2636 N N . GLY B 1 79 ? -3.592 -31.641 -19.094 1 93.94 79 GLY B N 1
ATOM 2637 C CA . GLY B 1 79 ? -2.881 -31.719 -20.359 1 93.94 79 GLY B CA 1
ATOM 2638 C C . GLY B 1 79 ? -2.021 -32.969 -20.5 1 93.94 79 GLY B C 1
ATOM 2639 O O . GLY B 1 79 ? -2.031 -33.812 -19.609 1 93.94 79 GLY B O 1
ATOM 2640 N N . ASN B 1 80 ? -1.334 -33.062 -21.719 1 95.75 80 ASN B N 1
ATOM 2641 C CA . ASN B 1 80 ? -0.49 -34.219 -21.984 1 95.75 80 ASN B CA 1
ATOM 2642 C C . ASN B 1 80 ? 0.98 -33.844 -22.109 1 95.75 80 ASN B C 1
ATOM 2644 O O . ASN B 1 80 ? 1.84 -34.688 -22.328 1 95.75 80 ASN B O 1
ATOM 2648 N N . SER B 1 81 ? 1.285 -32.594 -21.922 1 96.12 81 SER B N 1
ATOM 2649 C CA . SER B 1 81 ? 2.65 -32.125 -22.109 1 96.12 81 SER B CA 1
ATOM 2650 C C . SER B 1 81 ? 3.457 -32.219 -20.828 1 96.12 81 SER B C 1
ATOM 2652 O O . SER B 1 81 ? 4.688 -32.094 -20.844 1 96.12 81 SER B O 1
ATOM 2654 N N . GLY B 1 82 ? 2.771 -32.344 -19.688 1 95.94 82 GLY B N 1
ATOM 2655 C CA . GLY B 1 82 ? 3.439 -32.25 -18.391 1 95.94 82 GLY B CA 1
ATOM 2656 C C . GLY B 1 82 ? 3.545 -30.828 -17.891 1 95.94 82 GLY B C 1
ATOM 2657 O O . GLY B 1 82 ? 4.027 -30.594 -16.781 1 95.94 82 GLY B O 1
ATOM 2658 N N . ARG B 1 83 ? 3.033 -29.875 -18.688 1 97.44 83 ARG B N 1
ATOM 2659 C CA . ARG B 1 83 ? 2.988 -28.469 -18.328 1 97.44 83 ARG B CA 1
ATOM 2660 C C . ARG B 1 83 ? 1.577 -28.047 -17.922 1 97.44 83 ARG B C 1
ATOM 2662 O O . ARG B 1 83 ? 0.597 -28.5 -18.516 1 97.44 83 ARG B O 1
ATOM 2669 N N . THR B 1 84 ? 1.495 -27.234 -16.906 1 98.25 84 THR B N 1
ATOM 2670 C CA . THR B 1 84 ? 0.201 -26.719 -16.469 1 98.25 84 THR B CA 1
ATOM 2671 C C . THR B 1 84 ? 0.263 -25.203 -16.266 1 98.25 84 THR B C 1
ATOM 2673 O O . THR B 1 84 ? 1.109 -24.703 -15.523 1 98.25 84 THR B O 1
ATOM 2676 N N . TRP B 1 85 ? -0.601 -24.469 -16.969 1 98.75 85 TRP B N 1
ATOM 2677 C CA . TRP B 1 85 ? -0.778 -23.047 -16.719 1 98.75 85 TRP B CA 1
ATOM 2678 C C . TRP B 1 85 ? -1.655 -22.812 -15.484 1 98.75 85 TRP B C 1
ATOM 2680 O O . TRP B 1 85 ? -2.742 -23.375 -15.375 1 98.75 85 TRP B O 1
ATOM 2690 N N . VAL B 1 86 ? -1.137 -22.078 -14.562 1 98.75 86 VAL B N 1
ATOM 2691 C CA . VAL B 1 86 ? -1.831 -21.75 -13.32 1 98.75 86 VAL B CA 1
ATOM 2692 C C . VAL B 1 86 ? -2.223 -20.266 -13.312 1 98.75 86 VAL B C 1
ATOM 2694 O O . VAL B 1 86 ? -1.377 -19.391 -13.523 1 98.75 86 VAL B O 1
ATOM 2697 N N . ILE B 1 87 ? -3.543 -20 -13.023 1 98.44 87 ILE B N 1
ATOM 2698 C CA . ILE B 1 87 ? -4.074 -18.672 -13.289 1 98.44 87 ILE B CA 1
ATOM 2699 C C . ILE B 1 87 ? -4.758 -18.125 -12.039 1 98.44 87 ILE B C 1
ATOM 2701 O O . ILE B 1 87 ? -5.555 -18.828 -11.406 1 98.44 87 ILE B O 1
ATOM 2705 N N . ASP B 1 88 ? -4.438 -16.969 -11.648 1 98.44 88 ASP B N 1
ATOM 2706 C CA . ASP B 1 88 ? -5.238 -16.094 -10.797 1 98.44 88 ASP B CA 1
ATOM 2707 C C . ASP B 1 88 ? -5.766 -14.898 -11.578 1 98.44 88 ASP B C 1
ATOM 2709 O O . ASP B 1 88 ? -5.012 -13.977 -11.891 1 98.44 88 ASP B O 1
ATOM 2713 N N . PRO B 1 89 ? -7.023 -14.922 -11.938 1 98.12 89 PRO B N 1
ATOM 2714 C CA . PRO B 1 89 ? -7.547 -13.859 -12.789 1 98.12 89 PRO B CA 1
ATOM 2715 C C . PRO B 1 89 ? -7.422 -12.477 -12.156 1 98.12 89 PRO B C 1
ATOM 2717 O O . PRO B 1 89 ? -7.043 -11.516 -12.828 1 98.12 89 PRO B O 1
ATOM 2720 N N . ILE B 1 90 ? -7.785 -12.375 -10.898 1 97.56 90 ILE B N 1
ATOM 2721 C CA . ILE B 1 90 ? -7.68 -11.133 -10.148 1 97.56 90 ILE B CA 1
ATOM 2722 C C . ILE B 1 90 ? -7.215 -11.422 -8.727 1 97.56 90 ILE B C 1
ATOM 2724 O O . ILE B 1 90 ? -8.031 -11.664 -7.832 1 97.56 90 ILE B O 1
ATOM 2728 N N . ASP B 1 91 ? -5.922 -11.375 -8.539 1 97.44 91 ASP B N 1
ATOM 2729 C CA . ASP B 1 91 ? -5.434 -11.406 -7.164 1 97.44 91 ASP B CA 1
ATOM 2730 C C . ASP B 1 91 ? -5.621 -10.047 -6.488 1 97.44 91 ASP B C 1
ATOM 2732 O O . ASP B 1 91 ? -5.176 -9.023 -7.008 1 97.44 91 ASP B O 1
ATOM 2736 N N . GLY B 1 92 ? -6.184 -10.047 -5.285 1 96.12 92 GLY B N 1
ATOM 2737 C CA . GLY B 1 92 ? -6.539 -8.805 -4.621 1 96.12 92 GLY B CA 1
ATOM 2738 C C . GLY B 1 92 ? -7.957 -8.352 -4.918 1 96.12 92 GLY B C 1
ATOM 2739 O O . GLY B 1 92 ? -8.203 -7.16 -5.117 1 96.12 92 GLY B O 1
ATOM 2740 N N . THR B 1 93 ? -8.883 -9.305 -4.93 1 93.75 93 THR B N 1
ATOM 2741 C CA . THR B 1 93 ? -10.266 -9.047 -5.293 1 93.75 93 THR B CA 1
ATOM 2742 C C . THR B 1 93 ? -10.914 -8.07 -4.312 1 93.75 93 THR B C 1
ATOM 2744 O O . THR B 1 93 ? -11.734 -7.242 -4.703 1 93.75 93 THR B O 1
ATOM 2747 N N . PHE B 1 94 ? -10.523 -8.133 -3.059 1 92.12 94 PHE B N 1
ATOM 2748 C CA . PHE B 1 94 ? -11.023 -7.184 -2.068 1 92.12 94 PHE B CA 1
ATOM 2749 C C . PHE B 1 94 ? -10.664 -5.754 -2.453 1 92.12 94 PHE B C 1
ATOM 2751 O O . PHE B 1 94 ? -11.523 -4.871 -2.457 1 92.12 94 PHE B O 1
ATOM 2758 N N . ASN B 1 95 ? -9.422 -5.555 -2.771 1 95.12 95 ASN B N 1
ATOM 2759 C CA . ASN B 1 95 ? -8.953 -4.242 -3.203 1 95.12 95 ASN B CA 1
ATOM 2760 C C . ASN B 1 95 ? -9.641 -3.797 -4.492 1 95.12 95 ASN B C 1
ATOM 2762 O O . ASN B 1 95 ? -9.977 -2.623 -4.645 1 95.12 95 ASN B O 1
ATOM 2766 N N . PHE B 1 96 ? -9.836 -4.762 -5.379 1 94.88 96 PHE B N 1
ATOM 2767 C CA . PHE B 1 96 ? -10.508 -4.527 -6.656 1 94.88 96 PHE B CA 1
ATOM 2768 C C . PHE B 1 96 ? -11.891 -3.924 -6.441 1 94.88 96 PHE B C 1
ATOM 2770 O O . PHE B 1 96 ? -12.227 -2.898 -7.035 1 94.88 96 PHE B O 1
ATOM 2777 N N . VAL B 1 97 ? -12.633 -4.453 -5.57 1 90.5 97 VAL B N 1
ATOM 2778 C CA . VAL B 1 97 ? -14.016 -4.027 -5.348 1 90.5 97 VAL B CA 1
ATOM 2779 C C . VAL B 1 97 ? -14.023 -2.699 -4.594 1 90.5 97 VAL B C 1
ATOM 2781 O O . VAL B 1 97 ? -15 -1.944 -4.676 1 90.5 97 VAL B O 1
ATOM 2784 N N . ARG B 1 98 ? -12.914 -2.41 -3.943 1 91.38 98 ARG B N 1
ATOM 2785 C CA . ARG B 1 98 ? -12.82 -1.186 -3.152 1 91.38 98 ARG B CA 1
ATOM 2786 C C . ARG B 1 98 ? -12.211 -0.052 -3.969 1 91.38 98 ARG B C 1
ATOM 2788 O O . ARG B 1 98 ? -11.992 1.043 -3.447 1 91.38 98 ARG B O 1
ATOM 2795 N N . GLY B 1 99 ? -11.883 -0.34 -5.191 1 91.94 99 GLY B N 1
ATOM 2796 C CA . GLY B 1 99 ? -11.383 0.693 -6.082 1 91.94 99 GLY B CA 1
ATOM 2797 C C . GLY B 1 99 ? -9.898 0.952 -5.914 1 91.94 99 GLY B C 1
ATOM 2798 O O . GLY B 1 99 ? -9.391 2.006 -6.309 1 91.94 99 GLY B O 1
ATOM 2799 N N . GLY B 1 100 ? -9.234 0.034 -5.293 1 94.19 100 GLY B N 1
ATOM 2800 C CA . GLY B 1 100 ? -7.805 0.168 -5.09 1 94.19 100 GLY B CA 1
ATOM 2801 C C . GLY B 1 100 ? -6.988 -0.282 -6.289 1 94.19 100 GLY B C 1
ATOM 2802 O O . GLY B 1 100 ? -7.523 -0.876 -7.223 1 94.19 100 GLY B O 1
ATOM 2803 N N . ASP B 1 101 ? -5.699 0.022 -6.246 1 96.5 101 ASP B N 1
ATOM 2804 C CA . ASP B 1 101 ? -4.816 -0.355 -7.348 1 96.5 101 ASP B CA 1
ATOM 2805 C C . ASP B 1 101 ? -3.998 -1.597 -6.996 1 96.5 101 ASP B C 1
ATOM 2807 O O . ASP B 1 101 ? -3.074 -1.964 -7.723 1 96.5 101 ASP B O 1
ATOM 2811 N N . GLN B 1 102 ? -4.336 -2.225 -5.84 1 97.62 102 GLN B N 1
ATOM 2812 C CA . GLN B 1 102 ? -3.57 -3.369 -5.359 1 97.62 102 GLN B CA 1
ATOM 2813 C C . GLN B 1 102 ? -4.199 -4.684 -5.812 1 97.62 102 GLN B C 1
ATOM 2815 O O . GLN B 1 102 ? -4.609 -5.5 -4.984 1 97.62 102 GLN B O 1
ATOM 2820 N N . TRP B 1 103 ? -4.207 -4.914 -7.129 1 97.5 103 TRP B N 1
ATOM 2821 C CA . TRP B 1 103 ? -4.656 -6.168 -7.727 1 97.5 103 TRP B CA 1
ATOM 2822 C C . TRP B 1 103 ? -3.957 -6.418 -9.055 1 97.5 103 TRP B C 1
ATOM 2824 O O . TRP B 1 103 ? -3.406 -5.492 -9.664 1 97.5 103 TRP B O 1
ATOM 2834 N N . ALA B 1 104 ? -3.902 -7.695 -9.438 1 98.75 104 ALA B N 1
ATOM 2835 C CA . ALA B 1 104 ? -3.17 -8.047 -10.648 1 98.75 104 ALA B CA 1
ATOM 2836 C C . ALA B 1 104 ? -3.686 -9.352 -11.242 1 98.75 104 ALA B C 1
ATOM 2838 O O . ALA B 1 104 ? -4.336 -10.141 -10.555 1 98.75 104 ALA B O 1
ATOM 2839 N N . VAL B 1 105 ? -3.41 -9.516 -12.539 1 98.81 105 VAL B N 1
ATOM 2840 C CA . VAL B 1 105 ? -3.547 -10.797 -13.234 1 98.81 105 VAL B CA 1
ATOM 2841 C C . VAL B 1 105 ? -2.248 -11.586 -13.125 1 98.81 105 VAL B C 1
ATOM 2843 O O . VAL B 1 105 ? -1.16 -11.039 -13.312 1 98.81 105 VAL B O 1
ATOM 2846 N N . SER B 1 106 ? -2.387 -12.844 -12.773 1 98.94 106 SER B N 1
ATOM 2847 C CA . SER B 1 106 ? -1.224 -13.703 -12.594 1 98.94 106 SER B CA 1
ATOM 2848 C C . SER B 1 106 ? -1.344 -14.977 -13.43 1 98.94 106 SER B C 1
ATOM 2850 O O . SER B 1 106 ? -2.32 -15.719 -13.305 1 98.94 106 SER B O 1
ATOM 2852 N N . ILE B 1 107 ? -0.39 -15.219 -14.328 1 98.94 107 ILE B N 1
ATOM 2853 C CA . ILE B 1 107 ? -0.32 -16.422 -15.156 1 98.94 107 ILE B CA 1
ATOM 2854 C C . ILE B 1 107 ? 1.057 -17.062 -15.016 1 98.94 107 ILE B C 1
ATOM 2856 O O . ILE B 1 107 ? 2.066 -16.484 -15.414 1 98.94 107 ILE B O 1
ATOM 2860 N N . GLY B 1 108 ? 1.052 -18.25 -14.43 1 98.88 108 GLY B N 1
ATOM 2861 C CA . GLY B 1 108 ? 2.301 -18.969 -14.211 1 98.88 108 GLY B CA 1
ATOM 2862 C C . GLY B 1 108 ? 2.328 -20.328 -14.875 1 98.88 108 GLY B C 1
ATOM 2863 O O . GLY B 1 108 ? 1.28 -20.875 -15.219 1 98.88 108 GLY B O 1
ATOM 2864 N N . LEU B 1 109 ? 3.525 -20.812 -15.117 1 98.75 109 LEU B N 1
ATOM 2865 C CA . LEU B 1 109 ? 3.729 -22.141 -15.695 1 98.75 109 LEU B CA 1
ATOM 2866 C C . LEU B 1 109 ? 4.344 -23.094 -14.672 1 98.75 109 LEU B C 1
ATOM 2868 O O . LEU B 1 109 ? 5.352 -22.766 -14.047 1 98.75 109 LEU B O 1
ATOM 2872 N N . TYR B 1 110 ? 3.615 -24.109 -14.445 1 98 110 TYR B N 1
ATOM 2873 C CA . TYR B 1 110 ? 4.059 -25.219 -13.594 1 98 110 TYR B CA 1
ATOM 2874 C C . TYR B 1 110 ? 4.562 -26.391 -14.438 1 98 110 TYR B C 1
ATOM 2876 O O . TYR B 1 110 ? 3.807 -26.969 -15.219 1 98 110 TYR B O 1
ATOM 2884 N N . GLU B 1 111 ? 5.828 -26.672 -14.336 1 96.06 111 GLU B N 1
ATOM 2885 C CA . GLU B 1 111 ? 6.496 -27.703 -15.125 1 96.06 111 GLU B CA 1
ATOM 2886 C C . GLU B 1 111 ? 7.586 -28.406 -14.312 1 96.06 111 GLU B C 1
ATOM 2888 O O . GLU B 1 111 ? 8.445 -27.734 -13.727 1 96.06 111 GLU B O 1
ATOM 2893 N N . GLY B 1 112 ? 7.598 -29.75 -14.336 1 93.56 112 GLY B N 1
ATOM 2894 C CA . GLY B 1 112 ? 8.578 -30.469 -13.539 1 93.56 112 GLY B CA 1
ATOM 2895 C C . GLY B 1 112 ? 8.422 -30.25 -12.047 1 93.56 112 GLY B C 1
ATOM 2896 O O . GLY B 1 112 ? 9.398 -30.031 -11.336 1 93.56 112 GLY B O 1
ATOM 2897 N N . GLU B 1 113 ? 7.207 -30.062 -11.602 1 94.31 113 GLU B N 1
ATOM 2898 C CA . GLU B 1 113 ? 6.82 -29.953 -10.203 1 94.31 113 GLU B CA 1
ATOM 2899 C C . GLU B 1 113 ? 7.359 -28.672 -9.578 1 94.31 113 GLU B C 1
ATOM 2901 O O . GLU B 1 113 ? 7.746 -28.656 -8.406 1 94.31 113 GLU B O 1
ATOM 2906 N N . ARG B 1 114 ? 7.5 -27.703 -10.352 1 96.31 114 ARG B N 1
ATOM 2907 C CA . ARG B 1 114 ? 7.891 -26.406 -9.828 1 96.31 114 ARG B CA 1
ATOM 2908 C C . ARG B 1 114 ? 7.457 -25.281 -10.766 1 96.31 114 ARG B C 1
ATOM 2910 O O . ARG B 1 114 ? 7.215 -25.516 -11.953 1 96.31 114 ARG B O 1
ATOM 2917 N N . PRO B 1 115 ? 7.355 -24.062 -10.297 1 98.38 115 PRO B N 1
ATOM 2918 C CA . PRO B 1 115 ? 7.133 -22.906 -11.18 1 98.38 115 PRO B CA 1
ATOM 2919 C C . PRO B 1 115 ? 8.344 -22.609 -12.062 1 98.38 115 PRO B C 1
ATOM 2921 O O . PRO B 1 115 ? 9.477 -22.562 -11.57 1 98.38 115 PRO B O 1
ATOM 2924 N N . THR B 1 116 ? 8.078 -22.312 -13.383 1 98.25 116 THR B N 1
ATOM 2925 C CA . THR B 1 116 ? 9.227 -22.156 -14.266 1 98.25 116 THR B CA 1
ATOM 2926 C C . THR B 1 116 ? 9.133 -20.828 -15.031 1 98.25 116 THR B C 1
ATOM 2928 O O . THR B 1 116 ? 10.133 -20.359 -15.578 1 98.25 116 THR B O 1
ATOM 2931 N N . PHE B 1 117 ? 7.938 -20.297 -15.109 1 98.62 117 PHE B N 1
ATOM 2932 C CA . PHE B 1 117 ? 7.695 -19.078 -15.875 1 98.62 117 PHE B CA 1
ATOM 2933 C C . PHE B 1 117 ? 6.441 -18.359 -15.383 1 98.62 117 PHE B C 1
ATOM 2935 O O . PHE B 1 117 ? 5.516 -19 -14.875 1 98.62 117 PHE B O 1
ATOM 2942 N N . GLY B 1 118 ? 6.484 -16.984 -15.508 1 98.88 118 GLY B N 1
ATOM 2943 C CA . GLY B 1 118 ? 5.262 -16.281 -15.133 1 98.88 118 GLY B CA 1
ATOM 2944 C C . GLY B 1 118 ? 5.188 -14.867 -15.672 1 98.88 118 GLY B C 1
ATOM 2945 O O . GLY B 1 118 ? 6.199 -14.312 -16.109 1 98.88 118 GLY B O 1
ATOM 2946 N N . VAL B 1 119 ? 3.957 -14.359 -15.711 1 98.94 119 VAL B N 1
ATOM 2947 C CA . VAL B 1 119 ? 3.625 -12.961 -15.992 1 98.94 119 VAL B CA 1
ATOM 2948 C C . VAL B 1 119 ? 2.648 -12.445 -14.938 1 98.94 119 VAL B C 1
ATOM 2950 O O . VAL B 1 119 ? 1.6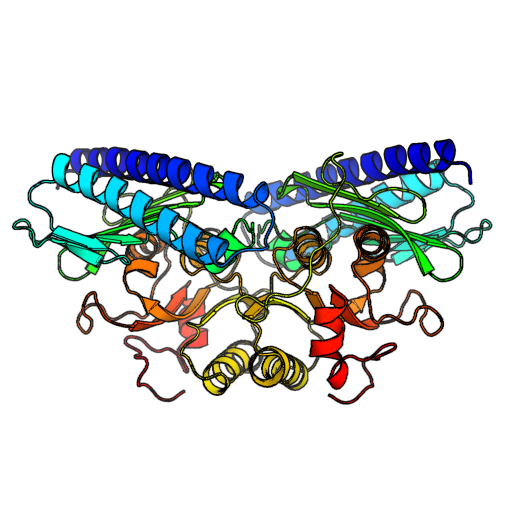4 -13.094 -14.648 1 98.94 119 VAL B O 1
ATOM 2953 N N . ILE B 1 120 ? 2.994 -11.359 -14.328 1 98.94 120 ILE B N 1
ATOM 2954 C CA . ILE B 1 120 ? 2.084 -10.594 -13.484 1 98.94 120 ILE B CA 1
ATOM 2955 C C . ILE B 1 120 ? 1.795 -9.242 -14.125 1 98.94 120 ILE B C 1
ATOM 2957 O O . ILE B 1 120 ? 2.717 -8.516 -14.516 1 98.94 120 ILE B O 1
ATOM 2961 N N . HIS B 1 121 ? 0.519 -8.945 -14.258 1 98.94 121 HIS B N 1
ATOM 2962 C CA . HIS B 1 121 ? 0.125 -7.652 -14.812 1 98.94 121 HIS B CA 1
ATOM 2963 C C . HIS B 1 121 ? -0.815 -6.91 -13.867 1 98.94 121 HIS B C 1
ATOM 2965 O O . HIS B 1 121 ? -1.918 -7.387 -13.586 1 98.94 121 HIS B O 1
ATOM 2971 N N . ALA B 1 122 ? -0.318 -5.82 -13.328 1 98.81 122 ALA B N 1
ATOM 2972 C CA . ALA B 1 122 ? -1.109 -4.91 -12.5 1 98.81 122 ALA B CA 1
ATOM 2973 C C . ALA B 1 122 ? -1.615 -3.727 -13.32 1 98.81 122 ALA B C 1
ATOM 2975 O O . ALA B 1 122 ? -0.92 -2.717 -13.461 1 98.81 122 ALA B O 1
ATOM 2976 N N . PRO B 1 123 ? -2.834 -3.811 -13.789 1 98.06 123 PRO B N 1
ATOM 2977 C CA . PRO B 1 123 ? -3.297 -2.867 -14.812 1 98.06 123 PRO B CA 1
ATOM 2978 C C . PRO B 1 123 ? -3.332 -1.426 -14.312 1 98.06 123 PRO B C 1
ATOM 2980 O O . PRO B 1 123 ? -2.875 -0.516 -15.008 1 98.06 123 PRO B O 1
ATOM 2983 N N . VAL B 1 124 ? -3.824 -1.209 -13.117 1 96.38 124 VAL B N 1
ATOM 2984 C CA . VAL B 1 124 ? -3.982 0.153 -12.617 1 96.38 124 VAL B CA 1
ATOM 2985 C C . VAL B 1 124 ? -2.609 0.78 -12.383 1 96.38 124 VAL B C 1
ATOM 2987 O O . VAL B 1 124 ? -2.424 1.979 -12.602 1 96.38 124 VAL B O 1
ATOM 2990 N N . ARG B 1 125 ? -1.645 -0.021 -12.039 1 96.75 125 ARG B N 1
ATOM 2991 C CA . ARG B 1 125 ? -0.29 0.45 -11.766 1 96.75 125 ARG B CA 1
ATOM 2992 C C . ARG B 1 125 ? 0.552 0.457 -13.039 1 96.75 125 ARG B C 1
ATOM 2994 O O . ARG B 1 125 ? 1.69 0.929 -13.031 1 96.75 125 ARG B O 1
ATOM 3001 N N . ALA B 1 126 ? 0.059 -0.105 -14.062 1 97.19 126 ALA B N 1
ATOM 3002 C CA . ALA B 1 126 ? 0.765 -0.232 -15.336 1 97.19 126 ALA B CA 1
ATOM 3003 C C . ALA B 1 126 ? 2.107 -0.932 -15.148 1 97.19 126 ALA B C 1
ATOM 3005 O O . ALA B 1 126 ? 3.133 -0.464 -15.648 1 97.19 126 ALA B O 1
ATOM 3006 N N . GLN B 1 127 ? 2.088 -1.971 -14.43 1 98.38 127 GLN B N 1
ATOM 3007 C CA . GLN B 1 127 ? 3.285 -2.764 -14.172 1 98.38 127 GLN B CA 1
ATOM 3008 C C . GLN B 1 127 ? 3.119 -4.191 -14.68 1 98.38 127 GLN B C 1
ATOM 3010 O O . GLN B 1 127 ? 2.115 -4.848 -14.391 1 98.38 127 GLN B O 1
ATOM 3015 N N . THR B 1 128 ? 4.016 -4.605 -15.477 1 98.88 128 THR B N 1
ATOM 3016 C CA . THR B 1 128 ? 4.047 -5.984 -15.953 1 98.88 128 THR B CA 1
ATOM 3017 C C . THR B 1 128 ? 5.41 -6.617 -15.688 1 98.88 128 THR B C 1
ATOM 3019 O O . THR B 1 128 ? 6.438 -6.094 -16.125 1 98.88 128 THR B O 1
ATOM 3022 N N . LEU B 1 129 ? 5.398 -7.668 -14.961 1 98.94 129 LEU B N 1
ATOM 3023 C CA . LEU B 1 129 ? 6.605 -8.461 -14.742 1 98.94 129 LEU B CA 1
ATOM 3024 C C . LEU B 1 129 ? 6.574 -9.742 -15.562 1 98.94 129 LEU B C 1
ATOM 3026 O O . LEU B 1 129 ? 5.535 -10.398 -15.656 1 98.94 129 LEU B O 1
ATOM 3030 N N . VAL B 1 130 ? 7.66 -10.062 -16.172 1 98.88 130 VAL B N 1
ATOM 3031 C CA . VAL B 1 130 ? 7.832 -11.273 -16.969 1 98.88 130 VAL B CA 1
ATOM 3032 C C . VAL B 1 130 ? 9.172 -11.93 -16.625 1 98.88 130 VAL B C 1
ATOM 3034 O O . VAL B 1 130 ? 10.172 -11.234 -16.453 1 98.88 130 VAL B O 1
ATOM 3037 N N . GLY B 1 131 ? 9.133 -13.234 -16.5 1 98.62 131 GLY B N 1
ATOM 3038 C CA . GLY B 1 131 ? 10.406 -13.914 -16.312 1 98.62 131 GLY B CA 1
ATOM 3039 C C . GLY B 1 131 ? 10.25 -15.383 -15.969 1 98.62 131 GLY B C 1
ATOM 3040 O O . GLY B 1 131 ? 9.133 -15.891 -15.883 1 98.62 131 GLY B O 1
ATOM 3041 N N . GLY B 1 132 ? 11.406 -16.062 -15.805 1 97.94 132 GLY B N 1
ATOM 3042 C CA . GLY B 1 132 ? 11.477 -17.484 -15.469 1 97.94 132 GLY B CA 1
ATOM 3043 C C . GLY B 1 132 ? 12.773 -18.141 -15.906 1 97.94 132 GLY B C 1
ATOM 3044 O O . GLY B 1 132 ? 13.727 -17.453 -16.281 1 97.94 132 GLY B O 1
ATOM 3045 N N . ARG B 1 133 ? 12.758 -19.422 -15.789 1 95.44 133 ARG B N 1
ATOM 3046 C CA . ARG B 1 133 ? 13.953 -20.188 -16.125 1 95.44 133 ARG B CA 1
ATOM 3047 C C . ARG B 1 133 ? 14.414 -19.875 -17.547 1 95.44 133 ARG B C 1
ATOM 3049 O O . ARG B 1 133 ? 13.648 -20.047 -18.5 1 95.44 133 ARG B O 1
ATOM 3056 N N . GLY B 1 134 ? 15.633 -19.344 -17.672 1 94.19 134 GLY B N 1
ATOM 3057 C CA . GLY B 1 134 ? 16.203 -19.062 -18.984 1 94.19 134 GLY B CA 1
ATOM 3058 C C . GLY B 1 134 ? 15.781 -17.719 -19.547 1 94.19 134 GLY B C 1
ATOM 3059 O O . GLY B 1 134 ? 16.156 -17.359 -20.672 1 94.19 134 GLY B O 1
ATOM 3060 N N . LEU B 1 135 ? 15.008 -17 -18.844 1 96.38 135 LEU B N 1
ATOM 3061 C CA . LEU B 1 135 ? 14.5 -15.695 -19.25 1 96.38 135 LEU B CA 1
ATOM 3062 C C . LEU B 1 135 ? 14.734 -14.641 -18.172 1 96.38 135 LEU B C 1
ATOM 3064 O O . LEU B 1 135 ? 14.211 -14.766 -17.062 1 96.38 135 LEU B O 1
ATOM 3068 N N . PRO B 1 136 ? 15.523 -13.594 -18.547 1 96.25 136 PRO B N 1
ATOM 3069 C CA . PRO B 1 136 ? 15.711 -12.531 -17.547 1 96.25 136 PRO B CA 1
ATOM 3070 C C . PRO B 1 136 ? 14.398 -11.867 -17.156 1 96.25 136 PRO B C 1
ATOM 3072 O O . PRO B 1 136 ? 13.516 -11.672 -17.984 1 96.25 136 PRO B O 1
ATOM 3075 N N . SER B 1 137 ? 14.305 -11.562 -15.891 1 98.31 137 SER B N 1
ATOM 3076 C CA . SER B 1 137 ? 13.125 -10.867 -15.398 1 98.31 137 SER B CA 1
ATOM 3077 C C . SER B 1 137 ? 13.078 -9.422 -15.898 1 98.31 137 SER B C 1
ATOM 3079 O O . SER B 1 137 ? 14.102 -8.734 -15.906 1 98.31 137 SER B O 1
ATOM 3081 N N . THR B 1 138 ? 11.906 -8.992 -16.328 1 98.69 138 THR B N 1
ATOM 3082 C CA . THR B 1 138 ? 11.727 -7.625 -16.797 1 98.69 138 THR B CA 1
ATOM 3083 C C . THR B 1 138 ? 10.539 -6.965 -16.109 1 98.69 138 THR B C 1
ATOM 3085 O O . THR B 1 138 ? 9.602 -7.648 -15.695 1 98.69 138 THR B O 1
ATOM 3088 N N . LEU B 1 139 ? 10.641 -5.695 -15.922 1 98.31 139 LEU B N 1
ATOM 3089 C CA . LEU B 1 139 ? 9.523 -4.812 -15.594 1 98.31 139 LEU B CA 1
ATOM 3090 C C . LEU B 1 139 ? 9.195 -3.891 -16.766 1 98.31 139 LEU B C 1
ATOM 3092 O O . LEU B 1 139 ? 10.016 -3.062 -17.156 1 98.31 139 LEU B O 1
ATOM 3096 N N . ASN B 1 140 ? 8.023 -4.094 -17.25 1 98.19 140 ASN B N 1
ATOM 3097 C CA . ASN B 1 140 ? 7.613 -3.314 -18.406 1 98.19 140 ASN B CA 1
ATOM 3098 C C . ASN B 1 140 ? 8.648 -3.381 -19.531 1 98.19 140 ASN B C 1
ATOM 3100 O O . ASN B 1 140 ? 9.008 -2.357 -20.109 1 98.19 140 ASN B O 1
ATOM 3104 N N . GLY B 1 141 ? 9.195 -4.535 -19.688 1 97.81 141 GLY B N 1
ATOM 3105 C CA . GLY B 1 141 ? 10.102 -4.789 -20.797 1 97.81 141 GLY B CA 1
ATOM 3106 C C . GLY B 1 141 ? 11.547 -4.465 -20.469 1 97.81 141 GLY B C 1
ATOM 3107 O O . GLY B 1 141 ? 12.453 -4.812 -21.234 1 97.81 141 GLY B O 1
ATOM 3108 N N . LYS B 1 142 ? 11.844 -3.85 -19.375 1 97.12 142 LYS B N 1
ATOM 3109 C CA . LYS B 1 142 ? 13.203 -3.506 -18.969 1 97.12 142 LYS B CA 1
ATOM 3110 C C . LYS B 1 142 ? 13.766 -4.539 -18 1 97.12 142 LYS B C 1
ATOM 3112 O O . LYS B 1 142 ? 13.102 -4.914 -17.031 1 97.12 142 LYS B O 1
ATOM 3117 N N . PRO B 1 143 ? 14.961 -4.992 -18.25 1 96.88 143 PRO B N 1
ATOM 3118 C CA . PRO B 1 143 ? 15.555 -5.98 -17.359 1 96.88 143 PRO B CA 1
ATOM 3119 C C . PRO B 1 143 ? 15.656 -5.477 -15.914 1 96.88 143 PRO B C 1
ATOM 3121 O O . PRO B 1 143 ? 15.961 -4.305 -15.688 1 96.88 143 PRO B O 1
ATOM 3124 N N . MET B 1 144 ? 15.383 -6.324 -15.039 1 96.25 144 MET B N 1
ATOM 3125 C CA . MET B 1 144 ? 15.492 -5.996 -13.617 1 96.25 144 MET B CA 1
ATOM 3126 C C . MET B 1 144 ? 16.859 -6.383 -13.07 1 96.25 144 MET B C 1
ATOM 3128 O O . MET B 1 144 ? 17.406 -7.426 -13.43 1 96.25 144 MET B O 1
ATOM 3132 N N . ALA B 1 145 ? 17.391 -5.582 -12.211 1 91.62 145 ALA B N 1
ATOM 3133 C CA . ALA B 1 145 ? 18.672 -5.859 -11.57 1 91.62 145 ALA B CA 1
ATOM 3134 C C . ALA B 1 145 ? 18.516 -6.828 -10.406 1 91.62 145 ALA B C 1
ATOM 3136 O O . ALA B 1 145 ? 17.453 -6.883 -9.789 1 91.62 145 ALA B O 1
ATOM 3137 N N . PRO B 1 146 ? 19.547 -7.562 -10.133 1 93.25 146 PRO B N 1
ATOM 3138 C CA . PRO B 1 146 ? 19.5 -8.406 -8.938 1 93.25 146 PRO B CA 1
ATOM 3139 C C . PRO B 1 146 ? 19.234 -7.602 -7.664 1 93.25 146 PRO B C 1
ATOM 3141 O O . PRO B 1 146 ? 19.672 -6.449 -7.555 1 93.25 146 PRO B O 1
ATOM 3144 N N . ARG B 1 147 ? 18.5 -8.148 -6.828 1 90.62 147 ARG B N 1
ATOM 3145 C CA . ARG B 1 147 ? 18.203 -7.504 -5.555 1 90.62 147 ARG B CA 1
ATOM 3146 C C . ARG B 1 147 ? 19.422 -7.527 -4.637 1 90.62 147 ARG B C 1
ATOM 3148 O O . ARG B 1 147 ? 20.156 -8.516 -4.598 1 90.62 147 ARG B O 1
ATOM 3155 N N . ALA B 1 148 ? 19.516 -6.379 -4.016 1 76.75 148 ALA B N 1
ATOM 3156 C CA . ALA B 1 148 ? 20.656 -6.211 -3.107 1 76.75 148 ALA B CA 1
ATOM 3157 C C . ALA B 1 148 ? 20.359 -6.836 -1.746 1 76.75 148 ALA B C 1
ATOM 3159 O O . ALA B 1 148 ? 19.25 -7.32 -1.502 1 76.75 148 ALA B O 1
ATOM 3160 N N . GLY B 1 149 ? 21.203 -6.82 -0.797 1 80.56 149 GLY B N 1
ATOM 3161 C CA . GLY B 1 149 ? 21.172 -7.297 0.577 1 80.56 149 GLY B CA 1
ATOM 3162 C C . GLY B 1 149 ? 20.156 -6.566 1.439 1 80.56 149 GLY B C 1
ATOM 3163 O O . GLY B 1 149 ? 19.234 -5.938 0.922 1 80.56 149 GLY B O 1
ATOM 3164 N N . LEU B 1 150 ? 20.047 -6.84 2.592 1 86.56 150 LEU B N 1
ATOM 3165 C CA . LEU B 1 150 ? 19.188 -6.273 3.617 1 86.56 150 LEU B CA 1
ATOM 3166 C C . LEU B 1 150 ? 19.953 -5.301 4.504 1 86.56 150 LEU B C 1
ATOM 3168 O O . LEU B 1 150 ? 21 -5.648 5.055 1 86.56 150 LEU B O 1
ATOM 3172 N N . ASP B 1 151 ? 19.516 -3.979 4.434 1 86.38 151 ASP B N 1
ATOM 3173 C CA . ASP B 1 151 ? 19.969 -2.996 5.41 1 86.38 151 ASP B CA 1
ATOM 3174 C C . ASP B 1 151 ? 19.125 -3.031 6.672 1 86.38 151 ASP B C 1
ATOM 3176 O O . ASP B 1 151 ? 17.953 -2.619 6.656 1 86.38 151 ASP B O 1
ATOM 3180 N N . VAL B 1 152 ? 19.672 -3.379 7.742 1 87.19 152 VAL B N 1
ATOM 3181 C CA . VAL B 1 152 ? 18.969 -3.635 8.984 1 87.19 152 VAL B CA 1
ATOM 3182 C C . VAL B 1 152 ? 18.281 -2.357 9.461 1 87.19 152 VAL B C 1
ATOM 3184 O O . VAL B 1 152 ? 17.219 -2.412 10.086 1 87.19 152 VAL B O 1
ATOM 3187 N N . ASN B 1 153 ? 18.812 -1.196 9.125 1 85.25 153 ASN B N 1
ATOM 3188 C CA . ASN B 1 153 ? 18.266 0.073 9.594 1 85.25 153 ASN B CA 1
ATOM 3189 C C . ASN B 1 153 ? 17.047 0.493 8.766 1 85.25 153 ASN B C 1
ATOM 3191 O O . ASN B 1 153 ? 16.312 1.405 9.148 1 85.25 153 ASN B O 1
ATOM 3195 N N . ARG B 1 154 ? 16.812 -0.236 7.699 1 88.94 154 ARG B N 1
ATOM 3196 C CA . ARG B 1 154 ? 15.695 0.085 6.816 1 88.94 154 ARG B CA 1
ATOM 3197 C C . ARG B 1 154 ? 14.984 -1.182 6.355 1 88.94 154 ARG B C 1
ATOM 3199 O O . ARG B 1 154 ? 14.508 -1.254 5.223 1 88.94 154 ARG B O 1
ATOM 3206 N N . ALA B 1 155 ? 15.062 -2.176 7.148 1 95.5 155 ALA B N 1
ATOM 3207 C CA . ALA B 1 155 ? 14.469 -3.461 6.785 1 95.5 155 ALA B CA 1
ATOM 3208 C C . ALA B 1 155 ? 12.945 -3.402 6.844 1 95.5 155 ALA B C 1
ATOM 3210 O O . ALA B 1 155 ? 12.375 -2.779 7.746 1 95.5 155 ALA B O 1
ATOM 3211 N N . ALA B 1 156 ? 12.336 -3.967 5.848 1 97.06 156 ALA B N 1
ATOM 3212 C CA . ALA B 1 156 ? 10.883 -4 5.781 1 97.06 156 ALA B CA 1
ATOM 3213 C C . ALA B 1 156 ? 10.383 -5.344 5.258 1 97.06 156 ALA B C 1
ATOM 3215 O O . ALA B 1 156 ? 11.07 -6.008 4.477 1 97.06 156 ALA B O 1
ATOM 3216 N N . CYS B 1 157 ? 9.219 -5.699 5.723 1 98.56 157 CYS B N 1
ATOM 3217 C CA . CYS B 1 157 ? 8.609 -6.984 5.406 1 98.56 157 CYS B CA 1
ATOM 3218 C C . CYS B 1 157 ? 7.152 -6.805 4.988 1 98.56 157 CYS B C 1
ATOM 3220 O O . CYS B 1 157 ? 6.363 -6.199 5.715 1 98.56 157 CYS B O 1
ATOM 3222 N N . GLY B 1 158 ? 6.828 -7.215 3.746 1 98.75 158 GLY B N 1
ATOM 3223 C CA . GLY B 1 158 ? 5.414 -7.371 3.447 1 98.75 158 GLY B CA 1
ATOM 3224 C C . GLY B 1 158 ? 4.789 -8.562 4.141 1 98.75 158 GLY B C 1
ATOM 3225 O O . GLY B 1 158 ? 5.438 -9.594 4.32 1 98.75 158 GLY B O 1
ATOM 3226 N N . VAL B 1 159 ? 3.502 -8.445 4.496 1 98.81 159 VAL B N 1
ATOM 3227 C CA . VAL B 1 159 ? 2.785 -9.57 5.09 1 98.81 159 VAL B CA 1
ATOM 3228 C C . VAL B 1 159 ? 1.43 -9.734 4.406 1 98.81 159 VAL B C 1
ATOM 3230 O O . VAL B 1 159 ? 0.838 -8.758 3.939 1 98.81 159 VAL B O 1
ATOM 3233 N N . GLY B 1 160 ? 0.988 -10.883 4.309 1 98.38 160 GLY B N 1
ATOM 3234 C CA . GLY B 1 160 ? -0.328 -11.258 3.816 1 98.38 160 GLY B CA 1
ATOM 3235 C C . GLY B 1 160 ? -0.943 -12.422 4.57 1 98.38 160 GLY B C 1
ATOM 3236 O O . GLY B 1 160 ? -0.259 -13.398 4.883 1 98.38 160 GLY B O 1
ATOM 3237 N N . PHE B 1 161 ? -2.227 -12.336 4.879 1 97.5 161 PHE B N 1
ATOM 3238 C CA . PHE B 1 161 ? -2.949 -13.352 5.629 1 97.5 161 PHE B CA 1
ATOM 3239 C C . PHE B 1 161 ? -4.289 -13.664 4.973 1 97.5 161 PHE B C 1
ATOM 3241 O O . PHE B 1 161 ? -5.121 -12.766 4.805 1 97.5 161 PHE B O 1
ATOM 3248 N N . HIS B 1 162 ? -4.434 -14.906 4.641 1 95.56 162 HIS B N 1
ATOM 3249 C CA . HIS B 1 162 ? -5.773 -15.32 4.254 1 95.56 162 HIS B CA 1
ATOM 3250 C C . HIS B 1 162 ? -6.77 -15.102 5.387 1 95.56 162 HIS B C 1
ATOM 3252 O O . HIS B 1 162 ? -6.434 -15.273 6.559 1 95.56 162 HIS B O 1
ATOM 3258 N N . PRO B 1 163 ? -8.031 -14.797 5.062 1 91.38 163 PRO B N 1
ATOM 3259 C CA . PRO B 1 163 ? -9.023 -14.492 6.094 1 91.38 163 PRO B CA 1
ATOM 3260 C C . PRO B 1 163 ? -9.242 -15.641 7.07 1 91.38 163 PRO B C 1
ATOM 3262 O O . PRO B 1 163 ? -9.625 -15.422 8.219 1 91.38 163 PRO B O 1
ATOM 3265 N N . ASP B 1 164 ? -8.945 -16.875 6.66 1 92.44 164 ASP B N 1
ATOM 3266 C CA . ASP B 1 164 ? -9.211 -18.047 7.484 1 92.44 164 ASP B CA 1
ATOM 3267 C C . ASP B 1 164 ? -8.109 -18.234 8.531 1 92.44 164 ASP B C 1
ATOM 3269 O O . ASP B 1 164 ? -8.25 -19.047 9.445 1 92.44 164 ASP B O 1
ATOM 3273 N N . ILE B 1 165 ? -7.016 -17.531 8.43 1 96.06 165 ILE B N 1
ATOM 3274 C CA . ILE B 1 165 ? -5.934 -17.656 9.398 1 96.06 165 ILE B CA 1
ATOM 3275 C C . ILE B 1 165 ? -6.352 -17.016 10.727 1 96.06 165 ILE B C 1
ATOM 3277 O O . ILE B 1 165 ? -6.754 -15.852 10.758 1 96.06 165 ILE B O 1
ATOM 3281 N N . PRO B 1 166 ? -6.266 -17.75 11.812 1 96.25 166 PRO B N 1
ATOM 3282 C CA . PRO B 1 166 ? -6.629 -17.172 13.109 1 96.25 166 PRO B CA 1
ATOM 3283 C C . PRO B 1 166 ? -5.883 -15.875 13.406 1 96.25 166 PRO B C 1
ATOM 3285 O O . PRO B 1 166 ? -4.699 -15.75 13.086 1 96.25 166 PRO B O 1
ATOM 3288 N N . VAL B 1 167 ? -6.57 -14.961 14.031 1 97.75 167 VAL B N 1
ATOM 3289 C CA . VAL B 1 167 ? -6.016 -13.648 14.336 1 97.75 167 VAL B CA 1
ATOM 3290 C C . VAL B 1 167 ? -4.762 -13.797 15.195 1 97.75 167 VAL B C 1
ATOM 3292 O O . VAL B 1 167 ? -3.762 -13.109 14.969 1 97.75 167 VAL B O 1
ATOM 3295 N N . GLU B 1 168 ? -4.797 -14.711 16.125 1 96.94 168 GLU B N 1
ATOM 3296 C CA . GLU B 1 168 ? -3.658 -14.891 17.016 1 96.94 168 GLU B CA 1
ATOM 3297 C C . GLU B 1 168 ? -2.395 -15.242 16.234 1 96.94 168 GLU B C 1
ATOM 3299 O O . GLU B 1 168 ? -1.307 -14.766 16.547 1 96.94 168 GLU B O 1
ATOM 3304 N N . ARG B 1 169 ? -2.482 -16.047 15.203 1 96.5 169 ARG B N 1
ATOM 3305 C CA . ARG B 1 169 ? -1.333 -16.422 14.391 1 96.5 169 ARG B CA 1
ATOM 3306 C C . ARG B 1 169 ? -0.818 -15.227 13.594 1 96.5 169 ARG B C 1
ATOM 3308 O O . ARG B 1 169 ? 0.392 -15.062 13.422 1 96.5 169 ARG B O 1
ATOM 3315 N N . ARG B 1 170 ? -1.738 -14.469 13.102 1 97.94 170 ARG B N 1
ATOM 3316 C CA . ARG B 1 170 ? -1.357 -13.242 12.406 1 97.94 170 ARG B CA 1
ATOM 3317 C C . ARG B 1 170 ? -0.546 -12.328 13.312 1 97.94 170 ARG B C 1
ATOM 3319 O O . ARG B 1 170 ? 0.514 -11.836 12.922 1 97.94 170 ARG B O 1
ATOM 3326 N N . LEU B 1 171 ? -1.065 -12.148 14.555 1 98.31 171 LEU B N 1
ATOM 3327 C CA . LEU B 1 171 ? -0.436 -11.242 15.508 1 98.31 171 LEU B CA 1
ATOM 3328 C C . LEU B 1 171 ? 0.925 -11.773 15.945 1 98.31 171 LEU B C 1
ATOM 3330 O O . LEU B 1 171 ? 1.862 -11 16.141 1 98.31 171 LEU B O 1
ATOM 3334 N N . GLN B 1 172 ? 1.049 -13.047 16.047 1 97.56 172 GLN B N 1
ATOM 3335 C CA . GLN B 1 172 ? 2.334 -13.641 16.391 1 97.56 172 GLN B CA 1
ATOM 3336 C C . GLN B 1 172 ? 3.361 -13.406 15.289 1 97.56 172 GLN B C 1
ATOM 3338 O O . GLN B 1 172 ? 4.531 -13.125 15.57 1 97.56 172 GLN B O 1
ATOM 3343 N N . THR B 1 173 ? 2.951 -13.555 14.07 1 98 173 THR B N 1
ATOM 3344 C CA . THR B 1 173 ? 3.828 -13.281 12.938 1 98 173 THR B CA 1
ATOM 3345 C C . THR B 1 173 ? 4.293 -11.828 12.953 1 98 173 THR B C 1
ATOM 3347 O O . THR B 1 173 ? 5.488 -11.555 12.805 1 98 173 THR B O 1
ATOM 3350 N N . LEU B 1 174 ? 3.348 -10.945 13.203 1 98.62 174 LEU B N 1
ATOM 3351 C CA . LEU B 1 174 ? 3.678 -9.523 13.234 1 98.62 174 LEU B CA 1
ATOM 3352 C C . LEU B 1 174 ? 4.594 -9.203 14.414 1 98.62 174 LEU B C 1
ATOM 3354 O O . LEU B 1 174 ? 5.516 -8.391 14.281 1 98.62 174 LEU B O 1
ATOM 3358 N N . ARG B 1 175 ? 4.348 -9.797 15.539 1 98.56 175 ARG B N 1
ATOM 3359 C CA . ARG B 1 175 ? 5.23 -9.625 16.688 1 98.56 175 ARG B CA 1
ATOM 3360 C C . ARG B 1 175 ? 6.668 -10 16.328 1 98.56 175 ARG B C 1
ATOM 3362 O O . ARG B 1 175 ? 7.602 -9.25 16.625 1 98.56 175 ARG B O 1
ATOM 3369 N N . PHE B 1 176 ? 6.82 -11.133 15.727 1 98.31 176 PHE B N 1
ATOM 3370 C CA . PHE B 1 176 ? 8.156 -11.578 15.352 1 98.31 176 PHE B CA 1
ATOM 3371 C C . PHE B 1 176 ? 8.812 -10.586 14.398 1 98.31 176 PHE B C 1
ATOM 3373 O O . PHE B 1 176 ? 9.977 -10.219 14.586 1 98.31 176 PHE B O 1
ATOM 3380 N N . VAL B 1 177 ? 8.07 -10.156 13.375 1 98.25 177 VAL B N 1
ATOM 3381 C CA . VAL B 1 177 ? 8.594 -9.227 12.383 1 98.25 177 VAL B CA 1
ATOM 3382 C C . VAL B 1 177 ? 9.07 -7.949 13.07 1 98.25 177 VAL B C 1
ATOM 3384 O O . VAL B 1 177 ? 10.156 -7.449 12.781 1 98.25 177 VAL B O 1
ATOM 3387 N N . LEU B 1 178 ? 8.273 -7.48 14.008 1 97.94 178 LEU B N 1
ATOM 3388 C CA . LEU B 1 178 ? 8.516 -6.18 14.625 1 97.94 178 LEU B CA 1
ATOM 3389 C C . LEU B 1 178 ? 9.578 -6.277 15.711 1 97.94 178 LEU B C 1
ATOM 3391 O O . LEU B 1 178 ? 10.43 -5.395 15.828 1 97.94 178 LEU B O 1
ATOM 3395 N N . GLU B 1 179 ? 9.594 -7.305 16.484 1 97.5 179 GLU B N 1
ATOM 3396 C CA . GLU B 1 179 ? 10.445 -7.371 17.672 1 97.5 179 GLU B CA 1
ATOM 3397 C C . GLU B 1 179 ? 11.703 -8.188 17.391 1 97.5 179 GLU B C 1
ATOM 3399 O O . GLU B 1 179 ? 12.812 -7.77 17.75 1 97.5 179 GLU B O 1
ATOM 3404 N N . ASP B 1 180 ? 11.523 -9.336 16.859 1 97.12 180 ASP B N 1
ATOM 3405 C CA . ASP B 1 180 ? 12.656 -10.25 16.672 1 97.12 180 ASP B CA 1
ATOM 3406 C C . ASP B 1 180 ? 13.469 -9.875 15.438 1 97.12 180 ASP B C 1
ATOM 3408 O O . ASP B 1 180 ? 14.688 -9.711 15.516 1 97.12 180 ASP B O 1
ATOM 3412 N N . ALA B 1 181 ? 12.734 -9.695 14.328 1 97.06 181 ALA B N 1
ATOM 3413 C CA . ALA B 1 181 ? 13.43 -9.352 13.094 1 97.06 181 ALA B CA 1
ATOM 3414 C C . ALA B 1 181 ? 13.672 -7.848 13 1 97.06 181 ALA B C 1
ATOM 3416 O O . ALA B 1 181 ? 14.484 -7.391 12.188 1 97.06 181 ALA B O 1
ATOM 3417 N N . ARG B 1 182 ? 12.953 -7.039 13.812 1 95.88 182 ARG B N 1
ATOM 3418 C CA . ARG B 1 182 ? 13.102 -5.59 13.906 1 95.88 182 ARG B CA 1
ATOM 3419 C C . ARG B 1 182 ? 12.914 -4.934 12.539 1 95.88 182 ARG B C 1
ATOM 3421 O O . ARG B 1 182 ? 13.742 -4.121 12.117 1 95.88 182 ARG B O 1
ATOM 3428 N N . MET B 1 183 ? 11.859 -5.305 11.844 1 97.5 183 MET B N 1
ATOM 3429 C CA . MET B 1 183 ? 11.516 -4.762 10.531 1 97.5 183 MET B CA 1
ATOM 3430 C C . MET B 1 183 ? 10.203 -4 10.586 1 97.5 183 MET B C 1
ATOM 3432 O O . MET B 1 183 ? 9.305 -4.352 11.352 1 97.5 183 MET B O 1
ATOM 3436 N N . SER B 1 184 ? 10.133 -2.951 9.734 1 96.81 184 SER B N 1
ATOM 3437 C CA . SER B 1 184 ? 8.812 -2.395 9.453 1 96.81 184 SER B CA 1
ATOM 3438 C C . SER B 1 184 ? 7.977 -3.355 8.609 1 96.81 184 SER B C 1
ATOM 3440 O O . SER B 1 184 ? 8.516 -4.25 7.957 1 96.81 184 SER B O 1
ATOM 3442 N N . PHE B 1 185 ? 6.68 -3.227 8.688 1 98.19 185 PHE B N 1
ATOM 3443 C CA . PHE B 1 185 ? 5.875 -4.133 7.879 1 98.19 185 PHE B CA 1
ATOM 3444 C C . PHE B 1 185 ? 4.941 -3.354 6.961 1 98.19 185 PHE B C 1
ATOM 3446 O O . PHE B 1 185 ? 4.645 -2.184 7.219 1 98.19 185 PHE B O 1
ATOM 3453 N N . ARG B 1 186 ? 4.59 -3.926 5.875 1 98.69 186 ARG B N 1
ATOM 3454 C CA . ARG B 1 186 ? 3.602 -3.457 4.91 1 98.69 186 ARG B CA 1
ATOM 3455 C C . ARG B 1 186 ? 2.533 -4.52 4.664 1 98.69 186 ARG B C 1
ATOM 3457 O O . ARG B 1 186 ? 2.828 -5.715 4.672 1 98.69 186 ARG B O 1
ATOM 3464 N N . CYS B 1 187 ? 1.344 -4.125 4.492 1 98.75 187 CYS B N 1
ATOM 3465 C CA . CYS B 1 187 ? 0.215 -4.984 4.145 1 98.75 187 CYS B CA 1
ATOM 3466 C C . CYS B 1 187 ? -0.692 -4.305 3.127 1 98.75 187 CYS B C 1
ATOM 3468 O O . CYS B 1 187 ? -1.419 -3.367 3.465 1 98.75 187 CYS B O 1
ATOM 3470 N N . CYS B 1 188 ? -0.623 -4.816 1.926 1 98.19 188 CYS B N 1
ATOM 3471 C CA . CYS B 1 188 ? -1.396 -4.152 0.882 1 98.19 188 CYS B CA 1
ATOM 3472 C C . CYS B 1 188 ? -2.609 -4.988 0.488 1 98.19 188 CYS B C 1
ATOM 3474 O O . CYS B 1 188 ? -3.447 -4.539 -0.296 1 98.19 188 CYS B O 1
ATOM 3476 N N . GLY B 1 189 ? -2.742 -6.238 0.906 1 97.5 189 GLY B N 1
ATOM 3477 C CA . GLY B 1 189 ? -3.943 -7.031 0.702 1 97.5 189 GLY B CA 1
ATOM 3478 C C . GLY B 1 189 ? -3.939 -7.797 -0.609 1 97.5 189 GLY B C 1
ATOM 3479 O O . GLY B 1 189 ? -4.992 -8.203 -1.099 1 97.5 189 GLY B O 1
ATOM 3480 N N . SER B 1 190 ? -2.777 -7.957 -1.203 1 98.12 190 SER B N 1
ATOM 3481 C CA . SER B 1 190 ? -2.596 -8.711 -2.439 1 98.12 190 SER B CA 1
ATOM 3482 C C . SER B 1 190 ? -1.22 -9.367 -2.49 1 98.12 190 SER B C 1
ATOM 3484 O O . SER B 1 190 ? -0.199 -8.695 -2.332 1 98.12 190 SER B O 1
ATOM 3486 N N . ALA B 1 191 ? -1.208 -10.672 -2.689 1 98.38 191 ALA B N 1
ATOM 3487 C CA . ALA B 1 191 ? 0.058 -11.398 -2.756 1 98.38 191 ALA B CA 1
ATOM 3488 C C . ALA B 1 191 ? 0.891 -10.938 -3.951 1 98.38 191 ALA B C 1
ATOM 3490 O O . ALA B 1 191 ? 2.09 -10.688 -3.818 1 98.38 191 ALA B O 1
ATOM 3491 N N . THR B 1 192 ? 0.254 -10.828 -5.109 1 98.69 192 THR B N 1
ATOM 3492 C CA . THR B 1 192 ? 0.969 -10.445 -6.324 1 98.69 192 THR B CA 1
ATOM 3493 C C . THR B 1 192 ? 1.589 -9.062 -6.176 1 98.69 192 THR B C 1
ATOM 3495 O O . THR B 1 192 ? 2.758 -8.859 -6.516 1 98.69 192 THR B O 1
ATOM 3498 N N . ILE B 1 193 ? 0.817 -8.133 -5.594 1 98.75 193 ILE B N 1
ATOM 3499 C CA . ILE B 1 193 ? 1.329 -6.777 -5.438 1 98.75 193 ILE B CA 1
ATOM 3500 C C . ILE B 1 193 ? 2.465 -6.77 -4.414 1 98.75 193 ILE B C 1
ATOM 3502 O O . ILE B 1 193 ? 3.48 -6.102 -4.609 1 98.75 193 ILE B O 1
ATOM 3506 N N . SER B 1 194 ? 2.303 -7.508 -3.367 1 98.75 194 SER B N 1
ATOM 3507 C CA . SER B 1 194 ? 3.375 -7.629 -2.385 1 98.75 194 SER B CA 1
ATOM 3508 C C . SER B 1 194 ? 4.645 -8.188 -3.016 1 98.75 194 SER B C 1
ATOM 3510 O O . SER B 1 194 ? 5.75 -7.73 -2.713 1 98.75 194 SER B O 1
ATOM 3512 N N . LEU B 1 195 ? 4.484 -9.133 -3.857 1 98.75 195 LEU B N 1
ATOM 3513 C CA . LEU B 1 195 ? 5.648 -9.75 -4.488 1 98.75 195 LEU B CA 1
ATOM 3514 C C . LEU B 1 195 ? 6.266 -8.82 -5.523 1 98.75 195 LEU B C 1
ATOM 3516 O O . LEU B 1 195 ? 7.48 -8.836 -5.734 1 98.75 195 LEU B O 1
ATOM 3520 N N . ILE B 1 196 ? 5.441 -7.961 -6.176 1 98.56 196 ILE B N 1
ATOM 3521 C CA . ILE B 1 196 ? 5.992 -6.898 -7.016 1 98.56 196 ILE B CA 1
ATOM 3522 C C . ILE B 1 196 ? 6.828 -5.949 -6.164 1 98.56 196 ILE B C 1
ATOM 3524 O O . ILE B 1 196 ? 7.914 -5.531 -6.574 1 98.56 196 ILE B O 1
ATOM 3528 N N . GLU B 1 197 ? 6.355 -5.617 -4.961 1 97.94 197 GLU B N 1
ATOM 3529 C CA . GLU B 1 197 ? 7.098 -4.746 -4.055 1 97.94 197 GLU B CA 1
ATOM 3530 C C . GLU B 1 197 ? 8.445 -5.359 -3.678 1 97.94 197 GLU B C 1
ATOM 3532 O O . GLU B 1 197 ? 9.438 -4.648 -3.533 1 97.94 197 GLU B O 1
ATOM 3537 N N . VAL B 1 198 ? 8.469 -6.684 -3.51 1 98.06 198 VAL B N 1
ATOM 3538 C CA . VAL B 1 198 ? 9.727 -7.383 -3.266 1 98.06 198 VAL B CA 1
ATOM 3539 C C . VAL B 1 198 ? 10.641 -7.234 -4.477 1 98.06 198 VAL B C 1
ATOM 3541 O O . VAL B 1 198 ? 11.82 -6.898 -4.332 1 98.06 198 VAL B O 1
ATOM 3544 N N . ALA B 1 199 ? 10.078 -7.445 -5.633 1 97.69 199 ALA B N 1
ATOM 3545 C CA . ALA B 1 199 ? 10.852 -7.371 -6.871 1 97.69 199 ALA B CA 1
ATOM 3546 C C . ALA B 1 199 ? 11.484 -5.992 -7.039 1 97.69 199 ALA B C 1
ATOM 3548 O O . ALA B 1 199 ? 12.617 -5.879 -7.523 1 97.69 199 ALA B O 1
ATOM 3549 N N . LEU B 1 200 ? 10.789 -5.012 -6.594 1 95.31 200 LEU B N 1
ATOM 3550 C CA . LEU B 1 200 ? 11.211 -3.637 -6.82 1 95.31 200 LEU B CA 1
ATOM 3551 C C . LEU B 1 200 ? 12.086 -3.137 -5.672 1 95.31 200 LEU B C 1
ATOM 3553 O O . LEU B 1 200 ? 12.539 -1.991 -5.688 1 95.31 200 LEU B O 1
ATOM 3557 N N . GLY B 1 201 ? 12.258 -3.939 -4.68 1 94.62 201 GLY B N 1
ATOM 3558 C CA . GLY B 1 201 ? 13.117 -3.584 -3.562 1 94.62 201 GLY B CA 1
ATOM 3559 C C . GLY B 1 201 ? 12.453 -2.648 -2.57 1 94.62 201 GLY B C 1
ATOM 3560 O O . GLY B 1 201 ? 13.125 -2.035 -1.74 1 94.62 201 GLY B O 1
ATOM 3561 N N . GLN B 1 202 ? 11.172 -2.49 -2.66 1 95.12 202 GLN B N 1
ATOM 3562 C CA . GLN B 1 202 ? 10.438 -1.633 -1.738 1 95.12 202 GLN B CA 1
ATOM 3563 C C . GLN B 1 202 ? 10.352 -2.26 -0.35 1 95.12 202 GLN B C 1
ATOM 3565 O O . GLN B 1 202 ? 10.188 -1.554 0.647 1 95.12 202 GLN B O 1
ATOM 3570 N N . VAL B 1 203 ? 10.352 -3.568 -0.278 1 96.81 203 VAL B N 1
ATOM 3571 C CA . VAL B 1 203 ? 10.508 -4.367 0.932 1 96.81 203 VAL B CA 1
ATOM 3572 C C . VAL B 1 203 ? 11.57 -5.445 0.703 1 96.81 203 VAL B C 1
ATOM 3574 O O . VAL B 1 203 ? 11.969 -5.703 -0.437 1 96.81 203 VAL B O 1
ATOM 3577 N N . ASP B 1 204 ? 12.023 -6.07 1.812 1 97.75 204 ASP B N 1
ATOM 3578 C CA . ASP B 1 204 ? 13.109 -7.043 1.718 1 97.75 204 ASP B CA 1
ATOM 3579 C C . ASP B 1 204 ? 12.555 -8.453 1.508 1 97.75 204 ASP B C 1
ATOM 3581 O O . ASP B 1 204 ? 13.289 -9.352 1.082 1 97.75 204 ASP B O 1
ATOM 3585 N N . GLY B 1 205 ? 11.344 -8.594 1.809 1 98.44 205 GLY B N 1
ATOM 3586 C CA . GLY B 1 205 ? 10.688 -9.883 1.648 1 98.44 205 GLY B CA 1
ATOM 3587 C C . GLY B 1 205 ? 9.211 -9.852 2 1 98.44 205 GLY B C 1
ATOM 3588 O O . GLY B 1 205 ? 8.664 -8.789 2.293 1 98.44 205 GLY B O 1
ATOM 3589 N N . TYR B 1 206 ? 8.594 -11 1.855 1 98.75 206 TYR B N 1
ATOM 3590 C CA . TYR B 1 206 ? 7.164 -11.188 2.072 1 98.75 206 TYR B CA 1
ATOM 3591 C C . TYR B 1 206 ? 6.898 -12.461 2.871 1 98.75 206 TYR B C 1
ATOM 3593 O O . TYR B 1 206 ? 7.496 -13.508 2.604 1 98.75 206 TYR B O 1
ATOM 3601 N N . LEU B 1 207 ? 6.102 -12.312 3.91 1 98.75 207 LEU B N 1
ATOM 3602 C CA . LEU B 1 207 ? 5.559 -13.453 4.641 1 98.75 207 LEU B CA 1
ATOM 3603 C C . LEU B 1 207 ? 4.086 -13.664 4.309 1 98.75 207 LEU B C 1
ATOM 3605 O O . LEU B 1 207 ? 3.27 -12.758 4.5 1 98.75 207 LEU B O 1
ATOM 3609 N N . GLY B 1 208 ? 3.811 -14.805 3.807 1 98.38 208 GLY B N 1
ATOM 3610 C CA . GLY B 1 208 ? 2.436 -15.164 3.492 1 98.38 208 GLY B CA 1
ATOM 3611 C C . GLY B 1 208 ? 1.922 -16.328 4.309 1 98.38 208 GLY B C 1
ATOM 3612 O O . GLY B 1 208 ? 2.658 -17.281 4.57 1 98.38 208 GLY B O 1
ATOM 3613 N N . MET B 1 209 ? 0.661 -16.25 4.723 1 97.69 209 MET B N 1
ATOM 3614 C CA . MET B 1 209 ? -0.011 -17.359 5.402 1 97.69 209 MET B CA 1
ATOM 3615 C C . MET B 1 209 ? -1.398 -17.594 4.816 1 97.69 209 MET B C 1
ATOM 3617 O O . MET B 1 209 ? -2.266 -16.719 4.887 1 97.69 209 MET B O 1
ATOM 3621 N N . GLY B 1 210 ? -1.571 -18.797 4.238 1 96.88 210 GLY B N 1
ATOM 3622 C CA . GLY B 1 210 ? -2.85 -19.188 3.656 1 96.88 210 GLY B CA 1
ATOM 3623 C C . GLY B 1 210 ? -2.955 -18.844 2.182 1 96.88 210 GLY B C 1
ATOM 3624 O O . GLY B 1 210 ? -4.047 -18.875 1.607 1 96.88 210 GLY B O 1
ATOM 3625 N N . GLU B 1 211 ? -1.859 -18.516 1.503 1 96.06 211 GLU B N 1
ATOM 3626 C CA . GLU B 1 211 ? -1.853 -18.219 0.075 1 96.06 211 GLU B CA 1
ATOM 3627 C C . GLU B 1 211 ? -2.064 -19.469 -0.758 1 96.06 211 GLU B C 1
ATOM 3629 O O . GLU B 1 211 ? -1.636 -20.562 -0.367 1 96.06 211 GLU B O 1
ATOM 3634 N N . SER B 1 212 ? -2.77 -19.312 -1.811 1 97.25 212 SER B N 1
ATOM 3635 C CA . SER B 1 212 ? -2.885 -20.406 -2.787 1 97.25 212 SER B CA 1
ATOM 3636 C C . SER B 1 212 ? -1.676 -20.438 -3.715 1 97.25 212 SER B C 1
ATOM 3638 O O . SER B 1 212 ? -0.959 -19.438 -3.85 1 97.25 212 SER B O 1
ATOM 3640 N N . THR B 1 213 ? -1.454 -21.578 -4.336 1 97.5 213 THR B N 1
ATOM 3641 C CA . THR B 1 213 ? -0.321 -21.719 -5.242 1 97.5 213 THR B CA 1
ATOM 3642 C C . THR B 1 213 ? -0.446 -20.75 -6.418 1 97.5 213 THR B C 1
ATOM 3644 O O . THR B 1 213 ? 0.558 -20.234 -6.918 1 97.5 213 THR B O 1
ATOM 3647 N N . TRP B 1 214 ? -1.699 -20.438 -6.844 1 98.06 214 TRP B N 1
ATOM 3648 C CA . TRP B 1 214 ? -1.889 -19.562 -7.996 1 98.06 214 TRP B CA 1
ATOM 3649 C C . TRP B 1 214 ? -1.518 -18.125 -7.652 1 98.06 214 TRP B C 1
ATOM 3651 O O . TRP B 1 214 ? -1.276 -17.312 -8.547 1 98.06 214 TRP B O 1
ATOM 3661 N N . ASP B 1 215 ? -1.435 -17.797 -6.379 1 97.62 215 ASP B N 1
ATOM 3662 C CA . ASP B 1 215 ? -1.017 -16.469 -5.957 1 97.62 215 ASP B CA 1
ATOM 3663 C C . ASP B 1 215 ? 0.481 -16.266 -6.172 1 97.62 215 ASP B C 1
ATOM 3665 O O . ASP B 1 215 ? 0.954 -15.125 -6.27 1 97.62 215 ASP B O 1
ATOM 3669 N N . LEU B 1 216 ? 1.235 -17.359 -6.273 1 97.94 216 LEU B N 1
ATOM 3670 C CA . LEU B 1 216 ? 2.691 -17.281 -6.246 1 97.94 216 LEU B CA 1
ATOM 3671 C C . LEU B 1 216 ? 3.287 -17.812 -7.543 1 97.94 216 LEU B C 1
ATOM 3673 O O . LEU B 1 216 ? 4.453 -17.562 -7.852 1 97.94 216 LEU B O 1
ATOM 3677 N N . MET B 1 217 ? 2.504 -18.562 -8.297 1 98.62 217 MET B N 1
ATOM 3678 C CA . MET B 1 217 ? 2.998 -19.375 -9.398 1 98.62 217 MET B CA 1
ATOM 3679 C C . MET B 1 217 ? 3.771 -18.531 -10.406 1 98.62 217 MET B C 1
ATOM 3681 O O . MET B 1 217 ? 4.848 -18.922 -10.859 1 98.62 217 MET B O 1
ATOM 3685 N N . ALA B 1 218 ? 3.23 -17.359 -10.703 1 98.88 218 ALA B N 1
ATOM 3686 C CA . ALA B 1 218 ? 3.869 -16.484 -11.688 1 98.88 218 ALA B CA 1
ATOM 3687 C C . ALA B 1 218 ? 5.055 -15.742 -11.078 1 98.88 218 ALA B C 1
ATOM 3689 O O . ALA B 1 218 ? 6.098 -15.594 -11.719 1 98.88 218 ALA B O 1
ATOM 3690 N N . ALA B 1 219 ? 4.941 -15.32 -9.875 1 98.88 219 ALA B N 1
ATOM 3691 C CA . ALA B 1 219 ? 5.883 -14.383 -9.266 1 98.88 219 ALA B CA 1
ATOM 3692 C C . ALA B 1 219 ? 7.211 -15.07 -8.953 1 98.88 219 ALA B C 1
ATOM 3694 O O . ALA B 1 219 ? 8.281 -14.484 -9.148 1 98.88 219 ALA B O 1
ATOM 3695 N N . LEU B 1 220 ? 7.168 -16.312 -8.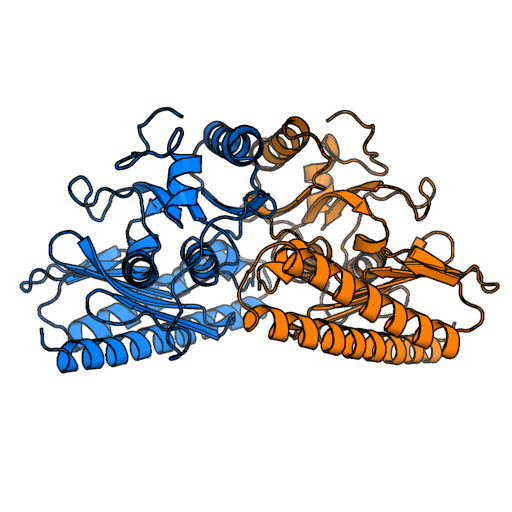453 1 98.62 220 LEU B N 1
ATOM 3696 C CA . LEU B 1 220 ? 8.352 -16.906 -7.852 1 98.62 220 LEU B CA 1
ATOM 3697 C C . LEU B 1 220 ? 9.438 -17.141 -8.898 1 98.62 220 LEU B C 1
ATOM 3699 O O . LEU B 1 220 ? 10.609 -16.797 -8.672 1 98.62 220 LEU B O 1
ATOM 3703 N N . PRO B 1 221 ? 9.109 -17.672 -10.109 1 98.62 221 PRO B N 1
ATOM 3704 C CA . PRO B 1 221 ? 10.18 -17.828 -11.102 1 98.62 221 PRO B CA 1
ATOM 3705 C C . PRO B 1 221 ? 10.742 -16.5 -11.594 1 98.62 221 PRO B C 1
ATOM 3707 O O . PRO B 1 221 ? 11.914 -16.422 -11.953 1 98.62 221 PRO B O 1
ATOM 3710 N N . ILE B 1 222 ? 9.914 -15.445 -11.625 1 98.81 222 ILE B N 1
ATOM 3711 C CA . ILE B 1 222 ? 10.391 -14.109 -11.969 1 98.81 222 ILE B CA 1
ATOM 3712 C C . ILE B 1 222 ? 11.398 -13.641 -10.922 1 98.81 222 ILE B C 1
ATOM 3714 O O . ILE B 1 222 ? 12.5 -13.188 -11.266 1 98.81 222 ILE B O 1
ATOM 3718 N N . LEU B 1 223 ? 11.055 -13.773 -9.68 1 98.62 223 LEU B N 1
ATOM 3719 C CA . LEU B 1 223 ? 11.844 -13.281 -8.555 1 98.62 223 LEU B CA 1
ATOM 3720 C C . LEU B 1 223 ? 13.156 -14.039 -8.43 1 98.62 223 LEU B C 1
ATOM 3722 O O . LEU B 1 223 ? 14.18 -13.461 -8.07 1 98.62 223 LEU B O 1
ATOM 3726 N N . GLU B 1 224 ? 13.117 -15.289 -8.742 1 97.62 224 GLU B N 1
ATOM 3727 C CA . GLU B 1 224 ? 14.32 -16.109 -8.68 1 97.62 224 GLU B CA 1
ATOM 3728 C C . GLU B 1 224 ? 15.414 -15.57 -9.586 1 97.62 224 GLU B C 1
ATOM 3730 O O . GLU B 1 224 ? 16.594 -15.633 -9.25 1 97.62 224 GLU B O 1
ATOM 3735 N N . GLN B 1 225 ? 15.07 -14.992 -10.688 1 97.75 225 GLN B N 1
ATOM 3736 C CA . GLN B 1 225 ? 16.031 -14.492 -11.656 1 97.75 225 GLN B CA 1
ATOM 3737 C C . GLN B 1 225 ? 16.781 -13.281 -11.117 1 97.75 225 GLN B C 1
ATOM 3739 O O . GLN B 1 225 ? 17.812 -12.883 -11.664 1 97.75 225 GLN B O 1
ATOM 3744 N N . ILE B 1 226 ? 16.266 -12.727 -10.078 1 97.5 226 ILE B N 1
ATOM 3745 C CA . ILE B 1 226 ? 16.922 -11.531 -9.555 1 97.5 226 ILE B CA 1
ATOM 3746 C C . ILE B 1 226 ? 17.391 -11.789 -8.125 1 97.5 226 ILE B C 1
ATOM 3748 O O . ILE B 1 226 ? 17.547 -10.852 -7.34 1 97.5 226 ILE B O 1
ATOM 3752 N N . GLY B 1 227 ? 17.469 -12.977 -7.754 1 96.62 227 GLY B N 1
ATOM 3753 C CA . GLY B 1 227 ? 18.156 -13.352 -6.531 1 96.62 227 GLY B CA 1
ATOM 3754 C C . GLY B 1 227 ? 17.234 -13.523 -5.348 1 96.62 227 GLY B C 1
ATOM 3755 O O . GLY B 1 227 ? 17.688 -13.695 -4.215 1 96.62 227 GLY B O 1
ATOM 3756 N N . ILE B 1 228 ? 15.969 -13.43 -5.59 1 97.94 228 ILE B N 1
ATOM 3757 C CA . ILE B 1 228 ? 14.992 -13.648 -4.527 1 97.94 228 ILE B CA 1
ATOM 3758 C C . ILE B 1 228 ? 14.688 -15.133 -4.398 1 97.94 228 ILE B C 1
ATOM 3760 O O . ILE B 1 228 ? 14.539 -15.828 -5.406 1 97.94 228 ILE B O 1
ATOM 3764 N N . VAL B 1 229 ? 14.586 -15.594 -3.109 1 95.94 229 VAL B N 1
ATOM 3765 C CA . VAL B 1 229 ? 14.375 -17.016 -2.838 1 95.94 229 VAL B CA 1
ATOM 3766 C C . VAL B 1 229 ? 13.109 -17.203 -2.01 1 95.94 229 VAL B C 1
ATOM 3768 O O . VAL B 1 229 ? 12.641 -16.266 -1.359 1 95.94 229 VAL B O 1
ATOM 3771 N N . SER B 1 230 ? 12.516 -18.359 -2.107 1 97.94 230 SER B N 1
ATOM 3772 C CA . SER B 1 230 ? 11.32 -18.688 -1.346 1 97.94 230 SER B CA 1
ATOM 3773 C C . SER B 1 230 ? 11.547 -19.922 -0.482 1 97.94 230 SER B C 1
ATOM 3775 O O . SER B 1 230 ? 12.43 -20.734 -0.765 1 97.94 230 SER B O 1
ATOM 3777 N N . THR B 1 231 ? 10.734 -20.062 0.538 1 98.31 231 THR B N 1
ATOM 3778 C CA . THR B 1 231 ? 10.844 -21.203 1.426 1 98.31 231 THR B CA 1
ATOM 3779 C C . THR B 1 231 ? 9.875 -22.312 1.001 1 98.31 231 THR B C 1
ATOM 3781 O O . THR B 1 231 ? 9.758 -23.328 1.68 1 98.31 231 THR B O 1
ATOM 3784 N N . VAL B 1 232 ? 9.188 -22.156 -0.077 1 97.88 232 VAL B N 1
ATOM 3785 C CA . VAL B 1 232 ? 8.234 -23.172 -0.519 1 97.88 232 VAL B CA 1
ATOM 3786 C C . VAL B 1 232 ? 8.977 -24.422 -0.962 1 97.88 232 VAL B C 1
ATOM 3788 O O . VAL B 1 232 ? 9.906 -24.344 -1.771 1 97.88 232 VAL B O 1
ATOM 3791 N N . ASN B 1 233 ? 8.656 -25.5 -0.428 1 97.5 233 ASN B N 1
ATOM 3792 C CA . ASN B 1 233 ? 9.148 -26.781 -0.893 1 97.5 233 ASN B CA 1
ATOM 3793 C C . ASN B 1 233 ? 8.18 -27.438 -1.869 1 97.5 233 ASN B C 1
ATOM 3795 O O . ASN B 1 233 ? 7.301 -28.203 -1.461 1 97.5 233 ASN B O 1
ATOM 3799 N N . TRP B 1 234 ? 8.391 -27.234 -3.1 1 96.75 234 TRP B N 1
ATOM 3800 C CA . TRP B 1 234 ? 7.461 -27.656 -4.145 1 96.75 234 TRP B CA 1
ATOM 3801 C C . TRP B 1 234 ? 7.402 -29.172 -4.246 1 96.75 234 TRP B C 1
ATOM 3803 O O . TRP B 1 234 ? 6.441 -29.734 -4.789 1 96.75 234 TRP B O 1
ATOM 3813 N N . ASP B 1 235 ? 8.391 -29.891 -3.715 1 95.81 235 ASP B N 1
ATOM 3814 C CA . ASP B 1 235 ? 8.414 -31.344 -3.756 1 95.81 235 ASP B CA 1
ATOM 3815 C C . ASP B 1 235 ? 7.363 -31.938 -2.818 1 95.81 235 ASP B C 1
ATOM 3817 O O . ASP B 1 235 ? 7.043 -33.125 -2.904 1 95.81 235 ASP B O 1
ATOM 3821 N N . THR B 1 236 ? 6.809 -31.109 -1.949 1 94.44 236 THR B N 1
ATOM 3822 C CA . THR B 1 236 ? 5.941 -31.656 -0.911 1 94.44 236 THR B CA 1
ATOM 3823 C C . THR B 1 236 ? 4.527 -31.094 -1.039 1 94.44 236 THR B C 1
ATOM 3825 O O . THR B 1 236 ? 3.674 -31.359 -0.19 1 94.44 236 THR B O 1
ATOM 3828 N N . ILE B 1 237 ? 4.285 -30.25 -2.072 1 93.06 237 ILE B N 1
ATOM 3829 C CA . ILE B 1 237 ? 2.953 -29.672 -2.164 1 93.06 237 ILE B CA 1
ATOM 3830 C C . ILE B 1 237 ? 2.359 -29.953 -3.543 1 93.06 237 ILE B C 1
ATOM 3832 O O . ILE B 1 237 ? 3.088 -30.25 -4.492 1 93.06 237 ILE B O 1
ATOM 3836 N N . ASP B 1 238 ? 1.04 -29.922 -3.557 1 92.88 238 ASP B N 1
ATOM 3837 C CA . ASP B 1 238 ? 0.346 -29.969 -4.84 1 92.88 238 ASP B CA 1
ATOM 3838 C C . ASP B 1 238 ? -0.312 -28.625 -5.145 1 92.88 238 ASP B C 1
ATOM 3840 O O . ASP B 1 238 ? -0.246 -27.688 -4.336 1 92.88 238 ASP B O 1
ATOM 3844 N N . LEU B 1 239 ? -0.975 -28.5 -6.258 1 95.38 239 LEU B N 1
ATOM 3845 C CA . LEU B 1 239 ? -1.463 -27.234 -6.77 1 95.38 239 LEU B CA 1
ATOM 3846 C C . LEU B 1 239 ? -2.631 -26.719 -5.93 1 95.38 239 LEU B C 1
ATOM 3848 O O . LEU B 1 239 ? -2.967 -25.531 -5.984 1 95.38 239 LEU B O 1
ATOM 3852 N N . THR B 1 240 ? -3.275 -27.531 -5.117 1 94.38 240 THR B N 1
ATOM 3853 C CA . THR B 1 240 ? -4.438 -27.125 -4.34 1 94.38 240 THR B CA 1
ATOM 3854 C C . THR B 1 240 ? -4.023 -26.688 -2.938 1 94.38 240 THR B C 1
ATOM 3856 O O . THR B 1 240 ? -4.855 -26.234 -2.15 1 94.38 240 THR B O 1
ATOM 3859 N N . ALA B 1 241 ? -2.748 -26.797 -2.633 1 94.12 241 ALA B N 1
ATOM 3860 C CA . ALA B 1 241 ? -2.262 -26.547 -1.279 1 94.12 241 ALA B CA 1
ATOM 3861 C C . ALA B 1 241 ? -2.406 -25.062 -0.917 1 94.12 241 ALA B C 1
ATOM 3863 O O . ALA B 1 241 ? -2.287 -24.203 -1.78 1 94.12 241 ALA B O 1
ATOM 3864 N N . LYS B 1 242 ? -2.691 -24.812 0.375 1 95.38 242 LYS B N 1
ATOM 3865 C CA . LYS B 1 242 ? -2.5 -23.5 0.993 1 95.38 242 LYS B CA 1
ATOM 3866 C C . LYS B 1 242 ? -1.136 -23.406 1.668 1 95.38 242 LYS B C 1
ATOM 3868 O O . LYS B 1 242 ? -0.661 -24.375 2.262 1 95.38 242 LYS B O 1
ATOM 3873 N N . LEU B 1 243 ? -0.562 -22.266 1.598 1 96.5 243 LEU B N 1
ATOM 3874 C CA . LEU B 1 243 ? 0.864 -22.219 1.902 1 96.5 243 LEU B CA 1
ATOM 3875 C C . LEU B 1 243 ? 1.128 -21.281 3.084 1 96.5 243 LEU B C 1
ATOM 3877 O O . LEU B 1 243 ? 0.399 -20.312 3.289 1 96.5 243 LEU B O 1
ATOM 3881 N N . ARG B 1 244 ? 2.072 -21.578 3.879 1 97.31 244 ARG B N 1
ATOM 3882 C CA . ARG B 1 244 ? 2.842 -20.688 4.742 1 97.31 244 ARG B CA 1
ATOM 3883 C C . ARG B 1 244 ? 4.285 -20.578 4.258 1 97.31 244 ARG B C 1
ATOM 3885 O O . ARG B 1 244 ? 4.996 -21.578 4.164 1 97.31 244 ARG B O 1
ATOM 3892 N N . PHE B 1 245 ? 4.723 -19.359 3.91 1 97.88 245 PHE B N 1
ATOM 3893 C CA . PHE B 1 245 ? 6.031 -19.266 3.275 1 97.88 245 PHE B CA 1
ATOM 3894 C C . PHE B 1 245 ? 6.633 -17.875 3.484 1 97.88 245 PHE B C 1
ATOM 3896 O O . PHE B 1 245 ? 5.953 -16.953 3.947 1 97.88 245 PHE B O 1
ATOM 3903 N N . ALA B 1 246 ? 7.902 -17.797 3.248 1 98.5 246 ALA B N 1
ATOM 3904 C CA . ALA B 1 246 ? 8.656 -16.562 3.102 1 98.5 246 ALA B CA 1
ATOM 3905 C C . ALA B 1 246 ? 9.312 -16.469 1.728 1 98.5 246 ALA B C 1
ATOM 3907 O O . ALA B 1 246 ? 9.664 -17.5 1.135 1 98.5 246 ALA B O 1
ATOM 3908 N N . CYS B 1 247 ? 9.367 -15.336 1.241 1 98.06 247 CYS B N 1
ATOM 3909 C CA . CYS B 1 247 ? 10.078 -15 0.01 1 98.06 247 CYS B CA 1
ATOM 3910 C C . CYS B 1 247 ? 10.836 -13.695 0.156 1 98.06 247 CYS B C 1
ATOM 3912 O O . CYS B 1 247 ? 10.297 -12.703 0.657 1 98.06 247 CYS B O 1
ATOM 3914 N N . GLY B 1 248 ? 12.094 -13.648 -0.191 1 98.06 248 GLY B N 1
ATOM 3915 C CA . GLY B 1 248 ? 12.906 -12.445 -0.055 1 98.06 248 GLY B CA 1
ATOM 3916 C C . GLY B 1 248 ? 14.375 -12.695 -0.32 1 98.06 248 GLY B C 1
ATOM 3917 O O . GLY B 1 248 ? 14.75 -13.727 -0.877 1 98.06 248 GLY B O 1
ATOM 3918 N N . THR B 1 249 ? 15.234 -11.734 -0.071 1 97.12 249 THR B N 1
ATOM 3919 C CA . THR B 1 249 ? 16.672 -11.898 -0.166 1 97.12 249 THR B CA 1
ATOM 3920 C C . THR B 1 249 ? 17.156 -12.984 0.785 1 97.12 249 THR B C 1
ATOM 3922 O O . THR B 1 249 ? 16.469 -13.344 1.734 1 97.12 249 THR B O 1
ATOM 3925 N N . PRO B 1 250 ? 18.312 -13.492 0.46 1 96.31 250 PRO B N 1
ATOM 3926 C CA . PRO B 1 250 ? 18.844 -14.5 1.377 1 96.31 250 PRO B CA 1
ATOM 3927 C C . PRO B 1 250 ? 18.953 -13.984 2.812 1 96.31 250 PRO B C 1
ATOM 3929 O O . PRO B 1 250 ? 18.672 -14.727 3.756 1 96.31 250 PRO B O 1
ATOM 3932 N N . GLU B 1 251 ? 19.375 -12.719 3 1 96.75 251 GLU B N 1
ATOM 3933 C CA . GLU B 1 251 ? 19.469 -12.125 4.332 1 96.75 251 GLU B CA 1
ATOM 3934 C C . GLU B 1 251 ? 18.109 -12.055 5.012 1 96.75 251 GLU B C 1
ATOM 3936 O O . GLU B 1 251 ? 18 -12.305 6.215 1 96.75 251 GLU B O 1
ATOM 3941 N N . PHE B 1 252 ? 17.109 -11.758 4.242 1 97.94 252 PHE B N 1
ATOM 3942 C CA . PHE B 1 252 ? 15.758 -11.719 4.777 1 97.94 252 PHE B CA 1
ATOM 3943 C C . PHE B 1 252 ? 15.32 -13.102 5.254 1 97.94 252 PHE B C 1
ATOM 3945 O O . PHE B 1 252 ? 14.766 -13.242 6.348 1 97.94 252 PHE B O 1
ATOM 3952 N N . LEU B 1 253 ? 15.562 -14.125 4.457 1 97.56 253 LEU B N 1
ATOM 3953 C CA . LEU B 1 253 ? 15.164 -15.477 4.82 1 97.56 253 LEU B CA 1
ATOM 3954 C C . LEU B 1 253 ? 15.875 -15.93 6.094 1 97.56 253 LEU B C 1
ATOM 3956 O O . LEU B 1 253 ? 15.273 -16.609 6.934 1 97.56 253 LEU B O 1
ATOM 3960 N N . THR B 1 254 ? 17.109 -15.547 6.207 1 97.19 254 THR B N 1
ATOM 3961 C CA . THR B 1 254 ? 17.844 -15.867 7.43 1 97.19 254 THR B CA 1
ATOM 3962 C C . THR B 1 254 ? 17.172 -15.211 8.641 1 97.19 254 THR B C 1
ATOM 3964 O O . THR B 1 254 ? 17 -15.844 9.68 1 97.19 254 THR B O 1
ATOM 3967 N N . ALA B 1 255 ? 16.766 -14 8.461 1 97.25 255 ALA B N 1
ATOM 3968 C CA . ALA B 1 255 ? 16.172 -13.234 9.555 1 97.25 255 ALA B CA 1
ATOM 3969 C C . ALA B 1 255 ? 14.844 -13.852 10 1 97.25 255 ALA B C 1
ATOM 3971 O O . ALA B 1 255 ? 14.492 -13.789 11.18 1 97.25 255 ALA B O 1
ATOM 3972 N N . VAL B 1 256 ? 14.094 -14.484 9.07 1 97.62 256 VAL B N 1
ATOM 3973 C CA . VAL B 1 256 ? 12.75 -14.93 9.43 1 97.62 256 VAL B CA 1
ATOM 3974 C C . VAL B 1 256 ? 12.734 -16.453 9.562 1 97.62 256 VAL B C 1
ATOM 3976 O O . VAL B 1 256 ? 11.68 -17.047 9.797 1 97.62 256 VAL B O 1
ATOM 3979 N N . GLU B 1 257 ? 13.789 -17.125 9.445 1 97.38 257 GLU B N 1
ATOM 3980 C CA . GLU B 1 257 ? 13.914 -18.578 9.469 1 97.38 257 GLU B CA 1
ATOM 3981 C C . GLU B 1 257 ? 13.281 -19.172 10.719 1 97.38 257 GLU B C 1
ATOM 3983 O O . GLU B 1 257 ? 12.656 -20.234 10.664 1 97.38 257 GLU B O 1
ATOM 3988 N N . PRO B 1 258 ? 13.359 -18.531 11.883 1 96.5 258 PRO B N 1
ATOM 3989 C CA . PRO B 1 258 ? 12.797 -19.125 13.094 1 96.5 258 PRO B CA 1
ATOM 3990 C C . PRO B 1 258 ? 11.281 -19.328 13 1 96.5 258 PRO B C 1
ATOM 3992 O O . PRO B 1 258 ? 10.734 -20.219 13.656 1 96.5 258 PRO B O 1
ATOM 3995 N N . ILE B 1 259 ? 10.625 -18.531 12.133 1 95.25 259 ILE B N 1
ATOM 3996 C CA . ILE B 1 259 ? 9.172 -18.641 12.141 1 95.25 259 ILE B CA 1
ATOM 3997 C C . ILE B 1 259 ? 8.695 -19.281 10.836 1 95.25 259 ILE B C 1
ATOM 3999 O O . ILE B 1 259 ? 7.602 -19.844 10.773 1 95.25 259 ILE B O 1
ATOM 4003 N N . VAL B 1 260 ? 9.5 -19.094 9.773 1 96.31 260 VAL B N 1
ATOM 4004 C CA . VAL B 1 260 ? 9.141 -19.672 8.484 1 96.31 260 VAL B CA 1
ATOM 4005 C C . VAL B 1 260 ? 10.367 -20.328 7.848 1 96.31 260 VAL B C 1
ATOM 4007 O O . VAL B 1 260 ? 10.914 -19.812 6.871 1 96.31 260 VAL B O 1
ATOM 4010 N N . PRO B 1 261 ? 10.742 -21.5 8.289 1 94.62 261 PRO B N 1
ATOM 4011 C CA . PRO B 1 261 ? 11.844 -22.25 7.664 1 94.62 261 PRO B CA 1
ATOM 4012 C C . PRO B 1 261 ? 11.461 -22.828 6.305 1 94.62 261 PRO B C 1
ATOM 4014 O O . PRO B 1 261 ? 10.289 -22.828 5.934 1 94.62 261 PRO B O 1
ATOM 4017 N N . PHE B 1 262 ? 12.461 -23.344 5.625 1 95.12 262 PHE B N 1
ATOM 4018 C CA . PHE B 1 262 ? 12.211 -24.016 4.359 1 95.12 262 PHE B CA 1
ATOM 4019 C C . PHE B 1 262 ? 11.234 -25.172 4.547 1 95.12 262 PHE B C 1
ATOM 4021 O O . PHE B 1 262 ? 11.375 -25.969 5.469 1 95.12 262 PHE B O 1
ATOM 4028 N N . GLY B 1 263 ? 10.18 -25.172 3.748 1 94.69 263 GLY B N 1
ATOM 4029 C CA . GLY B 1 263 ? 9.203 -26.25 3.779 1 94.69 263 GLY B CA 1
ATOM 4030 C C . GLY B 1 263 ? 8.133 -26.047 4.836 1 94.69 263 GLY B C 1
ATOM 4031 O O . GLY B 1 263 ? 7.387 -26.984 5.148 1 94.69 263 GLY B O 1
ATOM 4032 N N . ALA B 1 264 ? 8.086 -24.859 5.398 1 93.19 264 ALA B N 1
ATOM 4033 C CA . ALA B 1 264 ? 7.066 -24.578 6.406 1 93.19 264 ALA B CA 1
ATOM 4034 C C . ALA B 1 264 ? 5.668 -24.844 5.863 1 93.19 264 ALA B C 1
ATOM 4036 O O . ALA B 1 264 ? 5.383 -24.562 4.699 1 93.19 264 ALA B O 1
ATOM 4037 N N . THR B 1 265 ? 4.785 -25.391 6.73 1 90.94 265 THR B N 1
ATOM 4038 C CA . THR B 1 265 ? 3.385 -25.625 6.387 1 90.94 265 THR B CA 1
ATOM 4039 C C . THR B 1 265 ? 2.461 -24.938 7.391 1 90.94 265 THR B C 1
ATOM 4041 O O . THR B 1 265 ? 2.9 -24.516 8.461 1 90.94 265 THR B O 1
ATOM 4044 N N . LEU B 1 266 ? 1.229 -24.797 7.012 1 89.5 266 LEU B N 1
ATOM 4045 C CA . LEU B 1 266 ? 0.259 -24.141 7.875 1 89.5 266 LEU B CA 1
ATOM 4046 C C . LEU B 1 266 ? 0.12 -24.875 9.203 1 89.5 266 LEU B C 1
ATOM 4048 O O . LEU B 1 266 ? -0.232 -24.266 10.219 1 89.5 266 LEU B O 1
ATOM 4052 N N . ASP B 1 267 ? 0.443 -26.047 9.164 1 84.81 267 ASP B N 1
ATOM 4053 C CA . ASP B 1 267 ? 0.273 -26.875 10.352 1 84.81 267 ASP B CA 1
ATOM 4054 C C . ASP B 1 267 ? 1.438 -26.688 11.32 1 84.81 267 ASP B C 1
ATOM 4056 O O . ASP B 1 267 ? 1.344 -27.062 12.492 1 84.81 267 ASP B O 1
ATOM 4060 N N . ASP B 1 268 ? 2.48 -26.031 10.875 1 82.81 268 ASP B N 1
ATOM 4061 C CA . ASP B 1 268 ? 3.629 -25.797 11.742 1 82.81 268 ASP B CA 1
ATOM 4062 C C . ASP B 1 268 ? 3.318 -24.719 12.781 1 82.81 268 ASP B C 1
ATOM 4064 O O . ASP B 1 268 ? 2.621 -23.75 12.492 1 82.81 268 ASP B O 1
ATOM 4068 N N . VAL B 1 269 ? 3.48 -25.031 14.039 1 70.38 269 VAL B N 1
ATOM 4069 C CA . VAL B 1 269 ? 3.18 -24.109 15.141 1 70.38 269 VAL B CA 1
ATOM 4070 C C . VAL B 1 269 ? 4.113 -22.906 15.078 1 70.38 269 VAL B C 1
ATOM 4072 O O . VAL B 1 269 ? 5.289 -23.031 14.727 1 70.38 269 VAL B O 1
ATOM 4075 N N . LEU B 1 270 ? 3.508 -21.703 15.086 1 70.25 270 LEU B N 1
ATOM 4076 C CA . LEU B 1 270 ? 4.305 -20.5 15.305 1 70.25 270 LEU B CA 1
ATOM 4077 C C . LEU B 1 270 ? 4.648 -20.328 16.781 1 70.25 270 LEU B C 1
ATOM 4079 O O . LEU B 1 270 ? 3.855 -20.688 17.656 1 70.25 270 LEU B O 1
#

InterPro domains:
  IPR000760 Inositol monophosphatase-like [PF00459] (12-232)
  IPR000760 Inositol monophosphatase-like [PR00377] (43-63)
  IPR000760 Inositol monophosphatase-like [PR00377] (65-81)
  IPR000760 Inositol monophosphatase-like [PR00377] (85-101)
  IPR000760 Inositol monophosphatase-like [PR00377] (180-201)
  IPR000760 Inositol monophosphatase-like [PR00377] (211-235)
  IPR020583 Inositol monophosphatase, metal-binding site [PS00629] (85-98)

Secondary structure (DSSP, 8-state):
--HHHHHHHHHHHHHHHHHHHHHHHHHHHHHTTS-TTSTHHHHHHHHHHHHHHHHHHHHHHHH-TTSEEEETTS-EE--SSSEEEEEEEEE-HHHHHTT-S--EEEEEEEESSSEEEEEEEETTTTEEEEEETTEEEEETTEEPPPP----GGG-EEEEEE-TTS-HHHHHHHHHIIIIIS--EEEB-S-HHHHHHHHHTTSSSEEEEEEEEGGGTTTHHHHHHTTT-EE---GGG--TT-EEEEEEE-HHHHHHHTTTS-TT--TTS--/--HHHHHHHHHHHHHHHHHHHHHHHHHHHHHTTS---SSHHHHHHHHHHHHHHHHHHHHHHHH-TTSEEEETTS-EE--SSSEEEEEEEEE-HHHHHTT-S--EEEEEEEESSSEEEEEEEETTTTEEEEEETTEEEEETTEEPPPP----GGG-EEEEEE-TTS-HHHHHHHHHIIIIIS--EEEB-S-HHHHHHHHHTTSSSEEEEEEEEGGGTTTHHHHHHTTT-EE---GGG--TT-EEEEEEE-HHHHHHHTTTS-TT--TTS--